Protein AF-0000000075838732 (afdb_homodimer)

Secondary structure (DSSP, 8-state):
------------------TT-----HHHHHHHHHSPPB---PPPPPPPSSEEEEEE---BHHHHHTB----HHHHTTS--B-HHHHHHHHHHHHHHHHHH-GGGGGGEEEEEESSHHHHHHHHHHHHHHHHHHHHHHHHHHHHTT--TT-TTTT---GGGGG-EEEEGGGPPPP-GGGTTSBGGGGGGTHHHHHHBTT--GGGPPPHHHHHHHHHHHHHHHHHH-SS-EEEEEE-HHHHHHHHHHHHTS-GGGGGGSPPPTT-EEEE-SSGGGS---------/------------------TT-----HHHHHHHHHSPPB---PPPPPPPSSEEEEEE---BHHHHHTB----HHHHTTS--B-HHHHHHHHHHHHHHHHHH-GGGGGGEEEEEESSHHHHHHHHHHHHHHHHHHHHHHHHHHHHTT--TT-TTTT---GGGGG-EEEEGGGPPPP-GGGTTSBGGGGGGTHHHHHHBTT--GGGPPPHHHHHHHHHHHHHHHHHH-SS-EEEEEE-HHHHHHHHHHHHTS-GGGGGGSPPPTT-EEEE-SSGGGSPPP------

Organism: Prymnesium parvum (NCBI:txid97485)

Radius of gyration: 28.59 Å; Cα contacts (8 Å, |Δi|>4): 1065; chains: 2; bounding box: 115×81×64 Å

Sequence (566 aa):
MPHTRRHTPPLRCEAQGDPEYTLISTGLLAELLECPKAASGTPSLPPLHNRYFALRHGQSEANVEGVISSLPSVGTTKHGLTPLGRIQARRAATSLIDAVGREHLDNLYFYASDFTRAWQTAEETLAGVANLMQFENALLCDVDGCRQDDAAASEVPKCLSRGVKRTELLRERWFGELDGTKLVNYNKVWPRDLVSAKHTNCGVESVESVATRVREFVLETEARHKGCSIVLVSHADTLQISQCYVAGVDCRTFSQYRFQNAEVRKLEQTAESLPKPIPLSYLMPHTRRHTPPLRCEAQGDPEYTLISTGLLAELLECPKAASGTPSLPPLHNRYFALRHGQSEANVEGVISSLPSVGTTKHGLTPLGRIQARRAATSLIDAVGREHLDNLYFYASDFTRAWQTAEETLAGVANLMQFENALLCDVDGCRQDDAAASEVPKCLSRGVKRTELLRERWFGELDGTKLVNYNKVWPRDLVSAKHTNCGVESVESVATRVREFVLETEARHKGCSIVLVSHADTLQISQCYVAGVDCRTFSQYRFQNAEVRKLEQTAESLPKPIPLSYL

pLDDT: mean 84.92, std 20.85, range [25.81, 98.88]

Nearest PDB structures (foldseek):
  2a6p-assembly1_B  TM=7.628E-01  e=5.648E-11  Mycobacterium tuberculosis H37Rv
  6e4b-assembly2_D  TM=7.341E-01  e=8.160E-11  Escherichia coli K-12
  6e4b-assembly2_C  TM=7.057E-01  e=3.144E-10  Escherichia coli K-12
  5zr2-assembly2_D-2  TM=7.692E-01  e=3.436E-09  Entamoeba histolytica HM-1:IMSS-A
  6nru-assembly5_E  TM=7.089E-01  e=1.751E-09  Shigella flexneri 2a

InterPro domains:
  IPR013078 Histidine phosphatase superfamily, clade-1 [PF00300] (55-130)
  IPR013078 Histidine phosphatase superfamily, clade-1 [PF00300] (162-271)
  IPR013078 Histidine phosphatase superfamily, clade-1 [SM00855] (51-242)
  IPR013078 Histidine phosphatase superfamily, clade-1 [cd07067] (55-268)
  IPR029033 Histidine phosphatase superfamily [G3DSA:3.40.50.1240] (50-276)
  IPR029033 Histidine phosphatase superfamily [SSF53254] (55-271)

Structure (mmCIF, N/CA/C/O backbone):
data_AF-0000000075838732-model_v1
#
loop_
_entity.id
_entity.type
_entity.pdbx_description
1 polymer 'Phosphoglycerate mutase'
#
loop_
_atom_site.group_PDB
_atom_site.id
_atom_site.type_symbol
_atom_site.label_atom_id
_atom_site.label_alt_id
_atom_site.label_comp_id
_atom_site.label_asym_id
_atom_site.label_entity_id
_atom_site.label_seq_id
_atom_site.pdbx_PDB_ins_code
_atom_site.Cartn_x
_atom_site.Cartn_y
_atom_site.Cartn_z
_atom_site.occupancy
_atom_site.B_iso_or_equiv
_atom_site.auth_seq_id
_atom_site.auth_comp_id
_atom_site.auth_asym_id
_atom_site.auth_atom_id
_atom_site.pdbx_PDB_model_num
ATOM 1 N N . MET A 1 1 ? 62.594 -3.746 -0.2 1 28.7 1 MET A N 1
ATOM 2 C CA . MET A 1 1 ? 61.5 -4.609 0.161 1 28.7 1 MET A CA 1
ATOM 3 C C . MET A 1 1 ? 60.531 -3.893 1.107 1 28.7 1 MET A C 1
ATOM 5 O O . MET A 1 1 ? 60.594 -4.09 2.322 1 28.7 1 MET A O 1
ATOM 9 N N . PRO A 1 2 ? 60.062 -2.721 0.837 1 30.48 2 PRO A N 1
ATOM 10 C CA . PRO A 1 2 ? 59.469 -1.867 1.863 1 30.48 2 PRO A CA 1
ATOM 11 C C . PRO A 1 2 ? 58.156 -2.447 2.428 1 30.48 2 PRO A C 1
ATOM 13 O O . PRO A 1 2 ? 57.469 -3.219 1.75 1 30.48 2 PRO A O 1
ATOM 16 N N . HIS A 1 3 ? 58.125 -2.75 3.752 1 29.86 3 HIS A N 1
ATOM 17 C CA . HIS A 1 3 ? 57.094 -3.303 4.617 1 29.86 3 HIS A CA 1
ATOM 18 C C . HIS A 1 3 ? 55.844 -2.434 4.598 1 29.86 3 HIS A C 1
ATOM 20 O O . HIS A 1 3 ? 55.875 -1.27 5.004 1 29.86 3 HIS A O 1
ATOM 26 N N . THR A 1 4 ? 55.125 -2.465 3.564 1 31.17 4 THR A N 1
ATOM 27 C CA . THR A 1 4 ? 53.938 -1.623 3.486 1 31.17 4 THR A CA 1
ATOM 28 C C . THR A 1 4 ? 52.969 -1.911 4.648 1 31.17 4 THR A C 1
ATOM 30 O O . THR A 1 4 ? 52.531 -3.043 4.82 1 31.17 4 THR A O 1
ATOM 33 N N . ARG A 1 5 ? 53.094 -1.128 5.723 1 30.7 5 ARG A N 1
ATOM 34 C CA . ARG A 1 5 ? 52.281 -1.155 6.918 1 30.7 5 ARG A CA 1
ATOM 35 C C . ARG A 1 5 ? 50.781 -1.136 6.555 1 30.7 5 ARG A C 1
ATOM 37 O O . ARG A 1 5 ? 50.344 -0.219 5.875 1 30.7 5 ARG A O 1
ATOM 44 N N . ARG A 1 6 ? 50.188 -2.342 6.406 1 28.34 6 ARG A N 1
ATOM 45 C CA . ARG A 1 6 ? 48.781 -2.531 6.203 1 28.34 6 ARG A CA 1
ATOM 46 C C . ARG A 1 6 ? 47.969 -1.81 7.281 1 28.34 6 ARG A C 1
ATOM 48 O O . ARG A 1 6 ? 48.094 -2.107 8.469 1 28.34 6 ARG A O 1
ATOM 55 N N . HIS A 1 7 ? 47.75 -0.52 7.152 1 29.89 7 HIS A N 1
ATOM 56 C CA . HIS A 1 7 ? 46.906 0.192 8.102 1 29.89 7 HIS A CA 1
ATOM 57 C C . HIS A 1 7 ? 45.562 -0.497 8.266 1 29.89 7 HIS A C 1
ATOM 59 O O . HIS A 1 7 ? 44.875 -0.774 7.273 1 29.89 7 HIS A O 1
ATOM 65 N N . THR A 1 8 ? 45.438 -1.368 9.219 1 30.5 8 THR A N 1
ATOM 66 C CA . THR A 1 8 ? 44.219 -2.053 9.641 1 30.5 8 THR A CA 1
ATOM 67 C C . THR A 1 8 ? 43.062 -1.057 9.836 1 30.5 8 THR A C 1
ATOM 69 O O . THR A 1 8 ? 43.25 -0.041 10.516 1 30.5 8 THR A O 1
ATOM 72 N N . PRO A 1 9 ? 42.156 -1.07 8.859 1 29.83 9 PRO A N 1
ATOM 73 C CA . PRO A 1 9 ? 41.094 -0.068 8.977 1 29.83 9 PRO A CA 1
ATOM 74 C C . PRO A 1 9 ? 40.438 -0.07 10.344 1 29.83 9 PRO A C 1
ATOM 76 O O . PRO A 1 9 ? 40.406 -1.103 11.023 1 29.83 9 PRO A O 1
ATOM 79 N N . PRO A 1 10 ? 40.344 1.082 11.07 1 29.83 10 PRO A N 1
ATOM 80 C CA . PRO A 1 10 ? 39.781 1.137 12.422 1 29.83 10 PRO A CA 1
ATOM 81 C C . PRO A 1 10 ? 38.438 0.448 12.531 1 29.83 10 PRO A C 1
ATOM 83 O O . PRO A 1 10 ? 37.719 0.343 11.539 1 29.83 10 PRO A O 1
ATOM 86 N N . LEU A 1 11 ? 38.281 -0.513 13.422 1 26.8 11 LEU A N 1
ATOM 87 C CA . LEU A 1 11 ? 37.062 -1.202 13.875 1 26.8 11 LEU A CA 1
ATOM 88 C C . LEU A 1 11 ? 35.938 -0.217 14.094 1 26.8 11 LEU A C 1
ATOM 90 O O . LEU A 1 11 ? 36.031 0.706 14.906 1 26.8 11 LEU A O 1
ATOM 94 N N . ARG A 1 12 ? 35.219 0.134 13.078 1 26.03 12 ARG A N 1
ATOM 95 C CA . ARG A 1 12 ? 34.031 0.961 13.297 1 26.03 12 ARG A CA 1
ATOM 96 C C . ARG A 1 12 ? 33.156 0.394 14.422 1 26.03 12 ARG A C 1
ATOM 98 O O . ARG A 1 12 ? 32.688 -0.732 14.328 1 26.03 12 ARG A O 1
ATOM 105 N N . CYS A 1 13 ? 33.469 0.68 15.688 1 26.61 13 CYS A N 1
ATOM 106 C CA . CYS A 1 13 ? 32.594 0.435 16.828 1 26.61 13 CYS A CA 1
ATOM 107 C C . CYS A 1 13 ? 31.141 0.795 16.484 1 26.61 13 CYS A C 1
ATOM 109 O O . CYS A 1 13 ? 30.828 1.961 16.25 1 26.61 13 CYS A O 1
ATOM 111 N N . GLU A 1 14 ? 30.469 0.051 15.734 1 29.55 14 GLU A N 1
ATOM 112 C CA . GLU A 1 14 ? 29.016 0.184 15.68 1 29.55 14 GLU A CA 1
ATOM 113 C C . GLU A 1 14 ? 28.422 0.268 17.078 1 29.55 14 GLU A C 1
ATOM 115 O O . GLU A 1 14 ? 28.375 -0.729 17.812 1 29.55 14 GLU A O 1
ATOM 120 N N . ALA A 1 15 ? 28.734 1.281 17.859 1 29.2 15 ALA A N 1
ATOM 121 C CA . ALA A 1 15 ? 28.031 1.489 19.141 1 29.2 15 ALA A CA 1
ATOM 122 C C . ALA A 1 15 ? 26.547 1.229 18.984 1 29.2 15 ALA A C 1
ATOM 124 O O . ALA A 1 15 ? 25.859 1.93 18.25 1 29.2 15 ALA A O 1
ATOM 125 N N . GLN A 1 16 ? 26.062 0.042 18.844 1 32.09 16 GLN A N 1
ATOM 126 C CA . GLN A 1 16 ? 24.672 -0.289 19.156 1 32.09 16 GLN A CA 1
ATOM 127 C C . GLN A 1 16 ? 24.172 0.51 20.344 1 32.09 16 GLN A C 1
ATOM 129 O O . GLN A 1 16 ? 24.406 0.124 21.5 1 32.09 16 GLN A O 1
ATOM 134 N N . GLY A 1 17 ? 24.422 1.799 20.391 1 34.34 17 GLY A N 1
ATOM 135 C CA . GLY A 1 17 ? 24 2.551 21.562 1 34.34 17 GLY A CA 1
ATOM 136 C C . GLY A 1 17 ? 22.578 2.244 21.984 1 34.34 17 GLY A C 1
ATOM 137 O O . GLY A 1 17 ? 21.75 1.806 21.156 1 34.34 17 GLY A O 1
ATOM 138 N N . ASP A 1 18 ? 22.328 1.834 23.219 1 37.66 18 ASP A N 1
ATOM 139 C CA . ASP A 1 18 ? 21.062 1.652 23.922 1 37.66 18 ASP A CA 1
ATOM 140 C C . ASP A 1 18 ? 20.062 2.732 23.531 1 37.66 18 ASP A C 1
ATOM 142 O O . ASP A 1 18 ? 20.359 3.924 23.594 1 37.66 18 ASP A O 1
ATOM 146 N N . PRO A 1 19 ? 19.125 2.381 22.75 1 45.06 19 PRO A N 1
ATOM 147 C CA . PRO A 1 19 ? 18.094 3.258 22.203 1 45.06 19 PRO A CA 1
ATOM 148 C C . PRO A 1 19 ? 17.594 4.293 23.203 1 45.06 19 PRO A C 1
ATOM 150 O O . PRO A 1 19 ? 16.906 5.25 22.828 1 45.06 19 PRO A O 1
ATOM 153 N N . GLU A 1 20 ? 17.969 4.121 24.484 1 49.38 20 GLU A N 1
ATOM 154 C CA . GLU A 1 20 ? 17.375 4.918 25.547 1 49.38 20 GLU A CA 1
ATOM 155 C C . GLU A 1 20 ? 18.156 6.203 25.781 1 49.38 20 GLU A C 1
ATOM 157 O O . GLU A 1 20 ? 17.797 7.008 26.641 1 49.38 20 GLU A O 1
ATOM 162 N N . TYR A 1 21 ? 19.203 6.344 25.172 1 50.69 21 TYR A N 1
ATOM 163 C CA . TYR A 1 21 ? 19.984 7.469 25.672 1 50.69 21 TYR A CA 1
ATOM 164 C C . TYR A 1 21 ? 19.875 8.672 24.75 1 50.69 21 TYR A C 1
ATOM 166 O O . TYR A 1 21 ? 19.75 8.516 23.531 1 50.69 21 TYR A O 1
ATOM 174 N N . THR A 1 22 ? 19.406 9.766 25.266 1 55.97 22 THR A N 1
ATOM 175 C CA . THR A 1 22 ? 19.484 11.047 24.562 1 55.97 22 THR A CA 1
ATOM 176 C C . THR A 1 22 ? 20.797 11.742 24.875 1 55.97 22 THR A C 1
ATOM 178 O O . THR A 1 22 ? 21.188 11.867 26.031 1 55.97 22 THR A O 1
ATOM 181 N N . LEU A 1 23 ? 21.672 11.938 23.969 1 56.31 23 LEU A N 1
ATOM 182 C CA . LEU A 1 23 ? 22.906 12.703 24.141 1 56.31 23 LEU A CA 1
ATOM 183 C C . LEU A 1 23 ? 22.609 14.195 24.234 1 56.31 23 LEU A C 1
ATOM 185 O O . LEU A 1 23 ? 22 14.766 23.328 1 56.31 23 LEU A O 1
ATOM 189 N N . ILE A 1 24 ? 22.812 14.695 25.406 1 61.62 24 ILE A N 1
ATOM 190 C CA . ILE A 1 24 ? 22.547 16.109 25.609 1 61.62 24 ILE A CA 1
ATOM 191 C C . ILE A 1 24 ? 23.797 16.812 26.141 1 61.62 24 ILE A C 1
ATOM 193 O O . ILE A 1 24 ? 24.516 16.266 26.984 1 61.62 24 ILE A O 1
ATOM 197 N N . SER A 1 25 ? 24.172 17.922 25.547 1 66.38 25 SER A N 1
ATOM 198 C CA . SER A 1 25 ? 25.297 18.688 26.078 1 66.38 25 SER A CA 1
ATOM 199 C C . SER A 1 25 ? 25.031 19.125 27.516 1 66.38 25 SER A C 1
ATOM 201 O O . SER A 1 25 ? 23.891 19.312 27.922 1 66.38 25 SER A O 1
ATOM 203 N N . THR A 1 26 ? 26.109 19.219 28.312 1 60.38 26 THR A N 1
ATOM 204 C CA . THR A 1 26 ? 26.016 19.609 29.719 1 60.38 26 THR A CA 1
ATOM 205 C C . THR A 1 26 ? 25.359 20.969 29.875 1 60.38 26 THR A C 1
ATOM 207 O O . THR A 1 26 ? 24.547 21.188 30.781 1 60.38 26 THR A O 1
ATOM 210 N N . GLY A 1 27 ? 25.75 21.875 29.047 1 62.41 27 GLY A N 1
ATOM 211 C CA . GLY A 1 27 ? 25.156 23.188 29.109 1 62.41 27 GLY A CA 1
ATOM 212 C C . GLY A 1 27 ? 23.656 23.172 28.891 1 62.41 27 GLY A C 1
ATOM 213 O O . GLY A 1 27 ? 22.906 23.828 29.641 1 62.41 27 GLY A O 1
ATOM 214 N N . LEU A 1 28 ? 23.297 22.453 27.969 1 65.88 28 LEU A N 1
ATOM 215 C CA . LEU A 1 28 ? 21.875 22.344 27.688 1 65.88 28 LEU A CA 1
ATOM 216 C C . LEU A 1 28 ? 21.141 21.625 28.812 1 65.88 28 LEU A C 1
ATOM 218 O O . LEU A 1 28 ? 20.031 21.984 29.172 1 65.88 28 LEU A O 1
ATOM 222 N N . LEU A 1 29 ? 21.797 20.672 29.328 1 65.75 29 LEU A N 1
ATOM 223 C CA . LEU A 1 29 ? 21.219 19.938 30.438 1 65.75 29 LEU A CA 1
ATOM 224 C C . LEU A 1 29 ? 20.938 20.859 31.625 1 65.75 29 LEU A C 1
ATOM 226 O O . LEU A 1 29 ? 19.875 20.797 32.219 1 65.75 29 LEU A O 1
ATOM 230 N N . ALA A 1 30 ? 21.891 21.688 31.875 1 65.12 30 ALA A N 1
ATOM 231 C CA . ALA A 1 30 ? 21.719 22.625 32.969 1 65.12 30 ALA A CA 1
ATOM 232 C C . ALA A 1 30 ? 20.531 23.547 32.75 1 65.12 30 ALA A C 1
ATOM 234 O O . ALA A 1 30 ? 19.766 23.812 33.688 1 65.12 30 ALA A O 1
ATOM 235 N N . GLU A 1 31 ? 20.453 23.953 31.609 1 69 31 GLU A N 1
ATOM 236 C CA . GLU A 1 31 ? 19.328 24.828 31.25 1 69 31 GLU A CA 1
ATOM 237 C C . GLU A 1 31 ? 18 24.094 31.391 1 69 31 GLU A C 1
ATOM 239 O O . GLU A 1 31 ? 17.016 24.656 31.859 1 69 31 GLU A O 1
ATOM 244 N N . LEU A 1 32 ? 18.016 22.891 30.984 1 69.69 32 LEU A N 1
ATOM 245 C CA . LEU A 1 32 ? 16.797 22.078 31 1 69.69 32 LEU A CA 1
ATOM 246 C C . LEU A 1 32 ? 16.344 21.797 32.438 1 69.69 32 LEU A C 1
ATOM 248 O O . LEU A 1 32 ? 15.141 21.766 32.688 1 69.69 32 LEU A O 1
ATOM 252 N N . LEU A 1 33 ? 17.312 21.719 33.188 1 68.62 33 LEU A N 1
ATOM 253 C CA . LEU A 1 33 ? 17 21.422 34.594 1 68.62 33 LEU A CA 1
ATOM 254 C C . LEU A 1 33 ? 16.328 22.625 35.25 1 68.62 33 LEU A C 1
ATOM 256 O O . LEU A 1 33 ? 15.602 22.453 36.25 1 68.62 33 LEU A O 1
ATOM 260 N N . GLU A 1 34 ? 16.547 23.766 34.688 1 70.62 34 GLU A N 1
ATOM 261 C CA . GLU A 1 34 ? 15.953 24.984 35.25 1 70.62 34 GLU A CA 1
ATOM 262 C C . GLU A 1 34 ? 14.562 25.234 34.688 1 70.62 34 GLU A C 1
ATOM 264 O O . GLU A 1 34 ? 13.805 26.047 35.219 1 70.62 34 GLU A O 1
ATOM 269 N N . CYS A 1 35 ? 14.312 24.594 33.688 1 71.62 35 CYS A N 1
ATOM 270 C CA . CYS A 1 35 ? 13.023 24.781 33.031 1 71.62 35 CYS A CA 1
ATOM 271 C C . CYS A 1 35 ? 11.906 24.094 33.812 1 71.62 35 CYS A C 1
ATOM 273 O O . CYS A 1 35 ? 12.016 22.922 34.156 1 71.62 35 CYS A O 1
ATOM 275 N N . PRO A 1 36 ? 10.914 24.875 34.188 1 74.81 36 PRO A N 1
ATOM 276 C CA . PRO A 1 36 ? 9.812 24.219 34.906 1 74.81 36 PRO A CA 1
ATOM 277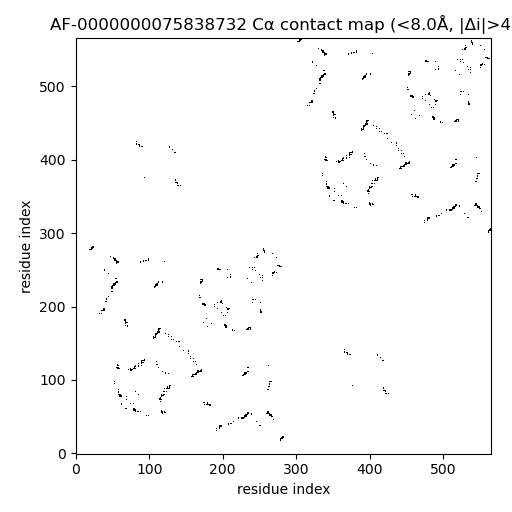 C C . PRO A 1 36 ? 9.086 23.203 34.031 1 74.81 36 PRO A C 1
ATOM 279 O O . PRO A 1 36 ? 8.766 23.484 32.875 1 74.81 36 PRO A O 1
ATOM 282 N N . LYS A 1 37 ? 9.008 22.125 34.562 1 81.19 37 LYS A N 1
ATOM 283 C CA . LYS A 1 37 ? 8.266 21.094 33.875 1 81.19 37 LYS A CA 1
ATOM 284 C C . LYS A 1 37 ? 6.797 21.469 33.719 1 81.19 37 LYS A C 1
ATOM 286 O O . LYS A 1 37 ? 6.152 21.875 34.688 1 81.19 37 LYS A O 1
ATOM 291 N N . ALA A 1 38 ? 6.285 21.453 32.469 1 83.31 38 ALA A N 1
ATOM 292 C CA . ALA A 1 38 ? 4.887 21.812 32.25 1 83.31 38 ALA A CA 1
ATOM 293 C C . ALA A 1 38 ? 4.281 20.953 31.141 1 83.31 38 ALA A C 1
ATOM 295 O O . ALA A 1 38 ? 4.703 21.047 29.984 1 83.31 38 ALA A O 1
ATOM 296 N N . ALA A 1 39 ? 3.289 20.172 31.594 1 86.38 39 ALA A N 1
ATOM 297 C CA . ALA A 1 39 ? 2.553 19.406 30.594 1 86.38 39 ALA A CA 1
ATOM 298 C C . ALA A 1 39 ? 1.566 20.297 29.828 1 86.38 39 ALA A C 1
ATOM 300 O O . ALA A 1 39 ? 1.256 21.406 30.281 1 86.38 39 ALA A O 1
ATOM 301 N N . SER A 1 40 ? 1.215 19.828 28.703 1 90.75 40 SER A N 1
ATOM 302 C CA . SER A 1 40 ? 0.198 20.562 27.953 1 90.75 40 SER A CA 1
ATOM 303 C C . SER A 1 40 ? -1.13 20.578 28.703 1 90.75 40 SER A C 1
ATOM 305 O O . SER A 1 40 ? -1.548 19.578 29.266 1 90.75 40 SER A O 1
ATOM 307 N N . GLY A 1 41 ? -1.727 21.766 28.719 1 91.69 41 GLY A N 1
ATOM 308 C CA . GLY A 1 41 ? -3.041 21.891 29.328 1 91.69 41 GLY A CA 1
ATOM 309 C C . GLY A 1 41 ? -4.176 21.797 28.328 1 91.69 41 GLY A C 1
ATOM 310 O O . GLY A 1 41 ? -5.332 22.062 28.656 1 91.69 41 GLY A O 1
ATOM 311 N N . THR A 1 42 ? -3.873 21.453 27.094 1 95.31 42 THR A N 1
ATOM 312 C CA . THR A 1 42 ? -4.895 21.328 26.062 1 95.31 42 THR A CA 1
ATOM 313 C C . THR A 1 42 ? -5.844 20.172 26.375 1 95.31 42 THR A C 1
ATOM 315 O O . THR A 1 42 ? -5.398 19.047 26.625 1 95.31 42 THR A O 1
ATOM 318 N N . PRO A 1 43 ? -7.141 20.438 26.359 1 96.81 43 PRO A N 1
ATOM 319 C CA . PRO A 1 43 ? -8.094 19.375 26.688 1 96.81 43 PRO A CA 1
ATOM 320 C C . PRO A 1 43 ? -8.047 18.219 25.688 1 96.81 43 PRO A C 1
ATOM 322 O O . PRO A 1 43 ? -7.766 18.438 24.5 1 96.81 43 PRO A O 1
ATOM 325 N N . SER A 1 44 ? -8.328 17.078 26.203 1 96.25 44 SER A N 1
ATOM 326 C CA . SER A 1 44 ? -8.352 15.891 25.344 1 96.25 44 SER A CA 1
ATOM 327 C C . SER A 1 44 ? -9.477 15.961 24.328 1 96.25 44 SER A C 1
ATOM 329 O O . SER A 1 44 ? -10.445 16.703 24.516 1 96.25 44 SER A O 1
ATOM 331 N N . LEU A 1 45 ? -9.32 15.234 23.281 1 97.81 45 LEU A N 1
ATOM 332 C CA . LEU A 1 45 ? -10.336 15.164 22.234 1 97.81 45 LEU A CA 1
ATOM 333 C C . LEU A 1 45 ? -11.438 14.18 22.625 1 97.81 45 LEU A C 1
ATOM 335 O O . LEU A 1 45 ? -11.172 13.156 23.25 1 97.81 45 LEU A O 1
ATOM 339 N N . PRO A 1 46 ? -12.672 14.516 22.266 1 97.38 46 PRO A N 1
ATOM 340 C CA . PRO A 1 46 ? -13.719 13.492 22.359 1 97.38 46 PRO A CA 1
ATOM 341 C C . PRO A 1 46 ? -13.531 12.359 21.359 1 97.38 46 PRO A C 1
ATOM 343 O O . PRO A 1 46 ? -12.664 12.438 20.484 1 97.38 46 PRO A O 1
ATOM 346 N N . PRO A 1 47 ? -14.281 11.289 21.516 1 97.5 47 PRO A N 1
ATOM 347 C CA . PRO A 1 47 ? -14.234 10.266 20.469 1 97.5 47 PRO A CA 1
ATOM 348 C C . PRO A 1 47 ? -14.555 10.82 19.078 1 97.5 47 PRO A C 1
ATOM 350 O O . PRO A 1 47 ? -15.516 11.578 18.922 1 97.5 47 PRO A O 1
ATOM 353 N N . LEU A 1 48 ? -13.781 10.492 18.156 1 98 48 LEU A N 1
ATOM 354 C CA . LEU A 1 48 ? -13.891 11.062 16.828 1 98 48 LEU A CA 1
ATOM 355 C C . LEU A 1 48 ? -14.828 10.234 15.953 1 98 48 LEU A C 1
ATOM 357 O O . LEU A 1 48 ? -14.828 9 16.031 1 98 48 LEU A O 1
ATOM 361 N N . HIS A 1 49 ? -15.594 10.938 15.117 1 97.12 49 HIS A N 1
ATOM 362 C CA . HIS A 1 49 ? -16.5 10.266 14.195 1 97.12 49 HIS A CA 1
ATOM 363 C C . HIS A 1 49 ? -15.82 10 12.852 1 97.12 49 HIS A C 1
ATOM 365 O O . HIS A 1 49 ? -16.25 9.125 12.102 1 97.12 49 HIS A O 1
ATOM 371 N N . ASN A 1 50 ? -14.852 10.805 12.57 1 98.06 50 ASN A N 1
ATOM 372 C CA . ASN A 1 50 ? -14.109 10.672 11.32 1 98.06 50 ASN A CA 1
ATOM 373 C C . ASN A 1 50 ? -12.781 9.961 11.531 1 98.06 50 ASN A C 1
ATOM 375 O O . ASN A 1 50 ? -12.367 9.727 12.664 1 98.06 50 ASN A O 1
ATOM 379 N N . ARG A 1 51 ? -12.219 9.492 10.43 1 98.06 51 ARG A N 1
ATOM 380 C CA . ARG A 1 51 ? -10.867 8.945 10.414 1 98.06 51 ARG A CA 1
ATOM 381 C C . ARG A 1 51 ? -9.867 9.984 9.914 1 98.06 51 ARG A C 1
ATOM 383 O O . ARG A 1 51 ? -10.148 10.727 8.977 1 98.06 51 ARG A O 1
ATOM 390 N N . TYR A 1 52 ? -8.727 10.023 10.562 1 98.62 52 TYR A N 1
ATOM 391 C CA . TYR A 1 52 ? -7.738 11.047 10.227 1 98.62 52 TYR A CA 1
ATOM 392 C C . TYR A 1 52 ? -6.438 10.414 9.75 1 98.62 52 TYR A C 1
ATOM 394 O O . TYR A 1 52 ? -5.996 9.398 10.297 1 98.62 52 TYR A O 1
ATOM 402 N N . PHE A 1 53 ? -5.879 11 8.719 1 98.75 53 PHE A N 1
ATOM 403 C CA . PHE A 1 53 ? -4.621 10.57 8.125 1 98.75 53 PHE A CA 1
ATOM 404 C C . PHE A 1 53 ? -3.66 11.742 7.965 1 98.75 53 PHE A C 1
ATOM 406 O O . PHE A 1 53 ? -4.023 12.773 7.398 1 98.75 53 PHE A O 1
ATOM 413 N N . ALA A 1 54 ? -2.447 11.539 8.484 1 98.81 54 ALA A N 1
ATOM 414 C CA . ALA A 1 54 ? -1.407 12.562 8.398 1 98.81 54 ALA A CA 1
ATOM 415 C C . ALA A 1 54 ? -0.524 12.336 7.172 1 98.81 54 ALA A C 1
ATOM 417 O O . ALA A 1 54 ? -0.177 11.203 6.848 1 98.81 54 ALA A O 1
ATOM 418 N N . LEU A 1 55 ? -0.225 13.414 6.5 1 98.81 55 LEU A N 1
ATOM 419 C CA . LEU A 1 55 ? 0.681 13.43 5.355 1 98.81 55 LEU A CA 1
ATOM 420 C C . LEU A 1 55 ? 1.655 14.594 5.449 1 98.81 55 LEU A C 1
ATOM 422 O O . LEU A 1 55 ? 1.245 15.758 5.379 1 98.81 55 LEU A O 1
ATOM 426 N N . ARG A 1 56 ? 2.902 14.297 5.66 1 98.88 56 ARG A N 1
ATOM 427 C CA . ARG A 1 56 ? 3.893 15.367 5.621 1 98.88 56 ARG A CA 1
ATOM 428 C C . ARG A 1 56 ? 4.184 15.797 4.188 1 98.88 56 ARG A C 1
ATOM 430 O O . ARG A 1 56 ? 4.164 14.969 3.273 1 98.88 56 ARG A O 1
ATOM 437 N N . HIS A 1 57 ? 4.512 17.047 4.031 1 98.88 57 HIS A N 1
ATOM 438 C CA . HIS A 1 57 ? 4.828 17.516 2.688 1 98.88 57 HIS A CA 1
ATOM 439 C C . HIS A 1 57 ? 6.035 16.781 2.115 1 98.88 57 HIS A C 1
ATOM 441 O O . HIS A 1 57 ? 6.844 16.234 2.863 1 98.88 57 HIS A O 1
ATOM 447 N N . GLY A 1 58 ? 6.078 16.734 0.767 1 98.5 58 GLY A N 1
ATOM 448 C CA . GLY A 1 58 ? 7.254 16.203 0.095 1 98.5 58 GLY A CA 1
ATOM 449 C C . GLY A 1 58 ? 8.477 17.094 0.249 1 98.5 58 GLY A C 1
ATOM 450 O O . GLY A 1 58 ? 8.406 18.156 0.874 1 98.5 58 GLY A O 1
ATOM 451 N N . GLN A 1 59 ? 9.562 16.672 -0.381 1 97.88 59 GLN A N 1
ATOM 452 C CA . GLN A 1 59 ? 10.781 17.469 -0.318 1 97.88 59 GLN A CA 1
ATOM 453 C C . GLN A 1 59 ? 10.547 18.875 -0.865 1 97.88 59 GLN A C 1
ATOM 455 O O . GLN A 1 59 ? 10 19.031 -1.958 1 97.88 59 GLN A O 1
ATOM 460 N N . SER A 1 60 ? 10.914 19.828 -0.036 1 98.12 60 SER A N 1
ATOM 461 C CA . SER A 1 60 ? 10.758 21.219 -0.424 1 98.12 60 SER A CA 1
ATOM 462 C C . SER A 1 60 ? 12.102 21.875 -0.728 1 98.12 60 SER A C 1
ATOM 464 O O . SER A 1 60 ? 13.148 21.312 -0.413 1 98.12 60 SER A O 1
ATOM 466 N N . GLU A 1 61 ? 12.016 23.031 -1.338 1 97.88 61 GLU A N 1
ATOM 467 C CA . GLU A 1 61 ? 13.211 23.828 -1.571 1 97.88 61 GLU A CA 1
ATOM 468 C C . GLU A 1 61 ? 13.914 24.156 -0.259 1 97.88 61 GLU A C 1
ATOM 470 O O . GLU A 1 61 ? 15.148 24.188 -0.197 1 97.88 61 GLU A O 1
ATOM 475 N N . ALA A 1 62 ? 13.164 24.406 0.788 1 97.38 62 ALA A N 1
ATOM 476 C CA . ALA A 1 62 ? 13.742 24.703 2.1 1 97.38 62 ALA A CA 1
ATOM 477 C C . ALA A 1 62 ? 14.492 23.484 2.648 1 97.38 62 ALA A C 1
ATOM 479 O O . ALA A 1 62 ? 15.539 23.641 3.283 1 97.38 62 ALA A O 1
ATOM 480 N N . ASN A 1 63 ? 13.93 22.312 2.455 1 95.75 63 ASN A N 1
ATOM 481 C CA . ASN A 1 63 ? 14.633 21.094 2.852 1 95.75 63 ASN A CA 1
ATOM 482 C C . ASN A 1 63 ? 16.016 21 2.201 1 95.75 63 ASN A C 1
ATOM 484 O O . ASN A 1 63 ? 17 20.672 2.867 1 95.75 63 ASN A O 1
ATOM 488 N N . VAL A 1 64 ? 16.016 21.234 0.895 1 96.44 64 VAL A N 1
ATOM 489 C CA . VAL A 1 64 ? 17.25 21.141 0.124 1 96.44 64 VAL A CA 1
ATOM 490 C C . VAL A 1 64 ? 18.234 22.219 0.577 1 96.44 64 VAL A C 1
ATOM 492 O O . VAL A 1 64 ?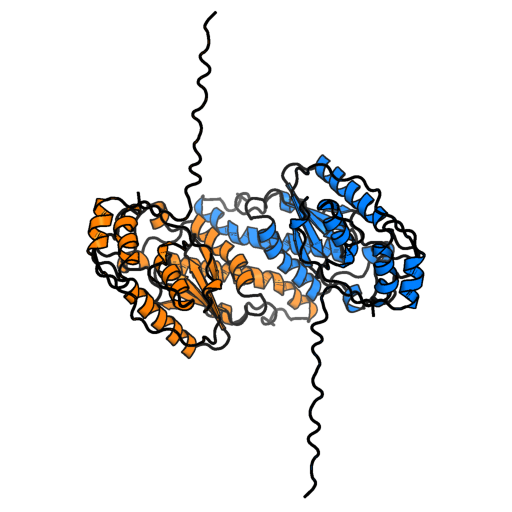 19.438 21.969 0.712 1 96.44 64 VAL A O 1
ATOM 495 N N . GLU A 1 65 ? 17.719 23.406 0.88 1 96.88 65 GLU A N 1
ATOM 496 C CA . GLU A 1 65 ? 18.547 24.516 1.361 1 96.88 65 GLU A CA 1
ATOM 497 C C . GLU A 1 65 ? 19.031 24.266 2.787 1 96.88 65 GLU A C 1
ATOM 499 O O . GLU A 1 65 ? 20.016 24.875 3.234 1 96.88 65 GLU A O 1
ATOM 504 N N . GLY A 1 66 ? 18.312 23.469 3.492 1 96.81 66 GLY A N 1
ATOM 505 C CA . GLY A 1 66 ? 18.672 23.141 4.863 1 96.81 66 GLY A CA 1
ATOM 506 C C . GLY A 1 66 ? 18.344 24.25 5.844 1 96.81 66 GLY A C 1
ATOM 507 O O . GLY A 1 66 ? 19.156 24.578 6.707 1 96.81 66 GLY A O 1
ATOM 508 N N . VAL A 1 67 ? 17.203 24.828 5.66 1 97.31 67 VAL A N 1
ATOM 509 C CA . VAL A 1 67 ? 16.844 25.953 6.531 1 97.31 67 VAL A CA 1
ATOM 510 C C . VAL A 1 67 ? 15.477 25.703 7.148 1 97.31 67 VAL A C 1
ATOM 512 O O . VAL A 1 67 ? 14.648 25 6.57 1 97.31 67 VAL A O 1
ATOM 515 N N . ILE A 1 68 ? 15.289 26.281 8.312 1 97.38 68 ILE A N 1
ATOM 516 C CA . ILE A 1 68 ? 13.984 26.281 8.977 1 97.38 68 ILE A CA 1
ATOM 517 C C . ILE A 1 68 ? 13.062 27.297 8.297 1 97.38 68 ILE A C 1
ATOM 519 O O . ILE A 1 68 ? 13.391 28.469 8.18 1 97.38 68 ILE A O 1
ATOM 523 N N . SER A 1 69 ? 11.984 26.875 7.777 1 97.88 69 SER A N 1
ATOM 524 C CA . SER A 1 69 ? 11 27.734 7.125 1 97.88 69 SER A CA 1
ATOM 525 C C . SER A 1 69 ? 9.656 27.672 7.84 1 97.88 69 SER A C 1
ATOM 527 O O . SER A 1 69 ? 8.867 26.75 7.605 1 97.88 69 SER A O 1
ATOM 529 N N . SER A 1 70 ? 9.406 28.672 8.695 1 98.25 70 SER A N 1
ATOM 530 C CA . SER A 1 70 ? 8.203 28.641 9.508 1 98.25 70 SER A CA 1
ATOM 531 C C . SER A 1 70 ? 7.469 29.969 9.453 1 98.25 70 SER A C 1
ATOM 533 O O . SER A 1 70 ? 6.371 30.109 10.008 1 98.25 70 SER A O 1
ATOM 535 N N . LEU A 1 71 ? 8.039 30.984 8.828 1 97.62 71 LEU A N 1
ATOM 536 C CA . LEU A 1 71 ? 7.418 32.281 8.664 1 97.62 71 LEU A CA 1
ATOM 537 C C . LEU A 1 71 ? 6.309 32.25 7.617 1 97.62 71 LEU A C 1
ATOM 539 O O . LEU A 1 71 ? 6.559 31.906 6.461 1 97.62 71 LEU A O 1
ATOM 543 N N . PRO A 1 72 ? 5.141 32.594 8.008 1 97.62 72 PRO A N 1
ATOM 544 C CA . PRO A 1 72 ? 4.008 32.469 7.082 1 97.62 72 PRO A CA 1
ATOM 545 C C . PRO A 1 72 ? 4.227 33.219 5.773 1 97.62 72 PRO A C 1
ATOM 547 O O . PRO A 1 72 ? 3.918 32.688 4.699 1 97.62 72 PRO A O 1
ATOM 550 N N . SER A 1 73 ? 4.77 34.406 5.82 1 96.75 73 SER A N 1
ATOM 551 C CA . SER A 1 73 ? 4.953 35.188 4.602 1 96.75 73 SER A CA 1
ATOM 552 C C . SER A 1 73 ? 5.91 34.5 3.639 1 96.75 73 SER A C 1
ATOM 554 O O . SER A 1 73 ? 5.781 34.625 2.42 1 96.75 73 SER A O 1
ATOM 556 N N . VAL A 1 74 ? 6.793 33.75 4.109 1 96.88 74 VAL A N 1
ATOM 557 C CA . VAL A 1 74 ? 7.758 33 3.301 1 96.88 74 VAL A CA 1
ATOM 558 C C . VAL A 1 74 ? 7.172 31.656 2.91 1 96.88 74 VAL A C 1
ATOM 560 O O . VAL A 1 74 ? 7.16 31.297 1.73 1 96.88 74 VAL A O 1
ATOM 563 N N . GLY A 1 75 ? 6.613 31 3.895 1 97.19 75 GLY A N 1
ATOM 564 C CA . GLY A 1 75 ? 6.113 29.656 3.688 1 97.19 75 GLY A CA 1
ATOM 565 C C . GLY A 1 75 ? 4.98 29.578 2.678 1 97.19 75 GLY A C 1
ATOM 566 O O . GLY A 1 75 ? 4.812 28.578 1.993 1 97.19 75 GLY A O 1
ATOM 567 N N . THR A 1 76 ? 4.242 30.672 2.506 1 97.69 76 THR A N 1
ATOM 568 C CA . THR A 1 76 ? 3.078 30.656 1.628 1 97.69 76 THR A CA 1
ATOM 569 C C . THR A 1 76 ? 3.457 31.109 0.22 1 97.69 76 THR A C 1
ATOM 571 O O . THR A 1 76 ? 2.643 31.016 -0.704 1 97.69 76 THR A O 1
ATOM 574 N N . THR A 1 77 ? 4.645 31.578 0.027 1 95.94 77 THR A N 1
ATOM 575 C CA . THR A 1 77 ? 5 32.125 -1.278 1 95.94 77 THR A CA 1
ATOM 576 C C . THR A 1 77 ? 6.266 31.453 -1.814 1 95.94 77 THR A C 1
ATOM 578 O O . THR A 1 77 ? 6.484 31.406 -3.025 1 95.94 77 THR A O 1
ATOM 581 N N . LYS A 1 78 ? 7.062 30.984 -0.937 1 95.5 78 LYS A N 1
ATOM 582 C CA . LYS A 1 78 ? 8.328 30.344 -1.307 1 95.5 78 LYS A CA 1
ATOM 583 C C . LYS A 1 78 ? 8.43 28.938 -0.731 1 95.5 78 LYS A C 1
ATOM 585 O O . LYS A 1 78 ? 7.473 28.438 -0.143 1 95.5 78 LYS A O 1
ATOM 590 N N . HIS A 1 79 ? 9.508 28.297 -1.083 1 96.5 79 HIS A N 1
ATOM 591 C CA . HIS A 1 79 ? 9.883 27 -0.536 1 96.5 79 HIS A CA 1
ATOM 592 C C . HIS A 1 79 ? 8.852 25.938 -0.9 1 96.5 79 HIS A C 1
ATOM 594 O O . HIS A 1 79 ? 8.422 25.156 -0.039 1 96.5 79 HIS A O 1
ATOM 600 N N . GLY A 1 80 ? 8.438 25.922 -2.154 1 98.12 80 GLY A N 1
ATOM 601 C CA . GLY A 1 80 ? 7.574 24.875 -2.68 1 98.12 80 GLY A CA 1
ATOM 602 C C . GLY A 1 80 ? 8.281 23.547 -2.826 1 98.12 80 GLY A C 1
ATOM 603 O O . GLY A 1 80 ? 9.391 23.359 -2.318 1 98.12 80 GLY A O 1
ATOM 604 N N . LEU A 1 81 ? 7.582 22.641 -3.441 1 97.81 81 LEU A N 1
ATOM 605 C CA . LEU A 1 81 ? 8.133 21.297 -3.641 1 97.81 81 LEU A CA 1
ATOM 606 C C . LEU A 1 81 ? 9.227 21.312 -4.703 1 97.81 81 LEU A C 1
ATOM 608 O O . LEU A 1 81 ? 9.109 22.031 -5.703 1 97.81 81 LEU A O 1
ATOM 612 N N . THR A 1 82 ? 10.297 20.5 -4.527 1 95.56 82 THR A N 1
ATOM 613 C CA . THR A 1 82 ? 11.234 20.172 -5.59 1 95.56 82 THR A CA 1
ATOM 614 C C . THR A 1 82 ? 10.609 19.156 -6.559 1 95.56 82 THR A C 1
ATOM 616 O O . THR A 1 82 ? 9.539 18.609 -6.293 1 95.56 82 THR A O 1
ATOM 619 N N . PRO A 1 83 ? 11.242 18.953 -7.715 1 92.19 83 PRO A N 1
ATOM 620 C CA . PRO A 1 83 ? 10.75 17.891 -8.586 1 92.19 83 PRO A CA 1
ATOM 621 C C . PRO A 1 83 ? 10.648 16.547 -7.871 1 92.19 83 PRO A C 1
ATOM 623 O O . PRO A 1 83 ? 9.656 15.828 -8.031 1 92.19 83 PRO A O 1
ATOM 626 N N . LEU A 1 84 ? 11.641 16.266 -7.102 1 92.81 84 LEU A N 1
ATOM 627 C CA . LEU A 1 84 ? 11.594 15.031 -6.312 1 92.81 84 LEU A CA 1
ATOM 628 C C . LEU A 1 84 ? 10.43 15.062 -5.332 1 92.81 84 LEU A C 1
ATOM 630 O O . LEU A 1 84 ? 9.758 14.047 -5.129 1 92.81 84 LEU A O 1
ATOM 634 N N . GLY A 1 85 ? 10.234 16.234 -4.711 1 96.94 85 GLY A N 1
ATOM 635 C CA . GLY A 1 85 ? 9.117 16.375 -3.789 1 96.94 85 GLY A CA 1
ATOM 636 C C . GLY A 1 85 ? 7.77 16.125 -4.438 1 96.94 85 GLY A C 1
ATOM 637 O O . GLY A 1 85 ? 6.875 15.555 -3.816 1 96.94 85 GLY A O 1
ATOM 638 N N . ARG A 1 86 ? 7.664 16.578 -5.609 1 96.38 86 ARG A N 1
ATOM 639 C CA . ARG A 1 86 ? 6.418 16.344 -6.336 1 96.38 86 ARG A CA 1
ATOM 640 C C . ARG A 1 86 ? 6.215 14.859 -6.625 1 96.38 86 ARG A C 1
ATOM 642 O O . ARG A 1 86 ? 5.105 14.344 -6.477 1 96.38 86 ARG A O 1
ATOM 649 N N . ILE A 1 87 ? 7.254 14.203 -6.996 1 93.5 87 ILE A N 1
ATOM 650 C CA . ILE A 1 87 ? 7.191 12.766 -7.238 1 93.5 87 ILE A CA 1
ATOM 651 C C . ILE A 1 87 ? 6.832 12.039 -5.945 1 93.5 87 ILE A C 1
ATOM 653 O O . ILE A 1 87 ? 5.984 11.148 -5.945 1 93.5 87 ILE A O 1
ATOM 657 N N . GLN A 1 88 ? 7.488 12.438 -4.867 1 95.75 88 GLN A N 1
ATOM 658 C CA . GLN A 1 88 ? 7.188 11.859 -3.562 1 95.75 88 GLN A CA 1
ATOM 659 C C . GLN A 1 88 ? 5.707 12.008 -3.223 1 95.75 88 GLN A C 1
ATOM 661 O O . GLN A 1 88 ? 5.074 11.07 -2.74 1 95.75 88 GLN A O 1
ATOM 666 N N . ALA A 1 89 ? 5.227 13.164 -3.49 1 97.75 89 ALA A N 1
ATOM 667 C CA . ALA A 1 89 ? 3.826 13.461 -3.195 1 97.75 89 ALA A CA 1
ATOM 668 C C . ALA A 1 89 ? 2.896 12.578 -4.027 1 97.75 89 ALA A C 1
ATOM 670 O O . ALA A 1 89 ? 1.913 12.039 -3.51 1 97.75 89 ALA A O 1
ATOM 671 N N . ARG A 1 90 ? 3.162 12.43 -5.277 1 95.69 90 ARG A N 1
ATOM 672 C CA . ARG A 1 90 ? 2.361 11.562 -6.137 1 95.69 90 ARG A CA 1
ATOM 673 C C . ARG A 1 90 ? 2.424 10.117 -5.664 1 95.69 90 ARG A C 1
ATOM 675 O O . ARG A 1 90 ? 1.408 9.422 -5.645 1 95.69 90 ARG A O 1
ATOM 682 N N . ARG A 1 91 ? 3.609 9.695 -5.293 1 94.5 91 ARG A N 1
ATOM 683 C CA . ARG A 1 91 ? 3.812 8.328 -4.82 1 94.5 91 ARG A CA 1
ATOM 684 C C . ARG A 1 91 ? 3.07 8.094 -3.508 1 94.5 91 ARG A C 1
ATOM 686 O O . ARG A 1 91 ? 2.643 6.969 -3.229 1 94.5 91 ARG A O 1
ATOM 693 N N . ALA A 1 92 ? 2.863 9.125 -2.748 1 97.19 92 ALA A N 1
ATOM 694 C CA . ALA A 1 92 ? 2.168 9.016 -1.47 1 97.19 92 ALA A CA 1
ATOM 695 C C . ALA A 1 92 ? 0.724 8.562 -1.669 1 97.19 92 ALA A C 1
ATOM 697 O O . ALA A 1 92 ? 0.078 8.094 -0.729 1 97.19 92 ALA A O 1
ATOM 698 N N . ALA A 1 93 ? 0.204 8.688 -2.879 1 96.19 93 ALA A N 1
ATOM 699 C CA . ALA A 1 93 ? -1.171 8.305 -3.186 1 96.19 93 ALA A CA 1
ATOM 700 C C . ALA A 1 93 ? -1.409 6.828 -2.877 1 96.19 93 ALA A C 1
ATOM 702 O O . ALA A 1 93 ? -2.443 6.465 -2.311 1 96.19 93 ALA A O 1
ATOM 703 N N . THR A 1 94 ? -0.464 5.977 -3.205 1 94.75 94 THR A N 1
ATOM 704 C CA . THR A 1 94 ? -0.628 4.543 -2.986 1 94.75 94 THR A CA 1
ATOM 705 C C . THR A 1 94 ? -0.681 4.227 -1.494 1 94.75 94 THR A C 1
ATOM 707 O O . THR A 1 94 ? -1.538 3.463 -1.045 1 94.75 94 THR A O 1
ATOM 710 N N . SER A 1 95 ? 0.211 4.879 -0.718 1 94.88 95 SER A N 1
ATOM 711 C CA . SER A 1 95 ? 0.214 4.688 0.729 1 94.88 95 SER A CA 1
ATOM 712 C C . SER A 1 95 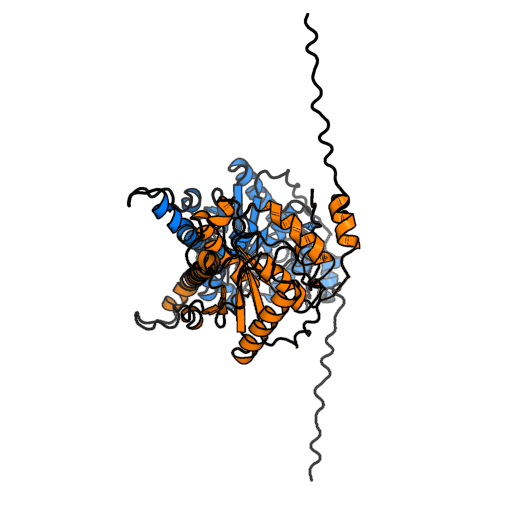? -1.079 5.195 1.356 1 94.88 95 SER A C 1
ATOM 714 O O . SER A 1 95 ? -1.606 4.582 2.287 1 94.88 95 SER A O 1
ATOM 716 N N . LEU A 1 96 ? -1.507 6.254 0.83 1 96.75 96 LEU A N 1
ATOM 717 C CA . LEU A 1 96 ? -2.738 6.832 1.352 1 96.75 96 LEU A CA 1
ATOM 718 C C . LEU A 1 96 ? -3.928 5.914 1.09 1 96.75 96 LEU A C 1
ATOM 720 O O . LEU A 1 96 ? -4.742 5.68 1.982 1 96.75 96 LEU A O 1
ATOM 724 N N . ILE A 1 97 ? -4.047 5.406 -0.1 1 94.19 97 ILE A N 1
ATOM 725 C CA . ILE A 1 97 ? -5.145 4.52 -0.471 1 94.19 97 ILE A CA 1
ATOM 726 C C . ILE A 1 97 ? -5.117 3.27 0.407 1 94.19 97 ILE A C 1
ATOM 728 O O . ILE A 1 97 ? -6.16 2.807 0.873 1 94.19 97 ILE A O 1
ATOM 732 N N . ASP A 1 98 ? -3.939 2.771 0.617 1 92.5 98 ASP A N 1
ATOM 733 C CA . ASP A 1 98 ? -3.793 1.596 1.471 1 92.5 98 ASP A CA 1
ATOM 734 C C . ASP A 1 98 ? -4.25 1.895 2.896 1 92.5 98 ASP A C 1
ATOM 736 O O . ASP A 1 98 ? -4.961 1.093 3.508 1 92.5 98 ASP A O 1
ATOM 740 N N . ALA A 1 99 ? -3.881 3.02 3.379 1 94.75 99 ALA A N 1
ATOM 741 C CA . ALA A 1 99 ? -4.234 3.402 4.742 1 94.75 99 ALA A CA 1
ATOM 742 C C . ALA A 1 99 ? -5.734 3.648 4.875 1 94.75 99 ALA A C 1
ATOM 744 O O . ALA A 1 99 ? -6.352 3.24 5.863 1 94.75 99 ALA A O 1
ATOM 745 N N . VAL A 1 100 ? -6.297 4.273 3.957 1 95.38 100 VAL A N 1
ATOM 746 C CA . VAL A 1 100 ? -7.699 4.676 3.988 1 95.38 100 VAL A CA 1
ATOM 747 C C . VAL A 1 100 ? -8.586 3.471 3.684 1 95.38 100 VAL A C 1
ATOM 749 O O . VAL A 1 100 ? -9.633 3.289 4.309 1 95.38 100 VAL A O 1
ATOM 752 N N . GLY A 1 101 ? -8.156 2.619 2.805 1 92.44 101 GLY A N 1
ATOM 753 C CA . GLY A 1 101 ? -9 1.579 2.246 1 92.44 101 GLY A CA 1
ATOM 754 C C . GLY A 1 101 ? -9.82 2.049 1.059 1 92.44 101 GLY A C 1
ATOM 755 O O . GLY A 1 101 ? -10.445 3.107 1.111 1 92.44 101 GLY A O 1
ATOM 756 N N . ARG A 1 102 ? -9.82 1.295 -0.001 1 87.69 102 ARG A N 1
ATOM 757 C CA . ARG A 1 102 ? -10.445 1.673 -1.265 1 87.69 102 ARG A CA 1
ATOM 758 C C . ARG A 1 102 ? -11.938 1.933 -1.081 1 87.69 102 ARG A C 1
ATOM 760 O O . ARG A 1 102 ? -12.516 2.766 -1.779 1 87.69 102 ARG A O 1
ATOM 767 N N . GLU A 1 103 ? -12.516 1.278 -0.109 1 86.81 103 GLU A N 1
ATOM 768 C CA . GLU A 1 103 ? -13.953 1.396 0.12 1 86.81 103 GLU A CA 1
ATOM 769 C C . GLU A 1 103 ? -14.305 2.744 0.739 1 86.81 103 GLU A C 1
ATOM 771 O O . GLU A 1 103 ? -15.477 3.143 0.753 1 86.81 103 GLU A O 1
ATOM 776 N N . HIS A 1 104 ? -13.344 3.449 1.177 1 89.62 104 HIS A N 1
ATOM 777 C CA . HIS A 1 104 ? -13.594 4.703 1.874 1 89.62 104 HIS A CA 1
ATOM 778 C C . HIS A 1 104 ? -13.117 5.898 1.055 1 89.62 104 HIS A C 1
ATOM 780 O O . HIS A 1 104 ? -13.125 7.031 1.539 1 89.62 104 HIS A O 1
ATOM 786 N N . LEU A 1 105 ? -12.773 5.672 -0.179 1 89.5 105 LEU A N 1
ATOM 787 C CA . LEU A 1 105 ? -12.172 6.723 -0.99 1 89.5 105 LEU A CA 1
ATOM 788 C C . LEU A 1 105 ? -13.234 7.703 -1.484 1 89.5 105 LEU A C 1
ATOM 790 O O . LEU A 1 105 ? -12.906 8.812 -1.913 1 89.5 105 LEU A O 1
ATOM 794 N N . ASP A 1 106 ? -14.5 7.32 -1.369 1 86 106 ASP A N 1
ATOM 795 C CA . ASP A 1 106 ? -15.586 8.18 -1.831 1 86 106 ASP A CA 1
ATOM 796 C C . ASP A 1 106 ? -15.82 9.336 -0.861 1 86 106 ASP A C 1
ATOM 798 O O . ASP A 1 106 ? -16.469 10.32 -1.208 1 86 106 ASP A O 1
ATOM 802 N N . ASN A 1 107 ? -15.336 9.312 0.342 1 91 107 ASN A N 1
ATOM 803 C CA . ASN A 1 107 ? -15.461 10.344 1.367 1 91 107 ASN A CA 1
ATOM 804 C C . ASN A 1 107 ? -14.094 10.82 1.855 1 91 107 ASN A C 1
ATOM 806 O O . ASN A 1 107 ? -13.883 10.984 3.059 1 91 107 ASN A O 1
ATOM 810 N N . LEU A 1 108 ? -13.242 10.992 0.894 1 94.44 108 LEU A N 1
ATOM 811 C CA . LEU A 1 108 ? -11.891 11.43 1.199 1 94.44 108 LEU A CA 1
ATOM 812 C C . LEU A 1 108 ? -11.758 12.938 1.043 1 94.44 108 LEU A C 1
ATOM 814 O O . LEU A 1 108 ? -12.07 13.492 -0.016 1 94.44 108 LEU A O 1
ATOM 818 N N . TYR A 1 109 ? -11.336 13.664 2.154 1 95.12 109 TYR A N 1
ATOM 819 C CA . TYR A 1 109 ? -11.164 15.109 2.141 1 95.12 109 TYR A CA 1
ATOM 820 C C . TYR A 1 109 ? -9.727 15.492 2.484 1 95.12 109 TYR A C 1
ATOM 822 O O . TYR A 1 109 ? -9.125 14.914 3.385 1 95.12 109 TYR A O 1
ATOM 830 N N . PHE A 1 110 ? -9.258 16.5 1.689 1 97.19 110 PHE A N 1
ATOM 831 C CA . PHE A 1 110 ? -7.898 16.984 1.92 1 97.19 110 PHE A CA 1
ATOM 832 C C . PHE A 1 110 ? -7.922 18.359 2.57 1 97.19 110 PHE A C 1
ATOM 834 O O . PHE A 1 110 ? -8.539 19.297 2.041 1 97.19 110 PHE A O 1
ATOM 841 N N . TYR A 1 111 ? -7.328 18.469 3.734 1 98.44 111 TYR A N 1
ATOM 842 C CA . TYR A 1 111 ? -6.988 19.75 4.363 1 98.44 111 TYR A CA 1
ATOM 843 C C . TYR A 1 111 ? -5.48 19.938 4.43 1 98.44 111 TYR A C 1
ATOM 845 O O . TYR A 1 111 ? -4.75 19.047 4.859 1 98.44 111 TYR A O 1
ATOM 853 N N . ALA A 1 112 ? -5.039 21.094 3.982 1 98.81 112 ALA A N 1
ATOM 854 C CA . ALA A 1 112 ? -3.596 21.312 3.922 1 98.81 112 ALA A CA 1
ATOM 855 C C . ALA A 1 112 ? -3.209 22.641 4.562 1 98.81 112 ALA A C 1
ATOM 857 O O . ALA A 1 112 ? -3.965 23.609 4.492 1 98.81 112 ALA A O 1
ATOM 858 N N . SER A 1 113 ? -2.037 22.609 5.258 1 98.88 113 SER A N 1
ATOM 859 C CA . SER A 1 113 ? -1.389 23.891 5.57 1 98.88 113 SER A CA 1
ATOM 860 C C . SER A 1 113 ? -1.322 24.781 4.34 1 98.88 113 SER A C 1
ATOM 862 O O . SER A 1 113 ? -1.105 24.312 3.225 1 98.88 113 SER A O 1
ATOM 864 N N . ASP A 1 114 ? -1.43 26.109 4.547 1 98.56 114 ASP A N 1
ATOM 865 C CA . ASP A 1 114 ? -1.378 27.031 3.41 1 98.56 114 ASP A CA 1
ATOM 866 C C . ASP A 1 114 ? 0.065 27.328 3.012 1 98.56 114 ASP A C 1
ATOM 868 O O . ASP A 1 114 ? 0.312 28.125 2.109 1 98.56 114 ASP A O 1
ATOM 872 N N . PHE A 1 115 ? 1.027 26.703 3.682 1 98.75 115 PHE A N 1
ATOM 873 C CA . PHE A 1 115 ? 2.391 26.781 3.168 1 98.75 115 PHE A CA 1
ATOM 874 C C . PHE A 1 115 ? 2.5 26.078 1.818 1 98.75 115 PHE A C 1
ATOM 876 O O . PHE A 1 115 ? 1.926 25.016 1.62 1 98.75 115 PHE A O 1
ATOM 883 N N . THR A 1 116 ? 3.234 26.609 0.89 1 98.62 116 THR A N 1
ATOM 884 C CA . THR A 1 116 ? 3.305 26.203 -0.508 1 98.62 116 THR A CA 1
ATOM 885 C C . THR A 1 116 ? 3.68 24.734 -0.617 1 98.62 116 THR A C 1
ATOM 887 O O . THR A 1 116 ? 3.055 23.984 -1.371 1 98.62 116 THR A O 1
ATOM 890 N N . ARG A 1 117 ? 4.656 24.297 0.113 1 98.81 117 ARG A N 1
ATOM 891 C CA . ARG A 1 117 ? 5.113 22.906 0.035 1 98.81 117 ARG A CA 1
ATOM 892 C C . ARG A 1 117 ? 4.008 21.938 0.447 1 98.81 117 ARG A C 1
ATOM 894 O O . ARG A 1 117 ? 3.891 20.859 -0.113 1 98.81 117 ARG A O 1
ATOM 901 N N . ALA A 1 118 ? 3.148 22.297 1.378 1 98.81 118 ALA A N 1
ATOM 902 C CA . ALA A 1 118 ? 2.117 21.406 1.906 1 98.81 118 ALA A CA 1
ATOM 903 C C . ALA A 1 118 ? 0.926 21.328 0.955 1 98.81 118 ALA A C 1
ATOM 905 O O . ALA A 1 118 ? 0.477 20.234 0.61 1 98.81 118 ALA A O 1
ATOM 906 N N . TRP A 1 119 ? 0.402 22.469 0.522 1 98.06 119 TRP A N 1
ATOM 907 C CA . TRP A 1 119 ? -0.783 22.359 -0.323 1 98.06 119 TRP A CA 1
ATOM 908 C C . TRP A 1 119 ? -0.424 21.828 -1.707 1 98.06 119 TRP A C 1
ATOM 910 O O . TRP A 1 119 ? -1.219 21.125 -2.334 1 98.06 119 TRP A O 1
ATOM 920 N N . GLN A 1 120 ? 0.814 22.078 -2.221 1 98.25 120 GLN A N 1
ATOM 921 C CA . GLN A 1 120 ? 1.26 21.406 -3.443 1 98.25 120 GLN A CA 1
ATOM 922 C C . GLN A 1 120 ? 1.291 19.891 -3.27 1 98.25 120 GLN A C 1
ATOM 924 O O . GLN A 1 120 ? 0.913 19.156 -4.176 1 98.25 120 GLN A O 1
ATOM 929 N N . THR A 1 121 ? 1.829 19.469 -2.1 1 98.69 121 THR A N 1
ATOM 930 C CA . THR A 1 121 ? 1.833 18.047 -1.792 1 98.69 121 THR A CA 1
ATOM 931 C C . THR A 1 121 ? 0.416 17.484 -1.823 1 98.69 121 THR A C 1
ATOM 933 O O . THR A 1 121 ? 0.179 16.406 -2.395 1 98.69 121 THR A O 1
ATOM 936 N N . ALA A 1 122 ? -0.512 18.203 -1.223 1 98.5 122 ALA A N 1
ATOM 937 C CA . ALA A 1 122 ? -1.905 17.766 -1.182 1 98.5 122 ALA A CA 1
ATOM 938 C C . ALA A 1 122 ? -2.477 17.625 -2.59 1 98.5 122 ALA A C 1
ATOM 940 O O . ALA A 1 122 ? -3.131 16.625 -2.904 1 98.5 122 ALA A O 1
ATOM 941 N N . GLU A 1 123 ? -2.225 18.578 -3.396 1 97.12 123 GLU A N 1
ATOM 942 C CA . GLU A 1 123 ? -2.736 18.578 -4.762 1 97.12 123 GLU A CA 1
ATOM 943 C C . GLU A 1 123 ? -2.158 17.406 -5.562 1 97.12 123 GLU A C 1
ATOM 945 O O . GLU A 1 123 ? -2.887 16.719 -6.277 1 97.12 123 GLU A O 1
ATOM 950 N N . GLU A 1 124 ? -0.847 17.234 -5.477 1 96.94 124 GLU A N 1
ATOM 951 C CA . GLU A 1 124 ? -0.193 16.141 -6.199 1 96.94 124 GLU A CA 1
ATOM 952 C C . GLU A 1 124 ? -0.697 14.781 -5.723 1 96.94 124 GLU A C 1
ATOM 954 O O . GLU A 1 124 ? -0.883 13.867 -6.527 1 96.94 124 GLU A O 1
ATOM 959 N N . THR A 1 125 ? -0.816 14.602 -4.438 1 97.62 125 THR A N 1
ATOM 960 C CA . THR A 1 125 ? -1.321 13.344 -3.9 1 97.62 125 THR A CA 1
ATOM 961 C C . THR A 1 125 ? -2.752 13.094 -4.367 1 97.62 125 THR A C 1
ATOM 963 O O . THR A 1 125 ? -3.092 11.977 -4.773 1 97.62 125 THR A O 1
ATOM 966 N N . LEU A 1 126 ? -3.566 14.125 -4.254 1 96.25 126 LEU A N 1
ATOM 967 C CA . LEU A 1 126 ? -4.941 14.023 -4.727 1 96.25 126 LEU A CA 1
ATOM 968 C C . LEU A 1 126 ? -4.988 13.609 -6.191 1 96.25 126 LEU A C 1
ATOM 970 O O . LEU A 1 126 ? -5.785 12.758 -6.574 1 96.25 126 LEU A O 1
ATOM 974 N N . ALA A 1 127 ? -4.164 14.227 -6.984 1 94 127 ALA A N 1
ATOM 975 C CA . ALA A 1 127 ? -4.086 13.867 -8.398 1 94 127 ALA A CA 1
ATOM 976 C C . ALA A 1 127 ? -3.689 12.406 -8.57 1 94 127 ALA A C 1
ATOM 978 O O . ALA A 1 127 ? -4.184 11.727 -9.469 1 94 127 ALA A O 1
ATOM 979 N N . GLY A 1 128 ? -2.738 11.984 -7.773 1 93.81 128 GLY A N 1
ATOM 980 C CA . GLY A 1 128 ? -2.354 10.578 -7.797 1 93.81 128 GLY A CA 1
ATOM 981 C C . GLY A 1 128 ? -3.5 9.641 -7.473 1 93.81 128 GLY A C 1
ATOM 982 O O . GLY A 1 128 ? -3.689 8.625 -8.148 1 93.81 128 GLY A O 1
ATOM 983 N N . VAL A 1 129 ? -4.246 9.945 -6.477 1 94.25 129 VAL A N 1
ATOM 984 C CA . VAL A 1 129 ? -5.41 9.148 -6.094 1 94.25 129 VAL A CA 1
ATOM 985 C C . VAL A 1 129 ? -6.414 9.109 -7.246 1 94.25 129 VAL A C 1
ATOM 987 O O . VAL A 1 129 ? -6.926 8.047 -7.598 1 94.25 129 VAL A O 1
ATOM 990 N N . ALA A 1 130 ? -6.641 10.227 -7.801 1 92 130 ALA A N 1
ATOM 991 C CA . ALA A 1 130 ? -7.586 10.328 -8.914 1 92 130 ALA A CA 1
ATOM 992 C C . ALA A 1 130 ? -7.129 9.492 -10.102 1 92 130 ALA A C 1
ATOM 994 O O . ALA A 1 130 ? -7.941 8.812 -10.734 1 92 130 ALA A O 1
ATOM 995 N N . ASN A 1 131 ? -5.883 9.609 -10.43 1 91.44 131 ASN A N 1
ATOM 996 C CA . ASN A 1 131 ? -5.332 8.828 -11.531 1 91.44 131 ASN A CA 1
ATOM 997 C C . ASN A 1 131 ? -5.551 7.332 -11.32 1 91.44 131 ASN A C 1
ATOM 999 O O . ASN A 1 131 ? -5.961 6.625 -12.242 1 91.44 131 ASN A O 1
ATOM 1003 N N . LEU A 1 132 ? -5.258 6.898 -10.219 1 91.38 132 LEU A N 1
ATOM 1004 C CA . LEU A 1 132 ? -5.398 5.48 -9.891 1 91.38 132 LEU A CA 1
ATOM 1005 C C . LEU A 1 132 ? -6.855 5.043 -9.992 1 91.38 132 LEU A C 1
ATOM 1007 O O . LEU A 1 132 ? -7.16 4.023 -10.609 1 91.38 132 LEU A O 1
ATOM 1011 N N . MET A 1 133 ? -7.68 5.777 -9.406 1 89.38 133 MET A N 1
ATOM 1012 C CA . MET A 1 133 ? -9.102 5.434 -9.398 1 89.38 133 MET A CA 1
ATOM 1013 C C . MET A 1 133 ? -9.664 5.426 -10.82 1 89.38 133 MET A C 1
ATOM 1015 O O . MET A 1 133 ? -10.469 4.555 -11.164 1 89.38 133 MET A O 1
ATOM 1019 N N . GLN A 1 134 ? -9.312 6.438 -11.508 1 88.25 134 GLN A N 1
ATOM 1020 C CA . GLN A 1 134 ? -9.781 6.52 -12.883 1 88.25 134 GLN A CA 1
ATOM 1021 C C . GLN A 1 134 ? -9.359 5.289 -13.688 1 88.25 134 GLN A C 1
ATOM 1023 O O . GLN A 1 134 ? -10.172 4.715 -14.422 1 88.25 134 GLN A O 1
ATOM 1028 N N . PHE A 1 135 ? -8.141 4.918 -13.578 1 89.62 135 PHE A N 1
ATOM 1029 C CA . PHE A 1 135 ? -7.637 3.76 -14.305 1 89.62 135 PHE A CA 1
ATOM 1030 C C . PHE A 1 135 ? -8.336 2.486 -13.852 1 89.62 135 PHE A C 1
ATOM 1032 O O . PHE A 1 135 ? -8.75 1.669 -14.68 1 89.62 135 PHE A O 1
ATOM 1039 N N . GLU A 1 136 ? -8.453 2.258 -12.594 1 88.38 136 GLU A N 1
ATOM 1040 C CA . GLU A 1 136 ? -9.055 1.056 -12.023 1 88.38 136 GLU A CA 1
ATOM 1041 C C . GLU A 1 136 ? -10.508 0.9 -12.461 1 88.38 136 GLU A C 1
ATOM 1043 O O . GLU A 1 136 ? -10.961 -0.211 -12.742 1 88.38 136 GLU A O 1
ATOM 1048 N N . ASN A 1 137 ? -11.18 1.994 -12.57 1 83.12 137 ASN A N 1
ATOM 1049 C CA . ASN A 1 137 ? -12.625 1.952 -12.797 1 83.12 137 ASN A CA 1
ATOM 1050 C C . ASN A 1 137 ? -12.961 2.078 -14.273 1 83.12 137 ASN A C 1
ATOM 1052 O O . ASN A 1 137 ? -14.133 1.987 -14.656 1 83.12 137 ASN A O 1
ATOM 1056 N N . ALA A 1 138 ? -12.062 2.346 -15.086 1 80.38 138 ALA A N 1
ATOM 1057 C CA . ALA A 1 138 ? -12.297 2.557 -16.516 1 80.38 138 ALA A CA 1
ATOM 1058 C C . ALA A 1 138 ? -13.047 1.375 -17.125 1 80.38 138 ALA A C 1
ATOM 1060 O O . ALA A 1 138 ? -13.789 1.539 -18.094 1 80.38 138 ALA A O 1
ATOM 1061 N N . LEU A 1 139 ? -12.891 0.203 -16.609 1 71.94 139 LEU A N 1
ATOM 1062 C CA . LEU A 1 139 ? -13.469 -0.998 -17.203 1 71.94 139 LEU A CA 1
ATOM 1063 C C . LEU A 1 139 ? -14.961 -1.094 -16.891 1 71.94 139 LEU A C 1
ATOM 1065 O O . LEU A 1 139 ? -15.703 -1.811 -17.562 1 71.94 139 LEU A O 1
ATOM 1069 N N . LEU A 1 140 ? -15.375 -0.56 -15.805 1 63.41 140 LEU A N 1
ATOM 1070 C CA . LEU A 1 140 ? -16.797 -0.598 -15.445 1 63.41 140 LEU A CA 1
ATOM 1071 C C . LEU A 1 140 ? -17.641 0.102 -16.5 1 63.41 140 LEU A C 1
ATOM 1073 O O . LEU A 1 140 ? -18.797 -0.269 -16.719 1 63.41 140 LEU A O 1
ATOM 1077 N N . CYS A 1 141 ? -17.094 1.069 -17.141 1 54.5 141 CYS A N 1
ATOM 1078 C CA . CYS A 1 141 ? -17.859 1.775 -18.156 1 54.5 141 CYS A CA 1
ATOM 1079 C C . CYS A 1 141 ? -18.156 0.868 -19.344 1 54.5 141 CYS A C 1
ATOM 1081 O O . CYS A 1 141 ? -19.234 0.954 -19.953 1 54.5 141 CYS A O 1
ATOM 1083 N N . ASP A 1 142 ? -17.328 0.005 -19.703 1 51.94 142 ASP A N 1
ATOM 1084 C CA . ASP A 1 142 ? -17.531 -0.837 -20.875 1 51.94 142 ASP A CA 1
ATOM 1085 C C . ASP A 1 142 ? -18.625 -1.881 -20.609 1 51.94 142 ASP A C 1
ATOM 1087 O O . ASP A 1 142 ? -19.391 -2.227 -21.5 1 51.94 142 ASP A O 1
ATOM 1091 N N . VAL A 1 143 ? -18.734 -2.461 -19.453 1 49.12 143 VAL A N 1
ATOM 1092 C CA . VAL A 1 143 ? -19.656 -3.566 -19.219 1 49.12 143 VAL A CA 1
ATOM 1093 C C . VAL A 1 143 ? -21.094 -3.039 -19.141 1 49.12 143 VAL A C 1
ATOM 1095 O O . VAL A 1 143 ? -22.031 -3.705 -19.578 1 49.12 143 VAL A O 1
ATOM 1098 N N . ASP A 1 144 ? -21.359 -2.127 -18.297 1 48.09 144 ASP A N 1
ATOM 1099 C CA . ASP A 1 144 ? -22.75 -1.725 -18.156 1 48.09 144 ASP A CA 1
ATOM 1100 C C . ASP A 1 144 ? -23.203 -0.883 -19.359 1 48.09 144 ASP A C 1
ATOM 1102 O O . ASP A 1 144 ? -24.328 -0.392 -19.391 1 48.09 144 ASP A O 1
ATOM 1106 N N . GLY A 1 145 ? -22.625 -0.957 -20.484 1 45.41 145 GLY A N 1
ATOM 1107 C CA . GLY A 1 145 ? -23.109 -0.122 -21.578 1 45.41 145 GLY A CA 1
ATOM 1108 C C . GLY A 1 145 ? -22.938 1.362 -21.297 1 45.41 145 GLY A C 1
ATOM 1109 O O . GLY A 1 145 ? -23.781 2.166 -21.703 1 45.41 145 GLY A O 1
ATOM 1110 N N . CYS A 1 146 ? -22.297 1.607 -20.531 1 42.16 146 CYS A N 1
ATOM 1111 C CA . CYS A 1 146 ? -22.234 3.035 -20.234 1 42.16 146 CYS A CA 1
ATOM 1112 C C . CYS A 1 146 ? -21.844 3.826 -21.484 1 42.16 146 CYS A C 1
ATOM 1114 O O . CYS A 1 146 ? -20.891 3.457 -22.188 1 42.16 146 CYS A O 1
ATOM 1116 N N . ARG A 1 147 ? -22.906 4.531 -22.141 1 38.19 147 ARG A N 1
ATOM 1117 C CA . ARG A 1 147 ? -22.734 5.52 -23.203 1 38.19 147 ARG A CA 1
ATOM 1118 C C . ARG A 1 147 ? -21.531 6.414 -22.938 1 38.19 147 ARG A C 1
ATOM 1120 O O . ARG A 1 147 ? -21.141 6.625 -21.781 1 38.19 147 ARG A O 1
ATOM 1127 N N . GLN A 1 148 ? -20.75 6.789 -23.938 1 37.5 148 GLN A N 1
ATOM 1128 C CA . GLN A 1 148 ? -19.719 7.832 -24.016 1 37.5 148 GLN A CA 1
ATOM 1129 C C . GLN A 1 148 ? -19.969 8.898 -22.953 1 37.5 148 GLN A C 1
ATOM 1131 O O . GLN A 1 148 ? -19.016 9.438 -22.375 1 37.5 148 GLN A O 1
ATOM 1136 N N . ASP A 1 149 ? -21.094 9.445 -22.766 1 35.31 149 ASP A N 1
ATOM 1137 C CA . ASP A 1 149 ? -21.656 10.523 -21.953 1 35.31 149 ASP A CA 1
ATOM 1138 C C . ASP A 1 149 ? -21.828 10.078 -20.5 1 35.31 149 ASP A C 1
ATOM 1140 O O . ASP A 1 149 ? -22.297 10.852 -19.672 1 35.31 149 ASP A O 1
ATOM 1144 N N . ASP A 1 150 ? -22.078 8.93 -20.188 1 38.22 150 ASP A N 1
ATOM 1145 C CA . ASP A 1 150 ? -22.422 8.656 -18.797 1 38.22 150 ASP A CA 1
ATOM 1146 C C . ASP A 1 150 ? -21.172 8.617 -17.906 1 38.22 150 ASP A C 1
ATOM 1148 O O . ASP A 1 150 ? -20.516 7.582 -17.797 1 38.22 150 ASP A O 1
ATOM 1152 N N . ALA A 1 151 ? -20.594 9.586 -17.672 1 36.66 151 ALA A N 1
ATOM 1153 C CA . ALA A 1 151 ? -19.531 10.211 -16.891 1 36.66 151 ALA A CA 1
ATOM 1154 C C . ALA A 1 151 ? -19.516 9.68 -15.461 1 36.66 151 ALA A C 1
ATOM 1156 O O . ALA A 1 151 ? -18.734 10.141 -14.625 1 36.66 151 ALA A O 1
ATOM 1157 N N . ALA A 1 152 ? -20.484 8.945 -15.133 1 39.06 152 ALA A N 1
ATOM 1158 C CA . ALA A 1 152 ? -20.703 8.625 -13.727 1 39.06 152 ALA A CA 1
ATOM 1159 C C . ALA A 1 152 ? -19.766 7.512 -13.266 1 39.06 152 ALA A C 1
ATOM 1161 O O . ALA A 1 152 ? -19.234 7.555 -12.156 1 39.06 152 ALA A O 1
ATOM 1162 N N . ALA A 1 153 ? -19.719 6.215 -13.844 1 44.78 153 ALA A N 1
ATOM 1163 C CA . ALA A 1 153 ? -18.969 5.027 -13.43 1 44.78 153 ALA A CA 1
ATOM 1164 C C . ALA A 1 153 ? -17.469 5.281 -13.469 1 44.78 153 ALA A C 1
ATOM 1166 O O . ALA A 1 153 ? -16.703 4.66 -12.719 1 44.78 153 ALA A O 1
ATOM 1167 N N . SER A 1 154 ? -16.969 6.055 -14.391 1 50.91 154 SER A N 1
ATOM 1168 C CA . SER A 1 154 ? -15.586 6.469 -14.609 1 50.91 154 SER A CA 1
ATOM 1169 C C . SER A 1 154 ? -15.203 7.621 -13.688 1 50.91 154 SER A C 1
ATOM 1171 O O . SER A 1 154 ? -14.07 8.094 -13.719 1 50.91 154 SER A O 1
ATOM 1173 N N . GLU A 1 155 ? -16.203 7.945 -12.867 1 55.69 155 GLU A N 1
ATOM 1174 C CA . GLU A 1 155 ? -16 9.273 -12.289 1 55.69 155 GLU A CA 1
ATOM 1175 C C . GLU A 1 155 ? -15.305 9.18 -10.938 1 55.69 155 GLU A C 1
ATOM 1177 O O . GLU A 1 155 ? -15.617 8.312 -10.125 1 55.69 155 GLU A O 1
ATOM 1182 N N . VAL A 1 156 ? -14.086 9.656 -11 1 63.47 156 VAL A N 1
ATOM 1183 C CA . VAL A 1 156 ? -13.531 10.078 -9.719 1 63.47 156 VAL A CA 1
ATOM 1184 C C . VAL A 1 156 ? -14.641 10.602 -8.812 1 63.47 156 VAL A C 1
ATOM 1186 O O . VAL A 1 156 ? -15.5 11.359 -9.258 1 63.47 156 VAL A O 1
ATOM 1189 N N . PRO A 1 157 ? -14.766 9.781 -7.727 1 65.38 157 PRO A N 1
ATOM 1190 C CA . PRO A 1 157 ? -15.789 10.266 -6.801 1 65.38 157 PRO A CA 1
ATOM 1191 C C . PRO A 1 157 ? -15.836 11.789 -6.715 1 65.38 157 PRO A C 1
ATOM 1193 O O . PRO A 1 157 ? -14.797 12.453 -6.801 1 65.38 157 PRO A O 1
ATOM 1196 N N . LYS A 1 158 ? -17.047 12.258 -6.691 1 64.75 158 LYS A N 1
ATOM 1197 C CA . LYS A 1 158 ? -17.312 13.688 -6.621 1 64.75 158 LYS A CA 1
ATOM 1198 C C . LYS A 1 158 ? -16.516 14.344 -5.5 1 64.75 158 LYS A C 1
ATOM 1200 O O . LYS A 1 158 ? -16.125 15.508 -5.605 1 64.75 158 LYS A O 1
ATOM 1205 N N . CYS A 1 159 ? -16.328 13.562 -4.496 1 60.06 159 CYS A N 1
ATOM 1206 C CA . CYS A 1 159 ? -15.617 14.133 -3.354 1 60.06 159 CYS A CA 1
ATOM 1207 C C . CYS A 1 159 ? -14.195 14.516 -3.729 1 60.06 159 CYS A C 1
ATOM 1209 O O . CYS A 1 159 ? -13.648 15.492 -3.207 1 60.06 159 CYS A O 1
ATOM 1211 N N . LEU A 1 160 ? -13.625 13.758 -4.582 1 70.69 160 LEU A N 1
ATOM 1212 C CA . LEU A 1 160 ? -12.258 14.078 -4.98 1 70.69 160 LEU A CA 1
ATOM 1213 C C . LEU A 1 160 ? -12.227 15.312 -5.871 1 70.69 160 LEU A C 1
ATOM 1215 O O . LEU A 1 160 ? -11.172 15.938 -6.039 1 70.69 160 LEU A O 1
ATOM 1219 N N . SER A 1 161 ? -13.414 15.664 -6.176 1 69.25 161 SER A N 1
ATOM 1220 C CA . SER A 1 161 ? -13.516 16.844 -7.02 1 69.25 161 SER A CA 1
ATOM 1221 C C . SER A 1 161 ? -13.547 18.125 -6.18 1 69.25 161 SER A C 1
ATOM 1223 O O . SER A 1 161 ? -13.344 19.219 -6.703 1 69.25 161 SER A O 1
ATOM 1225 N N . ARG A 1 162 ? -13.742 17.969 -4.875 1 76.88 162 ARG A N 1
ATOM 1226 C CA . ARG A 1 162 ? -13.805 19.125 -3.984 1 76.88 162 ARG A CA 1
ATOM 1227 C C . ARG A 1 162 ? -12.438 19.781 -3.846 1 76.88 162 ARG A C 1
ATOM 1229 O O . ARG A 1 162 ? -12.336 20.922 -3.396 1 76.88 162 ARG A O 1
ATOM 1236 N N . GLY A 1 163 ? -11.445 19.125 -4.195 1 88 163 GLY A N 1
ATOM 1237 C CA . GLY A 1 163 ? -10.109 19.688 -4.172 1 88 163 GLY A CA 1
ATOM 1238 C C . GLY A 1 163 ? -9.508 19.75 -2.779 1 88 163 GLY A C 1
ATOM 1239 O O . GLY A 1 163 ? -9.898 18.984 -1.895 1 88 163 GLY A O 1
ATOM 1240 N N . VAL A 1 164 ? -8.477 20.594 -2.604 1 95.44 164 VAL A N 1
ATOM 1241 C CA . VAL A 1 164 ? -7.738 20.734 -1.354 1 95.44 164 VAL A CA 1
ATOM 1242 C C . VAL A 1 164 ? -8.18 22 -0.631 1 95.44 164 VAL A C 1
ATOM 1244 O O . VAL A 1 164 ? -8.242 23.078 -1.233 1 95.44 164 VAL A O 1
ATOM 1247 N N . LYS A 1 165 ? -8.609 21.875 0.606 1 96.81 165 LYS A N 1
ATOM 1248 C CA . LYS A 1 165 ? -8.898 23.031 1.438 1 96.81 165 LYS A CA 1
ATOM 1249 C C . LYS A 1 165 ? -7.676 23.453 2.248 1 96.81 165 LYS A C 1
ATOM 1251 O O . LYS A 1 165 ? -7.109 22.641 2.986 1 96.81 165 LYS A O 1
ATOM 1256 N N . ARG A 1 166 ? -7.367 24.734 2.096 1 98 166 ARG A N 1
ATOM 1257 C CA . ARG A 1 166 ? -6.223 25.25 2.846 1 98 166 ARG A CA 1
ATOM 1258 C C . ARG A 1 166 ? -6.664 25.828 4.188 1 98 166 ARG A C 1
ATOM 1260 O O . ARG A 1 166 ? -7.75 26.406 4.297 1 98 166 ARG A O 1
ATOM 1267 N N . THR A 1 167 ? -5.816 25.672 5.219 1 98.62 167 THR A N 1
ATOM 1268 C CA . THR A 1 167 ? -6.109 26.219 6.539 1 98.62 167 THR A CA 1
ATOM 1269 C C . THR A 1 167 ? -4.824 26.609 7.262 1 98.62 167 THR A C 1
ATOM 1271 O O . THR A 1 167 ? -3.812 25.906 7.16 1 98.62 167 THR A O 1
ATOM 1274 N N . GLU A 1 168 ? -4.863 27.641 8.023 1 98.62 168 GLU A N 1
ATOM 1275 C CA . GLU A 1 168 ? -3.717 28.109 8.797 1 98.62 168 GLU A CA 1
ATOM 1276 C C . GLU A 1 168 ? -3.496 27.234 10.031 1 98.62 168 GLU A C 1
ATOM 1278 O O . GLU A 1 168 ? -2.418 27.25 10.633 1 98.62 168 GLU A O 1
ATOM 1283 N N . LEU A 1 169 ? -4.504 26.484 10.406 1 98.81 169 LEU A N 1
ATOM 1284 C CA . LEU A 1 169 ? -4.445 25.688 11.625 1 98.81 169 LEU A CA 1
ATOM 1285 C C . LEU A 1 169 ? -3.451 24.547 11.484 1 98.81 169 LEU A C 1
ATOM 1287 O O . LEU A 1 169 ? -3.025 23.953 12.484 1 98.81 169 LEU A O 1
ATOM 1291 N N . LEU A 1 170 ? -3.025 24.234 10.25 1 98.81 170 LEU A N 1
ATOM 1292 C CA . LEU A 1 170 ? -2.121 23.125 10.008 1 98.81 170 LEU A CA 1
ATOM 1293 C C . LEU A 1 170 ? -0.738 23.609 9.602 1 98.81 170 LEU A C 1
ATOM 1295 O O . LEU A 1 170 ? 0.108 22.828 9.172 1 98.81 170 LEU A O 1
ATOM 1299 N N . ARG A 1 171 ? -0.445 24.875 9.789 1 98.75 171 ARG A N 1
ATOM 1300 C CA . ARG A 1 171 ? 0.849 25.453 9.438 1 98.75 171 ARG A CA 1
ATOM 1301 C C . ARG A 1 171 ? 1.972 24.812 10.25 1 98.75 171 ARG A C 1
ATOM 1303 O O . ARG A 1 171 ? 1.721 24.172 11.273 1 98.75 171 ARG A O 1
ATOM 1310 N N . GLU A 1 172 ? 3.105 25.031 9.711 1 98.44 172 GLU A N 1
ATOM 1311 C CA . GLU A 1 172 ? 4.301 24.656 10.461 1 98.44 172 GLU A CA 1
ATOM 1312 C C . GLU A 1 172 ? 4.355 25.406 11.797 1 98.44 172 GLU A C 1
ATOM 1314 O O . GLU A 1 172 ? 3.914 26.547 11.898 1 98.44 172 GLU A O 1
ATOM 1319 N N . ARG A 1 173 ? 4.867 24.672 12.781 1 98.56 173 ARG A N 1
ATOM 1320 C CA . ARG A 1 173 ? 5.168 25.344 14.039 1 98.56 173 ARG A CA 1
ATOM 1321 C C . ARG A 1 173 ? 6.078 26.547 13.82 1 98.56 173 ARG A C 1
ATOM 1323 O O . ARG A 1 173 ? 7.051 26.469 13.07 1 98.56 173 ARG A O 1
ATOM 1330 N N . TRP A 1 174 ? 5.703 27.672 14.445 1 98.38 174 TRP A N 1
ATOM 1331 C CA . TRP A 1 174 ? 6.535 28.875 14.359 1 98.38 174 TRP A CA 1
ATOM 1332 C C . TRP A 1 174 ? 7.824 28.703 15.148 1 98.38 174 TRP A C 1
ATOM 1334 O O . TRP A 1 174 ? 7.793 28.312 16.312 1 98.38 174 TRP A O 1
ATOM 1344 N N . PHE A 1 175 ? 8.938 29.109 14.539 1 98.12 175 PHE A N 1
ATOM 1345 C CA . PHE A 1 175 ? 10.211 28.859 15.211 1 98.12 175 PHE A CA 1
ATOM 1346 C C . PHE A 1 175 ? 10.898 30.188 15.547 1 98.12 175 PHE A C 1
ATOM 1348 O O . PHE A 1 175 ? 12.102 30.203 15.828 1 98.12 175 PHE A O 1
ATOM 1355 N N . GLY A 1 176 ? 10.102 31.297 15.453 1 97.44 176 GLY A N 1
ATOM 1356 C CA . GLY A 1 176 ? 10.562 32.594 15.938 1 97.44 176 GLY A CA 1
ATOM 1357 C C . GLY A 1 176 ? 11.875 33.031 15.312 1 97.44 176 GLY A C 1
ATOM 1358 O O . GLY A 1 176 ? 12.008 33.031 14.086 1 97.44 176 GLY A O 1
ATOM 1359 N N . GLU A 1 177 ? 12.867 33.281 16.219 1 97.12 177 GLU A N 1
ATOM 1360 C CA . GLU A 1 177 ? 14.172 33.812 15.812 1 97.12 177 GLU A CA 1
ATOM 1361 C C . GLU A 1 177 ? 14.945 32.781 14.992 1 97.12 177 GLU A C 1
ATOM 1363 O O . GLU A 1 177 ? 15.93 33.125 14.328 1 97.12 177 GLU A O 1
ATOM 1368 N N . LEU A 1 178 ? 14.57 31.578 15.047 1 97 178 LEU A N 1
ATOM 1369 C CA . LEU A 1 178 ? 15.328 30.516 14.398 1 97 178 LEU A CA 1
ATOM 1370 C C . LEU A 1 178 ? 14.898 30.344 12.945 1 97 178 LEU A C 1
ATOM 1372 O O . LEU A 1 178 ? 15.562 29.641 12.18 1 97 178 LEU A O 1
ATOM 1376 N N . ASP A 1 179 ? 13.773 30.984 12.57 1 97.5 179 ASP A N 1
ATOM 1377 C CA . ASP A 1 179 ? 13.352 30.922 11.18 1 97.5 179 ASP A CA 1
ATOM 1378 C C . ASP A 1 179 ? 14.461 31.406 10.242 1 97.5 179 ASP A C 1
ATOM 1380 O O . ASP A 1 179 ? 15.148 32.375 10.539 1 97.5 179 ASP A O 1
ATOM 1384 N N . GLY A 1 180 ? 14.633 30.672 9.148 1 97 180 GLY A N 1
ATOM 1385 C CA . GLY A 1 180 ? 15.625 31.047 8.156 1 97 180 GLY A CA 1
ATOM 1386 C C . GLY A 1 180 ? 17.016 30.562 8.492 1 97 180 GLY A C 1
ATOM 1387 O O . GLY A 1 180 ? 17.938 30.688 7.68 1 97 180 GLY A O 1
ATOM 1388 N N . THR A 1 181 ? 17.188 30 9.672 1 96.56 181 THR A N 1
ATOM 1389 C CA . THR A 1 181 ? 18.5 29.5 10.062 1 96.56 181 THR A CA 1
ATOM 1390 C C . THR A 1 181 ? 18.625 28 9.758 1 96.56 181 THR A C 1
ATOM 1392 O O . THR A 1 181 ? 17.688 27.391 9.25 1 96.56 181 THR A O 1
ATOM 1395 N N . LYS A 1 182 ? 19.75 27.453 10.023 1 94.81 182 LYS A N 1
ATOM 1396 C CA . LYS A 1 182 ? 20.062 26.062 9.695 1 94.81 182 LYS A CA 1
ATOM 1397 C C . LYS A 1 182 ? 19.219 25.109 10.523 1 94.81 182 LYS A C 1
ATOM 1399 O O . LYS A 1 182 ? 18.891 25.391 11.68 1 94.81 182 LYS A O 1
ATOM 1404 N N . LEU A 1 183 ? 19.062 23.906 10.039 1 92.5 183 LEU A N 1
ATOM 1405 C CA . LEU A 1 183 ? 18.203 22.891 10.633 1 92.5 183 LEU A CA 1
ATOM 1406 C C . LEU A 1 183 ? 18.75 22.438 11.992 1 92.5 183 LEU A C 1
ATOM 1408 O O . LEU A 1 183 ? 17.969 22.078 12.875 1 92.5 183 LEU A O 1
ATOM 1412 N N . VAL A 1 184 ? 19.984 22.469 12.18 1 87.5 184 VAL A N 1
ATOM 1413 C CA . VAL A 1 184 ? 20.609 22.016 13.422 1 87.5 184 VAL A CA 1
ATOM 1414 C C . VAL A 1 184 ? 20.062 22.828 14.602 1 87.5 184 VAL A C 1
ATOM 1416 O O . VAL A 1 184 ? 20.062 22.344 15.734 1 87.5 184 VAL A O 1
ATOM 1419 N N . ASN A 1 185 ? 19.562 24 14.297 1 91.88 185 ASN A N 1
ATOM 1420 C CA . ASN A 1 185 ? 19.062 24.891 15.352 1 91.88 185 ASN A CA 1
ATOM 1421 C C . ASN A 1 185 ? 17.766 24.375 15.961 1 91.88 185 ASN A C 1
ATOM 1423 O O . ASN A 1 185 ? 17.344 24.859 17 1 91.88 185 ASN A O 1
ATOM 1427 N N . TYR A 1 186 ? 17.172 23.328 15.367 1 90.31 186 TYR A N 1
ATOM 1428 C CA . TYR A 1 186 ? 16.062 22.641 16.031 1 90.31 186 TYR A CA 1
ATOM 1429 C C . TYR A 1 186 ? 16.5 22.094 17.375 1 90.31 186 TYR A C 1
ATOM 1431 O O . TYR A 1 186 ? 15.68 21.953 18.297 1 90.31 186 TYR A O 1
ATOM 1439 N N . ASN A 1 187 ? 17.75 21.844 17.5 1 87 187 ASN A N 1
ATOM 1440 C CA . ASN A 1 187 ? 18.297 21.266 18.719 1 87 187 ASN A CA 1
ATOM 1441 C C . ASN A 1 187 ? 18.219 22.25 19.891 1 87 187 ASN A C 1
ATOM 1443 O O . ASN A 1 187 ? 18.375 21.859 21.047 1 87 187 ASN A O 1
ATOM 1447 N N . LYS A 1 188 ? 18 23.438 19.578 1 87.25 188 LYS A N 1
ATOM 1448 C CA . LYS A 1 188 ? 17.828 24.438 20.625 1 87.25 188 LYS A CA 1
ATOM 1449 C C . LYS A 1 188 ? 16.406 24.406 21.203 1 87.25 188 LYS A C 1
ATOM 1451 O O . LYS A 1 188 ? 16.141 24.984 22.25 1 87.25 188 LYS A O 1
ATOM 1456 N N . VAL A 1 189 ? 15.531 23.734 20.547 1 91.69 189 VAL A N 1
ATOM 1457 C CA . VAL A 1 189 ? 14.117 23.828 20.891 1 91.69 189 VAL A CA 1
ATOM 1458 C C . VAL A 1 189 ? 13.609 22.5 21.422 1 91.69 189 VAL A C 1
ATOM 1460 O O . VAL A 1 189 ? 13.008 22.422 22.5 1 91.69 189 VAL A O 1
ATOM 1463 N N . TRP A 1 190 ? 13.875 21.391 20.766 1 90.88 190 TRP A N 1
ATOM 1464 C CA . TRP A 1 190 ? 13.25 20.094 21 1 90.88 190 TRP A CA 1
ATOM 1465 C C . TRP A 1 190 ? 13.578 19.578 22.406 1 90.88 190 TRP A C 1
ATOM 1467 O O . TRP A 1 190 ? 12.695 19.062 23.094 1 90.88 190 TRP A O 1
ATOM 1477 N N . PRO A 1 191 ? 14.828 19.766 22.859 1 86.19 191 PRO A N 1
ATOM 1478 C CA . PRO A 1 191 ? 15.094 19.328 24.219 1 86.19 191 PRO A CA 1
ATOM 1479 C C . PRO A 1 191 ? 14.258 20.078 25.266 1 86.19 191 PRO A C 1
ATOM 1481 O O . PRO A 1 191 ? 13.852 19.5 26.266 1 86.19 191 PRO A O 1
ATOM 1484 N N . ARG A 1 192 ? 14.039 21.328 25.016 1 88.62 192 ARG A N 1
ATOM 1485 C CA . ARG A 1 192 ? 13.219 22.125 25.922 1 88.62 192 ARG A CA 1
ATOM 1486 C C . ARG A 1 192 ? 11.758 21.688 25.859 1 88.62 192 ARG A C 1
ATOM 1488 O O . ARG A 1 192 ? 11.047 21.734 26.859 1 88.62 192 ARG A O 1
ATOM 1495 N N . ASP A 1 193 ? 11.336 21.312 24.672 1 92.69 193 ASP A N 1
ATOM 1496 C CA . ASP A 1 193 ? 9.977 20.812 24.5 1 92.69 193 ASP A CA 1
ATOM 1497 C C . ASP A 1 193 ? 9.727 19.578 25.375 1 92.69 193 ASP A C 1
ATOM 1499 O O . ASP A 1 193 ? 8.617 19.375 25.859 1 92.69 193 ASP A O 1
ATOM 1503 N N . LEU A 1 194 ? 10.734 18.781 25.594 1 87.94 194 LEU A N 1
ATOM 1504 C CA . LEU A 1 194 ? 10.609 17.562 26.391 1 87.94 194 LEU A CA 1
ATOM 1505 C C . LEU A 1 194 ? 10.297 17.906 27.844 1 87.94 194 LEU A C 1
ATOM 1507 O O . LEU A 1 194 ? 9.641 17.141 28.547 1 87.94 194 LEU A O 1
ATOM 1511 N N . VAL A 1 195 ? 10.703 19.062 28.188 1 88.12 195 VAL A N 1
ATOM 1512 C CA . VAL A 1 195 ? 10.57 19.484 29.578 1 88.12 195 VAL A CA 1
ATOM 1513 C C . VAL A 1 195 ? 9.266 20.25 29.766 1 88.12 195 VAL A C 1
ATOM 1515 O O . VAL A 1 195 ? 8.523 20 30.719 1 88.12 195 VAL A O 1
ATOM 1518 N N . SER A 1 196 ? 8.992 21.141 28.844 1 93.31 196 SER A N 1
ATOM 1519 C CA . SER A 1 196 ? 7.828 22.016 28.984 1 93.31 196 SER A CA 1
ATOM 1520 C C . SER A 1 196 ? 7.078 22.156 27.672 1 93.31 196 SER A C 1
ATOM 1522 O O . SER A 1 196 ? 7.633 22.656 26.688 1 93.31 196 SER A O 1
ATOM 1524 N N . ALA A 1 197 ? 5.82 21.844 27.734 1 96.5 197 ALA A N 1
ATOM 1525 C CA . ALA A 1 197 ? 4.961 22.031 26.562 1 96.5 197 ALA A CA 1
ATOM 1526 C C . ALA A 1 197 ? 4.574 23.5 26.391 1 96.5 197 ALA A C 1
ATOM 1528 O O . ALA A 1 197 ? 3.941 23.875 25.406 1 96.5 197 ALA A O 1
ATOM 1529 N N . LYS A 1 198 ? 5.016 24.359 27.281 1 96.25 198 LYS A N 1
ATOM 1530 C CA . LYS A 1 198 ? 4.531 25.734 27.312 1 96.25 198 LYS A CA 1
ATOM 1531 C C . LYS A 1 198 ? 5.645 26.719 26.969 1 96.25 198 LYS A C 1
ATOM 1533 O O . LYS A 1 198 ? 5.387 27.922 26.766 1 96.25 198 LYS A O 1
ATOM 1538 N N . HIS A 1 199 ? 6.863 26.219 26.891 1 93.38 199 HIS A N 1
ATOM 1539 C CA . HIS A 1 199 ? 7.969 27.156 26.703 1 93.38 199 HIS A CA 1
ATOM 1540 C C . HIS A 1 199 ? 7.891 27.844 25.359 1 93.38 199 HIS A C 1
ATOM 1542 O O . HIS A 1 199 ? 7.336 27.297 24.406 1 93.38 199 HIS A O 1
ATOM 1548 N N . THR A 1 200 ? 8.43 29.078 25.266 1 95.75 200 THR A N 1
ATOM 1549 C CA . THR A 1 200 ? 8.5 29.875 24.031 1 95.75 200 THR A CA 1
ATOM 1550 C C . THR A 1 200 ? 9.906 30.422 23.828 1 95.75 200 THR A C 1
ATOM 1552 O O . THR A 1 200 ? 10.07 31.516 23.266 1 95.75 200 THR A O 1
ATOM 1555 N N . ASN A 1 201 ? 10.867 29.703 24.359 1 91.44 201 ASN A N 1
ATOM 1556 C CA . ASN A 1 201 ? 12.25 30.125 24.172 1 91.44 201 ASN A CA 1
ATOM 1557 C C . ASN A 1 201 ? 12.586 30.344 22.703 1 91.44 201 ASN A C 1
ATOM 1559 O O . ASN A 1 201 ? 12.164 29.547 21.844 1 91.44 201 ASN A O 1
ATOM 1563 N N . CYS A 1 202 ? 13.344 31.422 22.375 1 93.38 202 CYS A N 1
ATOM 1564 C CA . CYS A 1 202 ? 13.719 31.812 21.016 1 93.38 202 CYS A CA 1
ATOM 1565 C C . CYS A 1 202 ? 12.5 32.281 20.234 1 93.38 202 CYS A C 1
ATOM 1567 O O . CYS A 1 202 ? 12.516 32.312 19 1 93.38 202 CYS A O 1
ATOM 1569 N N . GLY A 1 203 ? 11.352 32.562 20.953 1 96.44 203 GLY A N 1
ATOM 1570 C CA . GLY A 1 203 ? 10.156 33.062 20.297 1 96.44 203 GLY A CA 1
ATOM 1571 C C . GLY A 1 203 ? 9.367 31.969 19.578 1 96.44 203 GLY A C 1
ATOM 1572 O O . GLY A 1 203 ? 8.547 32.25 18.703 1 96.44 203 GLY A O 1
ATOM 1573 N N . VAL A 1 204 ? 9.609 30.75 19.906 1 97.5 204 VAL A N 1
ATOM 1574 C CA . VAL A 1 204 ? 8.977 29.641 19.203 1 97.5 204 VAL A CA 1
ATOM 1575 C C . VAL A 1 204 ? 7.539 29.469 19.703 1 97.5 204 VAL A C 1
ATOM 1577 O O . VAL A 1 204 ? 7.215 29.844 20.828 1 97.5 204 VAL A O 1
ATOM 1580 N N . GLU A 1 205 ? 6.688 29.016 18.797 1 98.44 205 GLU A N 1
ATOM 1581 C CA . GLU A 1 205 ? 5.371 28.547 19.234 1 98.44 205 GLU A CA 1
ATOM 1582 C C . GLU A 1 205 ? 5.488 27.344 20.156 1 98.44 205 GLU A C 1
ATOM 1584 O O . GLU A 1 205 ? 6.258 26.422 19.891 1 98.44 205 GLU A O 1
ATOM 1589 N N . SER A 1 206 ? 4.789 27.391 21.266 1 98 206 SER A N 1
ATOM 1590 C CA . SER A 1 206 ? 4.863 26.297 22.219 1 98 206 SER A CA 1
ATOM 1591 C C . SER A 1 206 ? 4.18 25.047 21.672 1 98 206 SER A C 1
ATOM 1593 O O . SER A 1 206 ? 3.318 25.125 20.797 1 98 206 SER A O 1
ATOM 1595 N N . VAL A 1 207 ? 4.559 23.875 22.203 1 98.31 207 VAL A N 1
ATOM 1596 C CA . VAL A 1 207 ? 3.914 22.609 21.859 1 98.31 207 VAL A CA 1
ATOM 1597 C C . VAL A 1 207 ? 2.428 22.672 22.203 1 98.31 207 VAL A C 1
ATOM 1599 O O . VAL A 1 207 ? 1.585 22.219 21.422 1 98.31 207 VAL A O 1
ATOM 1602 N N . GLU A 1 208 ? 2.121 23.297 23.344 1 98.5 208 GLU A N 1
ATOM 1603 C CA . GLU A 1 208 ? 0.736 23.453 23.781 1 98.5 208 GLU A CA 1
ATOM 1604 C C . GLU A 1 208 ? -0.072 24.266 22.766 1 98.5 208 GLU A C 1
ATOM 1606 O O . GLU A 1 208 ? -1.226 23.938 22.484 1 98.5 208 GLU A O 1
ATOM 1611 N N . SER A 1 209 ? 0.518 25.312 22.297 1 98.62 209 SER A N 1
ATOM 1612 C CA . SER A 1 209 ? -0.161 26.156 21.312 1 98.62 209 SER A CA 1
ATOM 1613 C C . SER A 1 209 ? -0.475 25.391 20.031 1 98.62 209 SER A C 1
ATOM 1615 O O . SER A 1 209 ? -1.565 25.516 19.484 1 98.62 209 S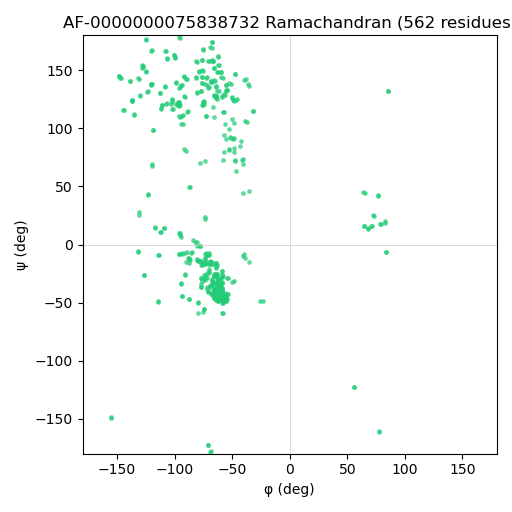ER A O 1
ATOM 1617 N N . VAL A 1 210 ? 0.451 24.578 19.547 1 98.75 210 VAL A N 1
ATOM 1618 C CA . VAL A 1 210 ? 0.226 23.734 18.375 1 98.75 210 VAL A CA 1
ATOM 1619 C C . VAL A 1 210 ? -0.893 22.734 18.656 1 98.75 210 VAL A C 1
ATOM 1621 O O . VAL A 1 210 ? -1.799 22.562 17.828 1 98.75 210 VAL A O 1
ATOM 1624 N N . ALA A 1 211 ? -0.855 22.109 19.797 1 98.56 211 ALA A N 1
ATOM 1625 C CA . ALA A 1 211 ? -1.901 21.156 20.172 1 98.56 211 ALA A CA 1
ATOM 1626 C C . ALA A 1 211 ? -3.27 21.828 20.203 1 98.56 211 ALA A C 1
ATOM 1628 O O . ALA A 1 211 ? -4.266 21.25 19.766 1 98.56 211 ALA A O 1
ATOM 1629 N N . THR A 1 212 ? -3.287 23.047 20.672 1 98.62 212 THR A N 1
ATOM 1630 C CA . THR A 1 212 ? -4.535 23.797 20.797 1 98.62 212 THR A CA 1
ATOM 1631 C C . THR A 1 212 ? -5.117 24.094 19.406 1 98.62 212 THR A C 1
ATOM 1633 O O . THR A 1 212 ? -6.316 23.906 19.188 1 98.62 212 THR A O 1
ATOM 1636 N N . ARG A 1 213 ? -4.305 24.516 18.453 1 98.38 213 ARG A N 1
ATOM 1637 C CA . ARG A 1 213 ? -4.855 24.812 17.141 1 98.38 213 ARG A CA 1
ATOM 1638 C C . ARG A 1 213 ? -5.195 23.516 16.391 1 98.38 213 ARG A C 1
ATOM 1640 O O . ARG A 1 213 ? -6.105 23.5 15.562 1 98.38 213 ARG A O 1
ATOM 1647 N N . VAL A 1 214 ? -4.496 22.484 16.641 1 98.44 214 VAL A N 1
ATOM 1648 C CA . VAL A 1 214 ? -4.871 21.188 16.094 1 98.44 214 VAL A CA 1
ATOM 1649 C C . VAL A 1 214 ? -6.238 20.766 16.625 1 98.44 214 VAL A C 1
ATOM 1651 O O . VAL A 1 214 ? -7.082 20.266 15.875 1 98.44 214 VAL A O 1
ATOM 1654 N N . ARG A 1 215 ? -6.414 20.938 17.938 1 98.69 215 ARG A N 1
ATOM 1655 C CA . ARG A 1 215 ? -7.719 20.656 18.531 1 98.69 215 ARG A CA 1
ATOM 1656 C C . ARG A 1 215 ? -8.82 21.453 17.828 1 98.69 215 ARG A C 1
ATOM 1658 O O . ARG A 1 215 ? -9.883 20.906 17.516 1 98.69 215 ARG A O 1
ATOM 1665 N N . GLU A 1 216 ? -8.555 22.688 17.625 1 98.69 216 GLU A N 1
ATOM 1666 C CA . GLU A 1 216 ? -9.516 23.531 16.938 1 98.69 216 GLU A CA 1
ATOM 1667 C C . GLU A 1 216 ? -9.844 22.984 15.555 1 98.69 216 GLU A C 1
ATOM 1669 O O . GLU A 1 216 ? -11.008 22.875 15.18 1 98.69 216 GLU A O 1
ATOM 1674 N N . PHE A 1 217 ? -8.875 22.625 14.805 1 98.75 217 PHE A N 1
ATOM 1675 C CA . PHE A 1 217 ? -9.055 22.062 13.469 1 98.75 217 PHE A CA 1
ATOM 1676 C C . PHE A 1 217 ? -9.906 20.812 13.523 1 98.75 217 PHE A C 1
ATOM 1678 O O . PHE A 1 217 ? -10.859 20.672 12.75 1 98.75 217 PHE A O 1
ATOM 1685 N N . VAL A 1 218 ? -9.547 19.875 14.414 1 98.75 218 VAL A N 1
ATOM 1686 C CA . VAL A 1 218 ? -10.234 18.594 14.508 1 98.75 218 VAL A CA 1
ATOM 1687 C C . VAL A 1 218 ? -11.695 18.812 14.875 1 98.75 218 VAL A C 1
ATOM 1689 O O . VAL A 1 218 ? -12.594 18.234 14.258 1 98.75 218 VAL A O 1
ATOM 1692 N N . LEU A 1 219 ? -11.922 19.672 15.867 1 98.5 219 LEU A N 1
ATOM 1693 C CA . LEU A 1 219 ? -13.289 19.922 16.312 1 98.5 219 LEU A CA 1
ATOM 1694 C C . LEU A 1 219 ? -14.109 20.547 15.188 1 98.5 219 LEU A C 1
ATOM 1696 O O . LEU A 1 219 ? -15.273 20.188 14.984 1 98.5 219 LEU A O 1
ATOM 1700 N N . GLU A 1 220 ? -13.516 21.484 14.469 1 98.25 220 GLU A N 1
ATOM 1701 C CA . GLU A 1 220 ? -14.203 22.094 13.328 1 98.25 220 GLU A CA 1
ATOM 1702 C C . GLU A 1 220 ? -14.523 21.047 12.258 1 98.25 220 GLU A C 1
ATOM 1704 O O . GLU A 1 220 ? -15.609 21.062 11.672 1 98.25 220 GLU A O 1
ATOM 1709 N N . THR A 1 221 ? -13.57 20.281 11.992 1 97.75 221 THR A N 1
ATOM 1710 C CA . THR A 1 221 ? -13.734 19.25 10.969 1 97.75 221 THR A CA 1
ATOM 1711 C C . THR A 1 221 ? -14.812 18.25 11.383 1 97.75 221 THR A C 1
ATOM 1713 O O . THR A 1 221 ? -15.641 17.844 10.562 1 97.75 221 THR A O 1
ATOM 1716 N N . GLU A 1 222 ? -14.867 17.844 12.672 1 98.12 222 GLU A N 1
ATOM 1717 C CA . GLU A 1 222 ? -15.875 16.938 13.203 1 98.12 222 GLU A CA 1
ATOM 1718 C C . GLU A 1 222 ? -17.281 17.531 13.086 1 98.12 222 GLU A C 1
ATOM 1720 O O . GLU A 1 222 ? -18.25 16.797 12.945 1 98.12 222 GLU A O 1
ATOM 1725 N N . ALA A 1 223 ? -17.344 18.797 13.164 1 97.94 223 ALA A N 1
ATOM 1726 C CA . ALA A 1 223 ? -18.625 19.469 13.031 1 97.94 223 ALA A CA 1
ATOM 1727 C C . ALA A 1 223 ? -19.094 19.484 11.578 1 97.94 223 ALA A C 1
ATOM 1729 O O . ALA A 1 223 ? -20.297 19.453 11.297 1 97.94 223 ALA A O 1
ATOM 1730 N N . ARG A 1 224 ? -18.172 19.422 10.656 1 96.12 224 ARG A N 1
ATOM 1731 C CA . ARG A 1 224 ? -18.453 19.578 9.234 1 96.12 224 ARG A CA 1
ATOM 1732 C C . ARG A 1 224 ? -18.656 18.219 8.57 1 96.12 224 ARG A C 1
ATOM 1734 O O . ARG A 1 224 ? -19.406 18.109 7.59 1 96.12 224 ARG A O 1
ATOM 1741 N N . HIS A 1 225 ? -17.938 17.234 9.055 1 95.31 225 HIS A N 1
ATOM 1742 C CA . HIS A 1 225 ? -17.922 15.93 8.414 1 95.31 225 HIS A CA 1
ATOM 1743 C C . HIS A 1 225 ? -18.312 14.828 9.391 1 95.31 225 HIS A C 1
ATOM 1745 O O . HIS A 1 225 ? -18.062 14.938 10.594 1 95.31 225 HIS A O 1
ATOM 1751 N N . LYS A 1 226 ? -18.953 13.734 8.883 1 95.88 226 LYS A N 1
ATOM 1752 C CA . LYS A 1 226 ? -19.297 12.547 9.656 1 95.88 226 LYS A CA 1
ATOM 1753 C C . LYS A 1 226 ? -19 11.273 8.875 1 95.88 226 LYS A C 1
ATOM 1755 O O . LYS A 1 226 ? -19.484 11.117 7.746 1 95.88 226 LYS A O 1
ATOM 1760 N N . GLY A 1 227 ? -18.203 10.414 9.422 1 95.62 227 GLY A N 1
ATOM 1761 C CA . GLY A 1 227 ? -17.891 9.133 8.797 1 95.62 227 GLY A CA 1
ATOM 1762 C C . GLY A 1 227 ? -16.969 9.266 7.605 1 95.62 227 GLY A C 1
ATOM 1763 O O . GLY A 1 227 ? -17 8.445 6.688 1 95.62 227 GLY A O 1
ATOM 1764 N N . CYS A 1 228 ? -16.172 10.336 7.555 1 95.69 228 CYS A N 1
ATOM 1765 C CA . CYS A 1 228 ? -15.312 10.625 6.414 1 95.69 228 CYS A CA 1
ATOM 1766 C C . CYS A 1 228 ? -13.852 10.352 6.75 1 95.69 228 CYS A C 1
ATOM 1768 O O . CYS A 1 228 ? -13.516 10.117 7.914 1 95.69 228 CYS A O 1
ATOM 1770 N N . SER A 1 229 ? -13.07 10.195 5.703 1 96.62 229 SER A N 1
ATOM 1771 C CA . SER A 1 229 ? -11.617 10.141 5.82 1 96.62 229 SER A CA 1
ATOM 1772 C C . SER A 1 229 ? -10.992 11.508 5.559 1 96.62 229 SER A C 1
ATOM 1774 O O . SER A 1 229 ? -11.172 12.078 4.484 1 96.62 229 SER A O 1
ATOM 1776 N N . ILE A 1 230 ? -10.305 11.992 6.582 1 97.69 230 ILE A N 1
ATOM 1777 C CA . ILE A 1 230 ? -9.75 13.344 6.531 1 97.69 230 ILE A CA 1
ATOM 1778 C C . ILE A 1 230 ? -8.227 13.273 6.445 1 97.69 230 ILE A C 1
ATOM 1780 O O . ILE A 1 230 ? -7.574 12.711 7.32 1 97.69 230 ILE A O 1
ATOM 1784 N N . VAL A 1 231 ? -7.668 13.836 5.348 1 98.25 231 VAL A N 1
ATOM 1785 C CA . VAL A 1 231 ? -6.219 13.875 5.18 1 98.25 231 VAL A CA 1
ATOM 1786 C C . VAL A 1 231 ? -5.691 15.242 5.613 1 98.25 231 VAL A C 1
ATOM 1788 O O . VAL A 1 231 ? -6.082 16.266 5.059 1 98.25 231 VAL A O 1
ATOM 1791 N N . LEU A 1 232 ? -4.785 15.203 6.645 1 98.62 232 LEU A N 1
ATOM 1792 C CA . LEU A 1 232 ? -4.07 16.391 7.098 1 98.62 232 LEU A CA 1
ATOM 1793 C C . LEU A 1 232 ? -2.701 16.484 6.434 1 98.62 232 LEU A C 1
ATOM 1795 O O . LEU A 1 232 ? -1.809 15.695 6.73 1 98.62 232 LEU A O 1
ATOM 1799 N N . VAL A 1 233 ? -2.564 17.453 5.551 1 98.88 233 VAL A N 1
ATOM 1800 C CA . VAL A 1 233 ? -1.271 17.656 4.91 1 98.88 233 VAL A CA 1
ATOM 1801 C C . VAL A 1 233 ? -0.55 18.844 5.566 1 98.88 233 VAL A C 1
ATOM 1803 O O . VAL A 1 233 ? -1.033 19.969 5.523 1 98.88 233 VAL A O 1
ATOM 1806 N N . SER A 1 234 ? 0.56 18.516 6.164 1 98.88 234 SER A N 1
ATOM 1807 C CA . SER A 1 234 ? 1.201 19.516 7.02 1 98.88 234 SER A CA 1
ATOM 1808 C C . SER A 1 234 ? 2.699 19.266 7.141 1 98.88 234 SER A C 1
ATOM 1810 O O . SER A 1 234 ? 3.346 18.859 6.164 1 98.88 234 SER A O 1
ATOM 1812 N N . HIS A 1 235 ? 3.238 19.609 8.242 1 98.75 235 HIS A N 1
ATOM 1813 C CA . HIS A 1 235 ? 4.68 19.625 8.477 1 98.75 235 HIS A CA 1
ATOM 1814 C C . HIS A 1 235 ? 5.062 18.703 9.625 1 98.75 235 HIS A C 1
ATOM 1816 O O . HIS A 1 235 ? 4.191 18.203 10.344 1 98.75 235 HIS A O 1
ATOM 1822 N N . ALA A 1 236 ? 6.336 18.453 9.727 1 97.69 236 ALA A N 1
ATOM 1823 C CA . ALA A 1 236 ? 6.828 17.438 10.648 1 97.69 236 ALA A CA 1
ATOM 1824 C C . ALA A 1 236 ? 6.406 17.734 12.078 1 97.69 236 ALA A C 1
ATOM 1826 O O . ALA A 1 236 ? 5.676 16.969 12.703 1 97.69 236 ALA A O 1
ATOM 1827 N N . ASP A 1 237 ? 6.789 18.875 12.617 1 98 237 ASP A N 1
ATOM 1828 C CA . ASP A 1 237 ? 6.484 19.188 14.008 1 98 237 ASP A CA 1
ATOM 1829 C C . ASP A 1 237 ? 4.977 19.156 14.266 1 98 237 ASP A C 1
ATOM 1831 O O . ASP A 1 237 ? 4.52 18.562 15.234 1 98 237 ASP A O 1
ATOM 1835 N N . THR A 1 238 ? 4.293 19.797 13.406 1 98.75 238 THR A N 1
ATOM 1836 C CA . THR A 1 238 ? 2.848 19.891 13.586 1 98.75 238 THR A CA 1
ATOM 1837 C C . THR A 1 238 ? 2.203 18.516 13.547 1 98.75 238 THR A C 1
ATOM 1839 O O . THR A 1 238 ? 1.387 18.172 14.414 1 98.75 238 THR A O 1
ATOM 1842 N N . LEU A 1 239 ? 2.59 17.688 12.648 1 98.69 239 LEU A N 1
ATOM 1843 C CA . LEU A 1 239 ? 1.997 16.359 12.516 1 98.69 239 LEU A CA 1
ATOM 1844 C C . LEU A 1 239 ? 2.414 15.461 13.68 1 98.69 239 LEU A C 1
ATOM 1846 O O . LEU A 1 239 ? 1.617 14.648 14.164 1 98.69 239 LEU A O 1
ATOM 1850 N N . GLN A 1 240 ? 3.645 15.562 14.055 1 97.88 240 GLN A N 1
ATOM 1851 C CA . GLN A 1 240 ? 4.125 14.758 15.172 1 97.88 240 GLN A CA 1
ATOM 1852 C C . GLN A 1 240 ? 3.4 15.125 16.469 1 97.88 240 GLN A C 1
ATOM 1854 O O . GLN A 1 240 ? 2.988 14.242 17.219 1 97.88 240 GLN A O 1
ATOM 1859 N N . ILE A 1 241 ? 3.221 16.406 16.703 1 98.38 241 ILE A N 1
ATOM 1860 C CA . ILE A 1 241 ? 2.461 16.859 17.859 1 98.38 241 ILE A CA 1
ATOM 1861 C C . ILE A 1 241 ? 1.009 16.406 17.734 1 98.38 241 ILE A C 1
ATOM 1863 O O . ILE A 1 241 ? 0.416 15.93 18.703 1 98.38 241 ILE A O 1
ATOM 1867 N N . SER A 1 242 ? 0.471 16.5 16.531 1 98.56 242 SER A N 1
ATOM 1868 C CA . SER A 1 242 ? -0.899 16.078 16.266 1 98.56 242 SER A CA 1
ATOM 1869 C C . SER A 1 242 ? -1.094 14.602 16.609 1 98.56 242 SER A C 1
ATOM 1871 O O . SER A 1 242 ? -2.084 14.234 17.234 1 98.56 242 SER A O 1
ATOM 1873 N N . GLN A 1 243 ? -0.196 13.773 16.141 1 98.06 243 GLN A N 1
ATOM 1874 C CA . GLN A 1 243 ? -0.344 12.336 16.359 1 98.06 243 GLN A CA 1
ATOM 1875 C C . GLN A 1 243 ? -0.304 11.992 17.844 1 98.06 243 GLN A C 1
ATOM 1877 O O . GLN A 1 243 ? -1.076 11.156 18.312 1 98.06 243 GLN A O 1
ATOM 1882 N N . CYS A 1 244 ? 0.595 12.633 18.609 1 97.38 244 CYS A N 1
ATOM 1883 C CA . CYS A 1 244 ? 0.652 12.43 20.047 1 97.38 244 CYS A CA 1
ATOM 1884 C C . CYS A 1 244 ? -0.63 12.906 20.719 1 97.38 244 CYS A C 1
ATOM 1886 O O . CYS A 1 244 ? -1.197 12.203 21.562 1 97.38 244 CYS A O 1
ATOM 1888 N N . TYR A 1 245 ? -1.087 14.062 20.281 1 98.19 245 TYR A N 1
ATOM 1889 C CA . TYR A 1 245 ? -2.285 14.664 20.844 1 98.19 245 TYR A CA 1
ATOM 1890 C C . TYR A 1 245 ? -3.508 13.789 20.609 1 98.19 245 TYR A C 1
ATOM 1892 O O . TYR A 1 245 ? -4.273 13.516 21.531 1 98.19 245 TYR A O 1
ATOM 1900 N N . VAL A 1 246 ? -3.67 13.336 19.453 1 98.38 246 VAL A N 1
ATOM 1901 C CA . VAL A 1 246 ? -4.801 12.484 19.094 1 98.38 246 VAL A CA 1
ATOM 1902 C C . VAL A 1 246 ? -4.719 11.164 19.859 1 98.38 246 VAL A C 1
ATOM 1904 O O . VAL A 1 246 ? -5.73 10.648 20.328 1 98.38 246 VAL A O 1
ATOM 1907 N N . ALA A 1 247 ? -3.543 10.664 20 1 97.69 247 ALA A N 1
ATOM 1908 C CA . ALA A 1 247 ? -3.334 9.375 20.656 1 97.69 247 ALA A CA 1
ATOM 1909 C C . ALA A 1 247 ? -3.529 9.484 22.172 1 97.69 247 ALA A C 1
ATOM 1911 O O . ALA A 1 247 ? -3.643 8.477 22.875 1 97.69 247 ALA A O 1
ATOM 1912 N N . GLY A 1 248 ? -3.498 10.695 22.688 1 96.5 248 GLY A N 1
ATOM 1913 C CA . GLY A 1 248 ? -3.648 10.922 24.109 1 96.5 248 GLY A CA 1
ATOM 1914 C C . GLY A 1 248 ? -2.357 10.727 24.875 1 96.5 248 GLY A C 1
ATOM 1915 O O . GLY A 1 248 ? -2.383 10.383 26.062 1 96.5 248 GLY A O 1
ATOM 1916 N N . VAL A 1 249 ? -1.285 10.797 24.172 1 94.94 249 VAL A N 1
ATOM 1917 C CA . VAL A 1 249 ? 0.019 10.664 24.812 1 94.94 249 VAL A CA 1
ATOM 1918 C C . VAL A 1 249 ? 0.637 12.039 25.031 1 94.94 249 VAL A C 1
ATOM 1920 O O . VAL A 1 249 ? 0.182 13.031 24.438 1 94.94 249 VAL A O 1
ATOM 1923 N N . ASP A 1 250 ? 1.605 12.102 25.922 1 94.62 250 ASP A N 1
ATOM 1924 C CA . ASP A 1 250 ? 2.266 13.359 26.25 1 94.62 250 ASP A CA 1
ATOM 1925 C C . ASP A 1 250 ? 2.885 14 25.016 1 94.62 250 ASP A C 1
ATOM 1927 O O . ASP A 1 250 ? 3.842 13.461 24.438 1 94.62 250 ASP A O 1
ATOM 1931 N N . CYS A 1 251 ? 2.406 15.133 24.578 1 96.56 251 CYS A N 1
ATOM 1932 C CA . CYS A 1 251 ? 2.83 15.805 23.344 1 96.56 251 CYS A CA 1
ATOM 1933 C C . CYS A 1 251 ? 4.293 16.219 23.438 1 96.56 251 CYS A C 1
ATOM 1935 O O . CYS A 1 251 ? 4.93 16.469 22.406 1 96.56 251 CYS A O 1
ATOM 1937 N N . ARG A 1 252 ? 4.852 16.328 24.594 1 93.12 252 ARG A N 1
ATOM 1938 C CA . ARG A 1 252 ? 6.242 16.734 24.75 1 93.12 252 ARG A CA 1
ATOM 1939 C C . ARG A 1 252 ? 7.188 15.719 24.125 1 93.12 252 ARG A C 1
ATOM 1941 O O . ARG A 1 252 ? 8.352 16.031 23.844 1 93.12 252 ARG A O 1
ATOM 1948 N N . THR A 1 253 ? 6.676 14.508 23.844 1 91.44 253 THR A N 1
ATOM 1949 C CA . THR A 1 253 ? 7.531 13.438 23.344 1 91.44 253 THR A CA 1
ATOM 1950 C C . THR A 1 253 ? 7.484 13.375 21.828 1 91.44 253 THR A C 1
ATOM 1952 O O . THR A 1 253 ? 8.039 12.453 21.219 1 91.44 253 THR A O 1
ATOM 1955 N N . PHE A 1 254 ? 6.895 14.336 21.156 1 95.62 254 PHE A N 1
ATOM 1956 C CA . PHE A 1 254 ? 6.562 14.289 19.734 1 95.62 254 PHE A CA 1
ATOM 1957 C C . PHE A 1 254 ? 7.816 14.086 18.891 1 95.62 254 PHE A C 1
ATOM 1959 O O . PHE A 1 254 ? 7.777 13.414 17.859 1 95.62 254 PHE A O 1
ATOM 1966 N N . SER A 1 255 ? 8.945 14.641 19.344 1 92.25 255 SER A N 1
ATOM 1967 C CA . SER A 1 255 ? 10.156 14.656 18.531 1 92.25 255 SER A CA 1
ATOM 1968 C C . SER A 1 255 ? 10.75 13.258 18.391 1 92.25 255 SER A C 1
ATOM 1970 O O . SER A 1 255 ? 11.641 13.031 17.562 1 92.25 255 SER A O 1
ATOM 1972 N N . GLN A 1 256 ? 10.25 12.305 19.078 1 89.56 256 GLN A N 1
ATOM 1973 C CA . GLN A 1 256 ? 10.711 10.922 19.016 1 89.56 256 GLN A CA 1
ATOM 1974 C C . GLN A 1 256 ? 10.031 10.172 17.875 1 89.56 256 GLN A C 1
ATOM 1976 O O . GLN A 1 256 ? 10.375 9.016 17.609 1 89.56 256 GLN A O 1
ATOM 1981 N N . TYR A 1 257 ? 9.07 10.797 17.234 1 92.12 257 TYR A N 1
ATOM 1982 C CA . TYR A 1 257 ? 8.266 10.148 16.203 1 92.12 257 TYR A CA 1
ATOM 1983 C C . TYR A 1 257 ? 8.406 10.867 14.867 1 92.12 257 TYR A C 1
ATOM 1985 O O . TYR A 1 257 ? 7.406 11.289 14.273 1 92.12 257 TYR A O 1
ATOM 1993 N N . ARG A 1 258 ? 9.477 10.844 14.258 1 91.5 258 ARG A N 1
ATOM 1994 C CA . ARG A 1 258 ? 9.805 11.648 13.094 1 91.5 258 ARG A CA 1
ATOM 1995 C C . ARG A 1 258 ? 9.047 11.164 11.859 1 91.5 258 ARG A C 1
ATOM 1997 O O . ARG A 1 258 ? 8.906 9.953 11.648 1 91.5 258 ARG A O 1
ATOM 2004 N N . PHE A 1 259 ? 8.539 12.078 11.094 1 94 259 PHE A N 1
ATOM 2005 C CA . PHE A 1 259 ? 7.918 11.844 9.797 1 94 259 PHE A CA 1
ATOM 2006 C C . PHE A 1 259 ? 8.922 12.047 8.672 1 94 259 PHE A C 1
ATOM 2008 O O . PHE A 1 259 ? 9.648 13.039 8.648 1 94 259 PHE A O 1
ATOM 2015 N N . GLN A 1 260 ? 8.93 11.164 7.734 1 95.75 260 GLN A N 1
ATOM 2016 C CA . GLN A 1 260 ? 9.641 11.422 6.484 1 95.75 260 GLN A CA 1
ATOM 2017 C C . GLN A 1 260 ? 8.805 12.281 5.543 1 95.75 260 GLN A C 1
ATOM 2019 O O . GLN A 1 260 ? 7.586 12.391 5.707 1 95.75 260 GLN A O 1
ATOM 2024 N N . ASN A 1 261 ? 9.492 12.938 4.621 1 98.06 261 ASN A N 1
ATOM 2025 C CA . ASN A 1 261 ? 8.766 13.664 3.582 1 98.06 261 ASN A CA 1
ATOM 2026 C C . ASN A 1 261 ? 7.824 12.742 2.814 1 98.06 261 ASN A C 1
ATOM 2028 O O . ASN A 1 261 ? 8.219 11.656 2.387 1 98.06 261 ASN A O 1
ATOM 2032 N N . ALA A 1 262 ? 6.574 13.156 2.699 1 98.12 262 ALA A N 1
ATOM 2033 C CA . ALA A 1 262 ? 5.516 12.484 1.952 1 98.12 262 ALA A CA 1
ATOM 2034 C C . ALA A 1 262 ? 5.086 11.188 2.643 1 98.12 262 ALA A C 1
ATOM 2036 O O . ALA A 1 262 ? 4.492 10.312 2.018 1 98.12 262 ALA A O 1
ATOM 2037 N N . GLU A 1 263 ? 5.449 11.055 3.865 1 97.88 263 GLU A N 1
ATOM 2038 C CA . GLU A 1 263 ? 5.012 9.891 4.629 1 97.88 263 GLU A CA 1
ATOM 2039 C C . GLU A 1 263 ? 3.555 10.039 5.062 1 97.88 263 GLU A C 1
ATOM 2041 O O . GLU A 1 263 ? 3.125 11.117 5.469 1 97.88 263 GLU A O 1
ATOM 2046 N N . VAL A 1 264 ? 2.818 8.922 4.957 1 98.19 264 VAL A N 1
ATOM 2047 C CA . VAL A 1 264 ? 1.424 8.867 5.383 1 98.19 264 VAL A CA 1
ATOM 2048 C C . VAL A 1 264 ? 1.308 8.039 6.664 1 98.19 264 VAL A C 1
ATOM 2050 O O . VAL A 1 264 ? 1.921 6.977 6.785 1 98.19 264 VAL A O 1
ATOM 2053 N N . ARG A 1 265 ? 0.509 8.547 7.66 1 98 265 ARG A N 1
ATOM 2054 C CA . ARG A 1 265 ? 0.196 7.781 8.867 1 98 265 ARG A CA 1
ATOM 2055 C C . ARG A 1 265 ? -1.271 7.945 9.25 1 98 265 ARG A C 1
ATOM 2057 O O . ARG A 1 265 ? -1.821 9.047 9.164 1 98 265 ARG A O 1
ATOM 2064 N N . LYS A 1 266 ? -1.828 6.855 9.688 1 98.06 266 LYS A N 1
ATOM 2065 C CA . LYS A 1 266 ? -3.15 6.934 10.305 1 98.06 266 LYS A CA 1
ATOM 2066 C C . LYS A 1 266 ? -3.062 7.473 11.727 1 98.06 266 LYS A C 1
ATOM 2068 O O . LYS A 1 266 ? -2.18 7.078 12.492 1 98.06 266 LYS A O 1
ATOM 2073 N N . LEU A 1 267 ? -3.885 8.422 12.062 1 98.25 267 LEU A N 1
ATOM 2074 C CA . LEU A 1 267 ? -3.979 8.953 13.422 1 98.25 267 LEU A CA 1
ATOM 2075 C C . LEU A 1 267 ? -5.109 8.289 14.188 1 98.25 267 LEU A C 1
ATOM 2077 O O . LEU A 1 267 ? -6.266 8.328 13.766 1 98.25 267 LEU A O 1
ATOM 2081 N N . GLU A 1 268 ? -4.781 7.684 15.305 1 97.44 268 GLU A N 1
ATOM 2082 C CA . GLU A 1 268 ? -5.777 6.98 16.109 1 97.44 268 GLU A CA 1
ATOM 2083 C C . GLU A 1 268 ? -5.742 7.449 17.562 1 97.44 268 GLU A C 1
ATOM 2085 O O . GLU A 1 268 ? -4.699 7.879 18.062 1 97.44 268 GLU A O 1
ATOM 2090 N N . GLN A 1 269 ? -6.883 7.301 18.203 1 97.81 269 GLN A N 1
ATOM 2091 C CA . GLN A 1 269 ? -7.004 7.742 19.578 1 97.81 269 GLN A CA 1
ATOM 2092 C C . GLN A 1 269 ? -6.562 6.648 20.547 1 97.81 269 GLN A C 1
ATOM 2094 O O . GLN A 1 269 ? -7.281 6.324 21.5 1 97.81 269 GLN A O 1
ATOM 2099 N N . THR A 1 270 ? -5.375 6.059 20.312 1 96.75 270 THR A N 1
ATOM 2100 C CA . THR A 1 270 ? -4.762 5.066 21.188 1 96.75 270 THR A CA 1
ATOM 2101 C C . THR A 1 270 ? -3.242 5.184 21.156 1 96.75 270 THR A C 1
ATOM 2103 O O . THR A 1 270 ? -2.646 5.379 20.094 1 96.75 270 THR A O 1
ATOM 2106 N N . ALA A 1 271 ? -2.641 4.984 22.266 1 94.44 271 ALA A N 1
ATOM 2107 C CA . ALA A 1 271 ? -1.188 5.082 22.391 1 94.44 271 ALA A CA 1
ATOM 2108 C C . ALA A 1 271 ? -0.497 4.004 21.547 1 94.44 271 ALA A C 1
ATOM 2110 O O . ALA A 1 271 ? 0.613 4.211 21.062 1 94.44 271 ALA A O 1
ATOM 2111 N N . GLU A 1 272 ? -1.164 2.912 21.328 1 92.56 272 GLU A N 1
ATOM 2112 C CA . GLU A 1 272 ? -0.597 1.762 20.625 1 92.56 272 GLU A CA 1
ATOM 2113 C C . GLU A 1 272 ? -0.456 2.037 19.141 1 92.56 272 GLU A C 1
ATOM 2115 O O . GLU A 1 272 ? 0.258 1.319 18.438 1 92.56 272 GLU A O 1
ATOM 2120 N N . SER A 1 273 ? -1.106 3.055 18.703 1 93.69 273 SER A N 1
ATOM 2121 C CA . SER A 1 273 ? -1.072 3.383 17.281 1 93.69 273 SER A CA 1
ATOM 2122 C C . SER A 1 273 ? 0.223 4.098 16.922 1 93.69 273 SER A C 1
ATOM 2124 O O . SER A 1 273 ? 0.553 4.219 15.734 1 93.69 273 SER A O 1
ATOM 2126 N N . LEU A 1 274 ? 0.973 4.578 17.906 1 94.25 274 LEU A N 1
ATOM 2127 C CA . LEU A 1 274 ? 2.221 5.285 17.625 1 94.25 274 LEU A CA 1
ATOM 2128 C C . LEU A 1 274 ? 3.33 4.305 17.25 1 94.25 274 LEU A C 1
ATOM 2130 O O . LEU A 1 274 ? 3.355 3.172 17.75 1 94.25 274 LEU A O 1
ATOM 2134 N N . PRO A 1 275 ? 4.156 4.73 16.359 1 92.38 275 PRO A N 1
ATOM 2135 C CA . PRO A 1 275 ? 5.309 3.873 16.078 1 92.38 275 PRO A CA 1
ATOM 2136 C C . PRO A 1 275 ? 6.285 3.789 17.25 1 92.38 275 PRO A C 1
ATOM 2138 O O . PRO A 1 275 ? 6.113 4.484 18.25 1 92.38 275 PRO A O 1
ATOM 2141 N N . LYS A 1 276 ? 7.285 2.91 17.062 1 87.44 276 LYS A N 1
ATOM 2142 C CA . LYS A 1 276 ? 8.344 2.855 18.062 1 87.44 276 LYS A CA 1
ATOM 2143 C C . LYS A 1 276 ? 9.117 4.168 18.125 1 87.44 276 LYS A C 1
ATOM 2145 O O . LYS A 1 276 ? 9.547 4.688 17.094 1 87.44 276 LYS A O 1
ATOM 2150 N N . PRO A 1 277 ? 9.219 4.695 19.297 1 88.19 277 PRO A N 1
ATOM 2151 C CA . PRO A 1 277 ? 9.938 5.965 19.422 1 88.19 277 PRO A CA 1
ATOM 2152 C C . PRO A 1 277 ? 11.43 5.824 19.156 1 88.19 277 PRO A C 1
ATOM 2154 O O . PRO A 1 277 ? 12.023 4.785 19.453 1 88.19 277 PRO A O 1
ATOM 2157 N N . ILE A 1 278 ? 11.938 6.777 18.484 1 82.44 278 ILE A N 1
ATOM 2158 C CA . ILE A 1 278 ? 13.375 6.875 18.266 1 82.44 278 ILE A CA 1
ATOM 2159 C C . ILE A 1 278 ? 13.93 8.078 19.016 1 82.44 278 ILE A C 1
ATOM 2161 O O . ILE A 1 278 ? 13.602 9.227 18.703 1 82.44 278 ILE A O 1
ATOM 2165 N N . PRO A 1 279 ? 14.773 7.738 19.922 1 70.44 279 PRO A N 1
ATOM 2166 C CA . PRO A 1 279 ? 15.281 8.867 20.703 1 70.44 279 PRO A CA 1
ATOM 2167 C C . PRO A 1 279 ? 16.172 9.805 19.891 1 70.44 279 PRO A C 1
ATOM 2169 O O . PRO A 1 279 ? 16.844 9.359 18.953 1 70.44 279 PRO A O 1
ATOM 2172 N N . LEU A 1 280 ? 16 11.086 20.156 1 65.5 280 LEU A N 1
ATOM 2173 C CA . LEU A 1 280 ? 16.828 12.078 19.453 1 65.5 280 LEU A CA 1
ATOM 2174 C C . LEU A 1 280 ? 18.203 12.195 20.094 1 65.5 280 LEU A C 1
ATOM 2176 O O . LEU A 1 280 ? 18.344 12.016 21.312 1 65.5 280 LEU A O 1
ATOM 2180 N N . SER A 1 281 ? 19.234 12.125 19.188 1 57.62 281 SER A N 1
ATOM 2181 C CA . SER A 1 281 ? 20.578 12.469 19.641 1 57.62 281 SER A CA 1
ATOM 2182 C C . SER A 1 281 ? 20.906 13.938 19.359 1 57.62 281 SER A C 1
ATOM 2184 O O . SER A 1 281 ? 20.75 14.398 18.219 1 57.62 281 SER A O 1
ATOM 2186 N N . TYR A 1 282 ? 20.844 14.68 20.453 1 51.62 282 TYR A N 1
ATOM 2187 C CA . TYR A 1 282 ? 21.172 16.094 20.297 1 51.62 282 TYR A CA 1
ATOM 2188 C C . TYR A 1 282 ? 22.656 16.344 20.516 1 51.62 282 TYR A C 1
ATOM 2190 O O . TYR A 1 282 ? 23.172 16.062 21.594 1 51.62 282 TYR A O 1
ATOM 2198 N N . LEU A 1 283 ? 23.453 16.062 19.469 1 43.28 283 LEU A N 1
ATOM 2199 C CA . LEU A 1 283 ? 24.859 16.375 19.641 1 43.28 283 LEU A CA 1
ATOM 2200 C C . LEU A 1 283 ? 25.094 17.891 19.594 1 43.28 283 LEU A C 1
ATOM 2202 O O . LEU A 1 283 ? 24.406 18.609 18.875 1 43.28 283 LEU A O 1
ATOM 2206 N N . MET B 1 1 ? -55.219 -7.703 27.5 1 29.33 1 MET B N 1
ATOM 2207 C CA . MET B 1 1 ? -53.906 -7.184 27.828 1 29.33 1 MET B CA 1
ATOM 2208 C C . MET B 1 1 ? -52.812 -8.141 27.344 1 29.33 1 MET B C 1
ATOM 2210 O O . MET B 1 1 ? -52.406 -9.039 28.078 1 29.33 1 MET B O 1
ATOM 2214 N N . PRO B 1 2 ? -52.719 -8.453 26.062 1 32.16 2 PRO B N 1
ATOM 2215 C CA . PRO B 1 2 ? -51.969 -9.625 25.578 1 32.16 2 PRO B CA 1
ATOM 2216 C C . PRO B 1 2 ? -50.469 -9.523 25.812 1 32.16 2 PRO B C 1
ATOM 2218 O O . PRO B 1 2 ? -49.906 -8.414 25.812 1 32.16 2 PRO B O 1
ATOM 2221 N N . HIS B 1 3 ? -49.938 -10.352 26.75 1 30.98 3 HIS B N 1
ATOM 2222 C CA . HIS B 1 3 ? -48.562 -10.492 27.188 1 30.98 3 HIS B CA 1
ATOM 2223 C C . HIS B 1 3 ? -47.625 -10.828 26.016 1 30.98 3 HIS B C 1
ATOM 2225 O O . HIS B 1 3 ? -47.812 -11.844 25.344 1 30.98 3 HIS B O 1
ATOM 2231 N N . THR B 1 4 ? -47.281 -9.805 25.266 1 31.7 4 THR B N 1
ATOM 2232 C CA . THR B 1 4 ? -46.406 -9.984 24.109 1 31.7 4 THR B CA 1
ATOM 2233 C C . THR B 1 4 ? -45.094 -10.656 24.516 1 31.7 4 THR B C 1
ATOM 2235 O O . THR B 1 4 ? -44.344 -10.117 25.344 1 31.7 4 THR B O 1
ATOM 2238 N N . ARG B 1 5 ? -45.094 -12.016 24.438 1 31.06 5 ARG B N 1
ATOM 2239 C CA . ARG B 1 5 ? -43.906 -12.852 24.703 1 31.06 5 ARG B CA 1
ATOM 2240 C C . ARG B 1 5 ? -42.688 -12.344 23.953 1 31.06 5 ARG B C 1
ATOM 2242 O O . ARG B 1 5 ? -42.688 -12.234 22.734 1 31.06 5 ARG B O 1
ATOM 2249 N N . ARG B 1 6 ? -41.906 -11.445 24.641 1 29.22 6 ARG B N 1
ATOM 2250 C CA . ARG B 1 6 ? -40.625 -10.953 24.125 1 29.22 6 ARG B CA 1
ATOM 2251 C C . ARG B 1 6 ? -39.719 -12.109 23.734 1 29.22 6 ARG B C 1
ATOM 2253 O O . ARG B 1 6 ? -39.375 -12.953 24.578 1 29.22 6 ARG B O 1
ATOM 2260 N N . HIS B 1 7 ? -39.875 -12.68 22.547 1 30.92 7 HIS B N 1
ATOM 2261 C CA . HIS B 1 7 ? -38.938 -13.703 22.062 1 30.92 7 HIS B CA 1
ATOM 2262 C C . HIS B 1 7 ? -37.5 -13.219 22.172 1 30.92 7 HIS B C 1
ATOM 2264 O O . HIS B 1 7 ? -37.156 -12.148 21.672 1 30.92 7 HIS B O 1
ATOM 2270 N N . THR B 1 8 ? -36.844 -13.516 23.312 1 31.16 8 THR B N 1
ATOM 2271 C CA . THR B 1 8 ? -35.438 -13.258 23.547 1 31.16 8 THR B CA 1
ATOM 2272 C C . THR B 1 8 ? -34.594 -13.789 22.391 1 31.16 8 THR B C 1
ATOM 2274 O O . THR B 1 8 ? -34.781 -14.938 21.969 1 31.16 8 THR B O 1
ATOM 2277 N N . PRO B 1 9 ? -34.062 -12.844 21.578 1 30.41 9 PRO B N 1
ATOM 2278 C CA . PRO B 1 9 ? -33.312 -13.297 20.406 1 30.41 9 PRO B CA 1
ATOM 2279 C C . PRO B 1 9 ? -32.25 -14.344 20.766 1 30.41 9 PRO B C 1
ATOM 2281 O O . PRO B 1 9 ? -31.75 -14.359 21.891 1 30.41 9 PRO B O 1
ATOM 2284 N N . PRO B 1 10 ? -32.25 -15.531 20.094 1 29.52 10 PRO B N 1
ATOM 2285 C CA . PRO B 1 10 ? -31.297 -16.594 20.438 1 29.52 10 PRO B CA 1
ATOM 2286 C C . PRO B 1 10 ? -29.859 -16.094 20.562 1 29.52 10 PRO B C 1
ATOM 2288 O O . PRO B 1 10 ? -29.5 -15.094 19.953 1 29.52 10 PRO B O 1
ATOM 2291 N N . LEU B 1 11 ? -29.203 -16.297 21.703 1 27.8 11 LEU B N 1
ATOM 2292 C CA . LEU B 1 11 ? -27.797 -16.078 22.031 1 27.8 11 LEU B CA 1
ATOM 2293 C C . LEU B 1 11 ? -26.906 -16.547 20.891 1 27.8 11 LEU B C 1
ATOM 2295 O O . LEU B 1 11 ? -26.953 -17.719 20.5 1 27.8 11 LEU B O 1
ATOM 2299 N N . ARG B 1 12 ? -26.594 -15.719 19.938 1 26.69 12 ARG B N 1
ATOM 2300 C CA . ARG B 1 12 ? -25.594 -16.047 18.938 1 26.69 12 ARG B CA 1
ATOM 2301 C C . ARG B 1 12 ? -24.312 -16.578 19.594 1 26.69 12 ARG B C 1
ATOM 2303 O O . ARG B 1 12 ? -23.609 -15.852 20.281 1 26.69 12 ARG B O 1
ATOM 2310 N N . CYS B 1 13 ? -24.266 -17.828 20 1 25.81 13 CYS B N 1
ATOM 2311 C CA . CYS B 1 13 ? -23.031 -18.484 20.406 1 25.81 13 CYS B CA 1
ATOM 2312 C C . CYS B 1 13 ? -21.922 -18.234 19.391 1 25.81 13 CYS B C 1
ATOM 2314 O O . CYS B 1 13 ? -22.016 -18.672 18.25 1 25.81 13 CYS B O 1
ATOM 2316 N N . GLU B 1 14 ? -21.391 -17.109 19.312 1 29.98 14 GLU B N 1
ATOM 2317 C CA . GLU B 1 14 ? -20.125 -16.953 18.609 1 29.98 14 GLU B CA 1
ATOM 2318 C C . GLU B 1 14 ? -19.109 -18.016 19.047 1 29.98 14 GLU B C 1
ATOM 2320 O O . GLU B 1 14 ? -18.625 -17.984 20.172 1 29.98 14 GLU B O 1
ATOM 2325 N N . ALA B 1 15 ? -19.297 -19.266 18.656 1 30.88 15 ALA B N 1
ATOM 2326 C CA . ALA B 1 15 ? -18.266 -20.281 18.859 1 30.88 15 ALA B CA 1
ATOM 2327 C C . ALA B 1 15 ? -16.875 -19.703 18.562 1 30.88 15 ALA B C 1
ATOM 2329 O O . ALA B 1 15 ? -16.578 -19.359 17.422 1 30.88 15 ALA B O 1
ATOM 2330 N N . GLN B 1 16 ? -16.328 -18.844 19.297 1 32.62 16 GLN B N 1
ATOM 2331 C CA . GLN B 1 16 ? -14.898 -18.609 19.312 1 32.62 16 GLN B CA 1
ATOM 2332 C C . GLN B 1 16 ? -14.117 -19.922 19.234 1 32.62 16 GLN B C 1
ATOM 2334 O O . GLN B 1 16 ? -13.859 -20.547 20.266 1 32.62 16 GLN B O 1
ATOM 2339 N N . GLY B 1 17 ? -14.469 -20.844 18.391 1 33.66 17 GLY B N 1
ATOM 2340 C CA . GLY B 1 17 ? -13.766 -22.125 18.328 1 33.66 17 GLY B CA 1
ATOM 2341 C C . GLY B 1 17 ? -12.25 -21.969 18.328 1 33.66 17 GLY B C 1
ATOM 2342 O O . GLY B 1 17 ? -11.734 -20.938 17.906 1 33.66 17 GLY B O 1
ATOM 2343 N N . ASP B 1 18 ? -11.523 -22.594 19.234 1 37.53 18 ASP B N 1
ATOM 2344 C CA . ASP B 1 18 ? -10.078 -22.766 19.312 1 37.53 18 ASP B CA 1
ATOM 2345 C C . ASP B 1 18 ? -9.469 -23.016 17.938 1 37.53 18 ASP B C 1
ATOM 2347 O O . ASP B 1 18 ? -9.922 -23.891 17.188 1 37.53 18 ASP B O 1
ATOM 2351 N N . PRO B 1 19 ? -8.812 -22.047 17.422 1 45.34 19 PRO B N 1
ATOM 2352 C CA . PRO B 1 19 ? -8.227 -22.031 16.078 1 45.34 19 PRO B CA 1
ATOM 2353 C C . PRO B 1 19 ? -7.578 -23.359 15.688 1 45.34 19 PRO B C 1
ATOM 2355 O O . PRO B 1 19 ? -7.223 -23.562 14.523 1 45.34 19 PRO B O 1
ATOM 2358 N N . GLU B 1 20 ? -7.441 -24.25 16.656 1 49.84 20 GLU B N 1
ATOM 2359 C CA . GLU B 1 20 ? -6.633 -25.453 16.438 1 49.84 20 GLU B CA 1
ATOM 2360 C C . GLU B 1 20 ? -7.488 -26.609 15.906 1 49.84 20 GLU B C 1
ATOM 2362 O O . GLU B 1 20 ? -6.973 -27.688 15.625 1 49.84 20 GLU B O 1
ATOM 2367 N N . TYR B 1 21 ? -8.703 -26.438 15.859 1 51.12 21 TYR B N 1
ATOM 2368 C CA . TYR B 1 21 ? -9.43 -27.672 15.586 1 51.12 21 TYR B CA 1
ATOM 2369 C C . TYR B 1 21 ? -9.875 -27.734 14.125 1 51.12 21 TYR B C 1
ATOM 2371 O O . TYR B 1 21 ? -10.203 -26.703 13.531 1 51.12 21 TYR B O 1
ATOM 2379 N N . THR B 1 22 ? -9.469 -28.766 13.422 1 56.19 22 THR B N 1
ATOM 2380 C CA . THR B 1 22 ? -10.023 -29.078 12.109 1 56.19 22 THR B CA 1
ATOM 2381 C C . THR B 1 22 ? -11.242 -29.984 12.242 1 56.19 22 THR B C 1
ATOM 2383 O O . THR B 1 22 ? -11.195 -31 12.945 1 56.19 22 THR B O 1
ATOM 2386 N N . LEU B 1 23 ? -12.406 -29.609 11.922 1 57.03 23 LEU B N 1
ATOM 2387 C CA . LEU B 1 23 ? -13.602 -30.438 11.898 1 57.03 23 LEU B CA 1
ATOM 2388 C C . LEU B 1 23 ? -13.57 -31.406 10.719 1 57.03 23 LEU B C 1
ATOM 2390 O O . LEU B 1 23 ? -13.43 -30.984 9.57 1 57.03 23 LEU B O 1
ATOM 2394 N N . ILE B 1 24 ? -13.422 -32.656 11.062 1 61.78 24 ILE B N 1
ATOM 2395 C CA . ILE B 1 24 ? -13.367 -33.688 10.016 1 61.78 24 ILE B CA 1
ATOM 2396 C C . ILE B 1 24 ? -14.445 -34.719 10.258 1 61.78 24 ILE B C 1
ATOM 2398 O O . ILE B 1 24 ? -14.695 -35.125 11.398 1 61.78 24 ILE B O 1
ATOM 2402 N N . SER B 1 25 ? -15.203 -35.062 9.227 1 66.69 25 SER B N 1
ATOM 2403 C CA . SER B 1 25 ? -16.172 -36.125 9.359 1 66.69 25 SER B CA 1
ATOM 2404 C C . SER B 1 25 ? -15.492 -37.438 9.742 1 66.69 25 SER B C 1
ATOM 2406 O O . SER B 1 25 ? -14.328 -37.656 9.398 1 66.69 25 SER B O 1
ATOM 2408 N N . THR B 1 26 ? -16.203 -38.312 10.523 1 60.34 26 THR B N 1
ATOM 2409 C CA . THR B 1 26 ? -15.664 -39.594 10.977 1 60.34 26 THR B CA 1
ATOM 2410 C C . THR B 1 26 ? -15.25 -40.469 9.797 1 60.34 26 THR B C 1
ATOM 2412 O O . THR B 1 26 ? -14.227 -41.125 9.852 1 60.34 26 THR B O 1
ATOM 2415 N N . GLY B 1 27 ? -16.078 -40.469 8.812 1 62.75 27 GLY B N 1
ATOM 2416 C CA . GLY B 1 27 ? -15.742 -41.25 7.641 1 62.75 27 GLY B CA 1
ATOM 2417 C C . GLY B 1 27 ? -14.438 -40.844 6.98 1 62.75 27 GLY B C 1
ATOM 2418 O O . GLY B 1 27 ? -13.609 -41.688 6.641 1 62.75 27 GLY B O 1
ATOM 2419 N N . LEU B 1 28 ? -14.336 -39.594 6.879 1 66 28 LEU B N 1
ATOM 2420 C CA . LEU B 1 28 ? -13.117 -39.094 6.277 1 66 28 LEU B CA 1
ATOM 2421 C C . LEU B 1 28 ? -11.914 -39.344 7.176 1 66 28 LEU B C 1
ATOM 2423 O O . LEU B 1 28 ? -10.828 -39.656 6.691 1 66 28 LEU B O 1
ATOM 2427 N N . LEU B 1 29 ? -12.164 -39.25 8.406 1 65.94 29 LEU B N 1
ATOM 2428 C CA . LEU B 1 29 ? -11.086 -39.5 9.359 1 65.94 29 LEU B CA 1
ATOM 2429 C C . LEU B 1 29 ? -10.57 -40.906 9.234 1 65.94 29 LEU B C 1
ATOM 2431 O O . LEU B 1 29 ? -9.359 -41.156 9.219 1 65.94 29 LEU B O 1
ATOM 2435 N N . ALA B 1 30 ? -11.484 -41.812 9.102 1 65 30 ALA B N 1
ATOM 2436 C CA . ALA B 1 30 ? -11.102 -43.219 8.961 1 65 30 ALA B CA 1
ATOM 2437 C C . ALA B 1 30 ? -10.258 -43.406 7.711 1 65 30 ALA B C 1
ATOM 2439 O O . ALA B 1 30 ? -9.266 -44.156 7.738 1 65 30 ALA B O 1
ATOM 2440 N N . GLU B 1 31 ? -10.68 -42.812 6.719 1 69.12 31 GLU B N 1
ATOM 2441 C CA . GLU B 1 31 ? -9.938 -42.906 5.461 1 69.12 31 GLU B CA 1
ATOM 2442 C C . GLU B 1 31 ? -8.539 -42.312 5.594 1 69.12 31 GLU B C 1
ATOM 2444 O O . GLU B 1 31 ? -7.574 -42.844 5.07 1 69.12 31 GLU B O 1
ATOM 2449 N N . LEU B 1 32 ? -8.484 -41.25 6.277 1 70.12 32 LEU B N 1
ATOM 2450 C CA . LEU B 1 32 ? -7.227 -40.531 6.441 1 70.12 32 LEU B CA 1
ATOM 2451 C C . LEU B 1 32 ? -6.238 -41.344 7.27 1 70.12 32 LEU B C 1
ATOM 2453 O O . LEU B 1 32 ? -5.035 -41.312 7.012 1 70.12 32 LEU B O 1
ATOM 2457 N N . LEU B 1 33 ? -6.824 -42.031 8.109 1 68.88 33 LEU B N 1
ATOM 2458 C CA . LEU B 1 33 ? -5.988 -42.844 8.992 1 68.88 33 LEU B CA 1
ATOM 2459 C C . LEU B 1 33 ? -5.344 -44 8.234 1 68.88 33 LEU B C 1
ATOM 2461 O O . LEU B 1 33 ? -4.285 -44.469 8.625 1 68.88 33 LEU B O 1
ATOM 2465 N N . GLU B 1 34 ? -5.957 -44.312 7.133 1 70.69 34 GLU B N 1
ATOM 2466 C CA . GLU B 1 34 ? -5.43 -45.406 6.332 1 70.69 34 GLU B CA 1
ATOM 2467 C C . GLU B 1 34 ? -4.41 -44.906 5.312 1 70.69 34 GLU B C 1
ATOM 2469 O O . GLU B 1 34 ? -3.662 -45.719 4.734 1 70.69 34 GLU B O 1
ATOM 2474 N N . CYS B 1 35 ? -4.426 -43.719 5.141 1 71.94 35 CYS B N 1
ATOM 2475 C CA . CYS B 1 35 ? -3.512 -43.125 4.164 1 71.94 35 CYS B CA 1
ATOM 2476 C C . CYS B 1 35 ? -2.09 -43.094 4.711 1 71.94 35 CYS B C 1
ATOM 2478 O O . CYS B 1 35 ? -1.86 -42.594 5.812 1 71.94 35 CYS B O 1
ATOM 2480 N N . PRO B 1 36 ? -1.171 -43.688 3.988 1 75.31 36 PRO B N 1
ATOM 2481 C CA . PRO B 1 36 ? 0.21 -43.594 4.469 1 75.31 36 PRO B CA 1
ATOM 2482 C C . PRO B 1 36 ? 0.732 -42.156 4.473 1 75.31 36 PRO B C 1
ATOM 2484 O O . PRO B 1 36 ? 0.568 -41.438 3.49 1 75.31 36 PRO B O 1
ATOM 2487 N N . LYS B 1 37 ? 1.183 -41.875 5.551 1 81.19 37 LYS B N 1
ATOM 2488 C CA . LYS B 1 37 ? 1.788 -40.562 5.664 1 81.19 37 LYS B CA 1
ATOM 2489 C C . LYS B 1 37 ? 3.01 -40.438 4.758 1 81.19 37 LYS B C 1
ATOM 2491 O O . LYS B 1 37 ? 3.879 -41.312 4.754 1 81.19 37 LYS B O 1
ATOM 2496 N N . ALA B 1 38 ? 3.035 -39.406 3.906 1 83.81 38 ALA B N 1
ATOM 2497 C CA . ALA B 1 38 ? 4.172 -39.219 3.012 1 83.81 38 ALA B CA 1
ATOM 2498 C C . ALA B 1 38 ? 4.473 -37.75 2.803 1 83.81 38 ALA B C 1
ATOM 2500 O O . ALA B 1 38 ? 3.65 -37 2.254 1 83.81 38 ALA B O 1
ATOM 2501 N N . ALA B 1 39 ? 5.688 -37.406 3.283 1 86.38 39 ALA B N 1
ATOM 2502 C CA . ALA B 1 39 ? 6.133 -36.062 3.031 1 86.38 39 ALA B CA 1
ATOM 2503 C C . ALA B 1 39 ? 6.609 -35.875 1.59 1 86.38 39 ALA B C 1
ATOM 2505 O O . ALA B 1 39 ? 6.863 -36.875 0.896 1 86.38 39 ALA B O 1
ATOM 2506 N N . SER B 1 40 ? 6.613 -34.656 1.184 1 90.88 40 SER B N 1
ATOM 2507 C CA . SER B 1 40 ? 7.141 -34.406 -0.149 1 90.88 40 SER B CA 1
ATOM 2508 C C . SER B 1 40 ? 8.625 -34.75 -0.234 1 90.88 40 SER B C 1
ATOM 2510 O O . SER B 1 40 ? 9.391 -34.438 0.685 1 90.88 40 SER B O 1
ATOM 2512 N N . GLY B 1 41 ? 8.969 -35.406 -1.32 1 91.62 41 GLY B N 1
ATOM 2513 C CA . GLY B 1 41 ? 10.367 -35.719 -1.559 1 91.62 41 GLY B CA 1
ATOM 2514 C C . GLY B 1 41 ? 11.062 -34.688 -2.443 1 91.62 41 GLY B C 1
ATOM 2515 O O . GLY B 1 41 ? 12.195 -34.906 -2.879 1 91.62 41 GLY B O 1
ATOM 2516 N N . THR B 1 42 ? 10.398 -33.625 -2.762 1 95.25 42 THR B N 1
ATOM 2517 C CA . THR B 1 42 ? 10.984 -32.594 -3.611 1 95.25 42 THR B CA 1
ATOM 2518 C C . THR B 1 42 ? 12.164 -31.906 -2.914 1 95.25 42 THR B C 1
ATOM 2520 O O . THR B 1 42 ? 12.039 -31.453 -1.777 1 95.25 42 THR B O 1
ATOM 2523 N N . PRO B 1 43 ? 13.312 -31.844 -3.592 1 96.81 43 PRO B N 1
ATOM 2524 C CA . PRO B 1 43 ? 14.484 -31.219 -2.959 1 96.81 43 PRO B CA 1
ATOM 2525 C C . PRO B 1 43 ? 14.273 -29.75 -2.635 1 96.81 43 PRO B C 1
ATOM 2527 O O . PRO B 1 43 ? 13.555 -29.047 -3.355 1 96.81 43 PRO B O 1
ATOM 2530 N N . SER B 1 44 ? 14.914 -29.344 -1.599 1 96.19 44 SER B N 1
ATOM 2531 C CA . SER B 1 44 ? 14.828 -27.953 -1.191 1 96.19 44 SER B CA 1
ATOM 2532 C C . SER B 1 44 ? 15.477 -27.031 -2.223 1 96.19 44 SER B C 1
ATOM 2534 O O . SER B 1 44 ? 16.312 -27.484 -3.018 1 96.19 44 SER B O 1
ATOM 2536 N N . LEU B 1 45 ? 15.086 -25.812 -2.203 1 97.81 45 LEU B N 1
ATOM 2537 C CA . LEU B 1 45 ? 15.656 -24.812 -3.092 1 97.81 45 LEU B CA 1
ATOM 2538 C C . LEU B 1 45 ? 16.969 -24.281 -2.539 1 97.81 45 LEU B C 1
ATOM 2540 O O . LEU B 1 45 ? 17.125 -24.141 -1.323 1 97.81 45 LEU B O 1
ATOM 2544 N N . PRO B 1 46 ? 17.922 -23.984 -3.42 1 97.44 46 PRO B N 1
ATOM 2545 C CA . PRO B 1 46 ? 19.094 -23.234 -2.975 1 97.44 46 PRO B CA 1
ATOM 2546 C C . PRO B 1 46 ? 18.75 -21.781 -2.617 1 97.44 46 PRO B C 1
ATOM 2548 O O . PRO B 1 46 ? 17.625 -21.328 -2.852 1 97.44 46 PRO B O 1
ATOM 2551 N N . PRO B 1 47 ? 19.672 -21.094 -2.016 1 97.5 47 PRO B N 1
ATOM 2552 C CA . PRO B 1 47 ? 19.438 -19.656 -1.813 1 97.5 47 PRO B CA 1
ATOM 2553 C C . PRO B 1 47 ? 19.125 -18.922 -3.115 1 97.5 47 PRO B C 1
ATOM 2555 O O . PRO B 1 47 ? 19.812 -19.125 -4.117 1 97.5 47 PRO B O 1
ATOM 2558 N N . LEU B 1 48 ? 18.141 -18.156 -3.1 1 98.06 48 LEU B N 1
ATOM 2559 C CA . LEU B 1 48 ? 17.656 -17.5 -4.312 1 98.06 48 LEU B CA 1
ATOM 2560 C C . LEU B 1 48 ? 18.344 -16.156 -4.516 1 98.06 48 LEU B C 1
ATOM 2562 O O . LEU B 1 48 ? 18.578 -15.422 -3.549 1 98.06 48 LEU B O 1
ATOM 2566 N N . HIS B 1 49 ? 18.625 -15.836 -5.789 1 97.19 49 HIS B N 1
ATOM 2567 C CA . HIS B 1 49 ? 19.234 -14.555 -6.137 1 97.19 49 HIS B CA 1
ATOM 2568 C C . HIS B 1 49 ? 18.172 -13.5 -6.426 1 97.19 49 HIS B C 1
ATOM 2570 O O . HIS B 1 49 ? 18.438 -12.305 -6.34 1 97.19 49 HIS B O 1
ATOM 2576 N N . ASN B 1 50 ? 17.047 -13.984 -6.832 1 98.06 50 ASN B N 1
ATOM 2577 C CA . ASN B 1 50 ? 15.93 -13.094 -7.16 1 98.06 50 ASN B CA 1
ATOM 2578 C C . ASN B 1 50 ? 14.914 -13.031 -6.027 1 98.06 50 ASN B C 1
ATOM 2580 O O . ASN B 1 50 ? 14.992 -13.805 -5.07 1 98.06 50 ASN B O 1
ATOM 2584 N N . ARG B 1 51 ? 14.094 -12.008 -6.09 1 98 51 ARG B N 1
ATOM 2585 C CA . ARG B 1 51 ? 12.945 -11.891 -5.199 1 98 51 ARG B CA 1
ATOM 2586 C C . ARG B 1 51 ? 11.664 -12.352 -5.887 1 98 51 ARG B C 1
ATOM 2588 O O . ARG B 1 51 ? 11.453 -12.07 -7.066 1 98 51 ARG B O 1
ATOM 2595 N N . TYR B 1 52 ? 10.836 -13.055 -5.133 1 98.62 52 TYR B N 1
ATOM 2596 C CA . TYR B 1 52 ? 9.633 -13.633 -5.723 1 98.62 52 TYR B CA 1
ATOM 2597 C C . TYR B 1 52 ? 8.383 -13.102 -5.043 1 98.62 52 TYR B C 1
ATOM 2599 O O . TYR B 1 52 ? 8.352 -12.93 -3.82 1 98.62 52 TYR B O 1
ATOM 2607 N N . PHE B 1 53 ? 7.387 -12.805 -5.859 1 98.75 53 PHE B N 1
ATOM 2608 C CA . PHE B 1 53 ? 6.094 -12.305 -5.406 1 98.75 53 PHE B CA 1
ATOM 2609 C C . PHE B 1 53 ? 4.957 -13.109 -6.023 1 98.75 53 PHE B C 1
ATOM 2611 O O . PHE B 1 53 ? 4.914 -13.297 -7.238 1 98.75 53 PHE B O 1
ATOM 2618 N N . ALA B 1 54 ? 4.066 -13.57 -5.145 1 98.75 54 ALA B N 1
ATOM 2619 C CA . ALA B 1 54 ? 2.906 -14.336 -5.582 1 98.75 54 ALA B CA 1
ATOM 2620 C C . ALA B 1 54 ? 1.692 -13.438 -5.777 1 98.75 54 ALA B C 1
ATOM 2622 O O . ALA B 1 54 ? 1.457 -12.516 -4.988 1 98.75 54 ALA B O 1
ATOM 2623 N N . LEU B 1 55 ? 0.986 -13.68 -6.848 1 98.81 55 LEU B N 1
ATOM 2624 C CA . LEU B 1 55 ? -0.263 -13 -7.164 1 98.81 55 LEU B CA 1
ATOM 2625 C C . LEU B 1 55 ? -1.322 -13.992 -7.633 1 98.81 55 LEU B C 1
ATOM 2627 O O . LEU B 1 55 ? -1.172 -14.609 -8.688 1 98.81 55 LEU B O 1
ATOM 2631 N N . ARG B 1 56 ? -2.336 -14.164 -6.844 1 98.88 56 ARG B N 1
ATOM 2632 C CA . ARG B 1 56 ? -3.443 -14.992 -7.309 1 98.88 56 ARG B CA 1
ATOM 2633 C C . ARG B 1 56 ? -4.305 -14.234 -8.32 1 98.88 56 ARG B C 1
ATOM 2635 O O . ARG B 1 56 ? -4.473 -13.016 -8.211 1 98.88 56 ARG B O 1
ATOM 2642 N N . HIS B 1 57 ? -4.887 -14.992 -9.211 1 98.88 57 HIS B N 1
ATOM 2643 C CA . HIS B 1 57 ? -5.746 -14.344 -10.195 1 98.88 57 HIS B CA 1
ATOM 2644 C C . HIS B 1 57 ? -6.93 -13.656 -9.531 1 98.88 57 HIS B C 1
ATOM 2646 O O . HIS B 1 57 ? -7.309 -14.008 -8.406 1 98.88 57 HIS B O 1
ATOM 2652 N N . GLY B 1 58 ? -7.453 -12.625 -10.227 1 98.5 58 GLY B N 1
ATOM 2653 C CA . GLY B 1 58 ? -8.68 -11.984 -9.773 1 98.5 58 GLY B CA 1
ATOM 2654 C C . GLY B 1 58 ? -9.898 -12.875 -9.914 1 98.5 58 GLY B C 1
ATOM 2655 O O . GLY B 1 58 ? -9.797 -14.008 -10.391 1 98.5 58 GLY B O 1
ATOM 2656 N N . GLN B 1 59 ? -11.039 -12.32 -9.547 1 97.81 59 GLN B N 1
ATOM 2657 C CA . GLN B 1 59 ? -12.273 -13.094 -9.664 1 97.81 59 GLN B CA 1
ATOM 2658 C C . GLN B 1 59 ? -12.508 -13.539 -11.102 1 97.81 59 GLN B C 1
ATOM 2660 O O . GLN B 1 59 ? -12.438 -12.727 -12.031 1 97.81 59 GLN B O 1
ATOM 2665 N N . SER B 1 60 ? -12.719 -14.828 -11.227 1 98.12 60 SER B N 1
ATOM 2666 C CA . SER B 1 60 ? -12.961 -15.406 -12.547 1 98.12 60 SER B CA 1
ATOM 2667 C C . SER B 1 60 ? -14.414 -15.828 -12.719 1 98.12 60 SER B C 1
ATOM 2669 O O . SER B 1 60 ? -15.164 -15.883 -11.742 1 98.12 60 SER B O 1
ATOM 2671 N N . GLU B 1 61 ? -14.742 -16.094 -13.953 1 97.81 61 GLU B N 1
ATOM 2672 C CA . GLU B 1 61 ? -16.062 -16.641 -14.25 1 97.81 61 GLU B CA 1
ATOM 2673 C C . GLU B 1 61 ? -16.297 -17.953 -13.516 1 97.81 61 GLU B C 1
ATOM 2675 O O . GLU B 1 61 ? -17.406 -18.234 -13.055 1 97.81 61 GLU B O 1
ATOM 2680 N N . ALA B 1 62 ? -15.281 -18.766 -13.398 1 97.31 62 ALA B N 1
ATOM 2681 C CA . ALA B 1 62 ? -15.383 -20.031 -12.68 1 97.31 62 ALA B CA 1
ATOM 2682 C C . ALA B 1 62 ? -15.664 -19.812 -11.195 1 97.31 62 ALA B C 1
ATOM 2684 O O . ALA B 1 62 ? -16.422 -20.562 -10.578 1 97.31 62 ALA B O 1
ATOM 2685 N N . ASN B 1 63 ? -15.016 -18.812 -10.617 1 95.81 63 ASN B N 1
ATOM 2686 C CA . ASN B 1 63 ? -15.305 -18.453 -9.234 1 95.81 63 ASN B CA 1
ATOM 2687 C C . ASN B 1 63 ? -16.781 -18.156 -9.023 1 95.81 63 ASN B C 1
ATOM 2689 O O . ASN B 1 63 ? -17.391 -18.625 -8.055 1 95.81 63 ASN B O 1
ATOM 2693 N N . VAL B 1 64 ? -17.297 -17.328 -9.93 1 96.44 64 VAL B N 1
ATOM 2694 C CA . VAL B 1 64 ? -18.688 -16.906 -9.836 1 96.44 64 VAL B CA 1
ATOM 2695 C C . VAL B 1 64 ? -19.609 -18.109 -10.039 1 96.44 64 VAL B C 1
ATOM 2697 O O . VAL B 1 64 ? -20.625 -18.25 -9.336 1 96.44 64 VAL B O 1
ATOM 2700 N N . GLU B 1 65 ? -19.25 -19 -10.953 1 96.88 65 GLU B N 1
ATOM 2701 C CA . GLU B 1 65 ? -20.016 -20.203 -11.211 1 96.88 65 GLU B CA 1
ATOM 2702 C C . GLU B 1 65 ? -19.906 -21.203 -10.055 1 96.88 65 GLU B C 1
ATOM 2704 O O . GLU B 1 65 ? -20.734 -22.094 -9.914 1 96.88 65 GLU B O 1
ATOM 2709 N N . GLY B 1 66 ? -18.844 -21.094 -9.336 1 96.81 66 GLY B N 1
ATOM 2710 C CA . GLY B 1 66 ? -18.625 -21.969 -8.203 1 96.81 66 GLY B CA 1
ATOM 2711 C C . GLY B 1 66 ? -18.172 -23.359 -8.609 1 96.81 66 GLY B C 1
ATOM 2712 O O . GLY B 1 66 ? -18.656 -24.359 -8.086 1 96.81 66 GLY B O 1
ATOM 2713 N N . VAL B 1 67 ? -17.281 -23.406 -9.555 1 97.31 67 VAL B N 1
ATOM 2714 C CA . VAL B 1 67 ? -16.844 -24.703 -10.039 1 97.31 67 VAL B CA 1
ATOM 2715 C C . VAL B 1 67 ? -15.312 -24.766 -10.016 1 97.31 67 VAL B C 1
ATOM 2717 O O . VAL B 1 67 ? -14.641 -23.734 -10.109 1 97.31 67 VAL B O 1
ATOM 2720 N N . ILE B 1 68 ? -14.812 -25.984 -9.867 1 97.44 68 ILE B N 1
ATOM 2721 C CA . ILE B 1 68 ? -13.383 -26.25 -9.977 1 97.44 68 ILE B CA 1
ATOM 2722 C C . ILE B 1 68 ? -12.961 -26.219 -11.445 1 97.44 68 ILE B C 1
ATOM 2724 O O . ILE B 1 68 ? -13.516 -26.953 -12.273 1 97.44 68 ILE B O 1
ATOM 2728 N N . SER B 1 69 ? -12.094 -25.375 -11.812 1 97.88 69 SER B N 1
ATOM 2729 C CA . SER B 1 69 ? -11.578 -25.266 -13.172 1 97.88 69 SER B CA 1
ATOM 2730 C C . SER B 1 69 ? -10.07 -25.516 -13.211 1 97.88 69 SER B C 1
ATOM 2732 O O . SER B 1 69 ? -9.281 -24.609 -12.945 1 97.88 69 SER B O 1
ATOM 2734 N N . SER B 1 70 ? -9.711 -26.766 -13.578 1 98.25 70 SER B N 1
ATOM 2735 C CA . SER B 1 70 ? -8.305 -27.156 -13.539 1 98.25 70 SER B CA 1
ATOM 2736 C C . SER B 1 70 ? -7.887 -27.844 -14.836 1 98.25 70 SER B C 1
ATOM 2738 O O . SER B 1 70 ? -6.707 -28.141 -15.031 1 98.25 70 SER B O 1
ATOM 2740 N N . LEU B 1 71 ? -8.797 -28.094 -15.727 1 97.62 71 LEU B N 1
ATOM 2741 C CA . LEU B 1 71 ? -8.523 -28.703 -17.016 1 97.62 71 LEU B CA 1
ATOM 2742 C C . LEU B 1 71 ? -7.875 -27.703 -17.969 1 97.62 71 LEU B C 1
ATOM 2744 O O . LEU B 1 71 ? -8.461 -26.656 -18.266 1 97.62 71 LEU B O 1
ATOM 2748 N N . PRO B 1 72 ? -6.73 -28.031 -18.453 1 97.69 72 PRO B N 1
ATOM 2749 C CA . PRO B 1 72 ? -6.004 -27.047 -19.266 1 97.69 72 PRO B CA 1
ATOM 2750 C C . PRO B 1 72 ? -6.805 -26.594 -20.484 1 97.69 72 PRO B C 1
ATOM 2752 O O . PRO B 1 72 ? -6.82 -25.406 -20.812 1 97.69 72 PRO B O 1
ATOM 2755 N N . SER B 1 73 ? -7.492 -27.484 -21.156 1 96.75 73 SER B N 1
ATOM 2756 C CA . SER B 1 73 ? -8.234 -27.094 -22.344 1 96.75 73 SER B CA 1
ATOM 2757 C C . SER B 1 73 ? -9.336 -26.094 -22.016 1 96.75 73 SER B C 1
ATOM 2759 O O . SER B 1 73 ? -9.68 -25.234 -22.828 1 96.75 73 SER B O 1
ATOM 2761 N N . VAL B 1 74 ? -9.852 -26.125 -20.875 1 96.88 74 VAL B N 1
ATOM 2762 C CA . VAL B 1 74 ? -10.898 -25.219 -20.422 1 96.88 74 VAL B CA 1
ATOM 2763 C C . VAL B 1 74 ? -10.266 -23.953 -19.828 1 96.88 74 VAL B C 1
ATOM 2765 O O . VAL B 1 74 ? -10.625 -22.828 -20.219 1 96.88 74 VAL B O 1
ATOM 2768 N N . GLY B 1 75 ? -9.289 -24.172 -19 1 97.25 75 GLY B N 1
ATOM 2769 C CA . GLY B 1 75 ? -8.672 -23.078 -18.281 1 97.25 75 GLY B CA 1
ATOM 2770 C C . GLY B 1 75 ? -7.988 -22.078 -19.203 1 97.25 75 GLY B C 1
ATOM 2771 O O . GLY B 1 75 ? -7.906 -20.891 -18.891 1 97.25 75 GLY B O 1
ATOM 2772 N N . THR B 1 76 ? -7.566 -22.516 -20.391 1 97.69 76 THR B N 1
ATOM 2773 C CA . THR B 1 76 ? -6.816 -21.641 -21.281 1 97.69 76 THR B CA 1
ATOM 2774 C C . THR B 1 76 ? -7.75 -20.938 -22.266 1 97.69 76 THR B C 1
ATOM 2776 O O . THR B 1 76 ? -7.324 -20.062 -23 1 97.69 76 THR B O 1
ATOM 2779 N N . THR B 1 77 ? -8.984 -21.297 -22.281 1 95.94 77 THR B N 1
ATOM 2780 C CA . THR B 1 77 ? -9.875 -20.734 -23.281 1 95.94 77 THR B CA 1
ATOM 2781 C C . THR B 1 77 ? -11.117 -20.125 -22.625 1 95.94 77 THR B C 1
ATOM 2783 O O . THR B 1 77 ? -11.75 -19.234 -23.203 1 95.94 77 THR B O 1
ATOM 2786 N N . LYS B 1 78 ? -11.438 -20.625 -21.5 1 95.38 78 LYS B N 1
ATOM 2787 C CA . LYS B 1 78 ? -12.625 -20.172 -20.781 1 95.38 78 LYS B CA 1
ATOM 2788 C C . LYS B 1 78 ? -12.266 -19.719 -19.375 1 95.38 78 LYS B C 1
ATOM 2790 O O . LYS B 1 78 ? -11.094 -19.672 -19 1 95.38 78 LYS B O 1
ATOM 2795 N N . HIS B 1 79 ? -13.273 -19.219 -18.703 1 96.5 79 HIS B N 1
ATOM 2796 C CA . HIS B 1 79 ? -13.195 -18.875 -17.281 1 96.5 79 HIS B CA 1
ATOM 2797 C C . HIS B 1 79 ? -12.203 -17.734 -17.047 1 96.5 79 HIS B C 1
ATOM 2799 O O . HIS B 1 79 ? -11.359 -17.812 -16.156 1 96.5 79 HIS B O 1
ATOM 2805 N N . GLY B 1 80 ? -12.273 -16.719 -17.891 1 98.19 80 GLY B N 1
ATOM 2806 C CA . GLY B 1 80 ? -11.492 -15.508 -17.703 1 98.19 80 GLY B CA 1
ATOM 2807 C C . GLY B 1 80 ? -11.969 -14.664 -16.531 1 98.19 80 GLY B C 1
ATOM 2808 O O . GLY B 1 80 ? -12.773 -15.117 -15.727 1 98.19 80 GLY B O 1
ATOM 2809 N N . LEU B 1 81 ? -11.391 -13.508 -16.438 1 97.81 81 LEU B N 1
ATOM 2810 C CA . LEU B 1 81 ? -11.734 -12.602 -15.352 1 97.81 81 LEU B CA 1
ATOM 2811 C C . LEU B 1 81 ? -13.125 -12.008 -15.555 1 97.81 81 LEU B C 1
ATOM 2813 O O . LEU B 1 81 ? -13.508 -11.703 -16.688 1 97.81 81 LEU B O 1
ATOM 2817 N N . THR B 1 82 ? -13.883 -11.797 -14.461 1 95.62 82 THR B N 1
ATOM 2818 C CA . THR B 1 82 ? -15.07 -10.945 -14.461 1 95.62 82 THR B CA 1
ATOM 2819 C C . THR B 1 82 ? -14.68 -9.469 -14.469 1 95.62 82 THR B C 1
ATOM 2821 O O . THR B 1 82 ? -13.508 -9.133 -14.297 1 95.62 82 THR B O 1
ATOM 2824 N N . PRO B 1 83 ? -15.641 -8.586 -14.711 1 92.12 83 PRO B N 1
ATOM 2825 C CA . PRO B 1 83 ? -15.32 -7.16 -14.578 1 92.12 83 PRO B CA 1
ATOM 2826 C C . PRO B 1 83 ? -14.734 -6.82 -13.211 1 92.12 83 PRO B C 1
ATOM 2828 O O . PRO B 1 83 ? -13.758 -6.074 -13.125 1 92.12 83 PRO B O 1
ATOM 2831 N N . LEU B 1 84 ? -15.312 -7.387 -12.211 1 92.88 84 LEU B N 1
ATOM 2832 C CA . LEU B 1 84 ? -14.773 -7.188 -10.867 1 92.88 84 LEU B CA 1
ATOM 2833 C C . LEU B 1 84 ? -13.352 -7.738 -10.773 1 92.88 84 LEU B C 1
ATOM 2835 O O . LEU B 1 84 ? -12.492 -7.129 -10.141 1 92.88 84 LEU B O 1
ATOM 2839 N N . GLY B 1 85 ? -13.156 -8.906 -11.367 1 96.94 85 GLY B N 1
ATOM 2840 C CA . GLY B 1 85 ? -11.828 -9.5 -11.375 1 96.94 85 GLY B CA 1
ATOM 2841 C C . GLY B 1 85 ? -10.789 -8.617 -12.039 1 96.94 85 GLY B C 1
ATOM 2842 O O . GLY B 1 85 ? -9.641 -8.562 -11.586 1 96.94 85 GLY B O 1
ATOM 2843 N N . ARG B 1 86 ? -11.188 -8.008 -13.047 1 96.38 86 ARG B N 1
ATOM 2844 C CA . ARG B 1 86 ? -10.273 -7.098 -13.734 1 96.38 86 ARG B CA 1
ATOM 2845 C C . ARG B 1 86 ? -9.93 -5.898 -12.852 1 96.38 86 ARG B C 1
ATOM 2847 O O . ARG B 1 86 ? -8.773 -5.484 -12.789 1 96.38 86 ARG B O 1
ATOM 2854 N N . ILE B 1 87 ? -10.906 -5.383 -12.195 1 93.5 87 ILE B N 1
ATOM 2855 C CA . ILE B 1 87 ? -10.688 -4.273 -11.273 1 93.5 87 ILE B CA 1
ATOM 2856 C C . ILE B 1 87 ? -9.758 -4.711 -10.141 1 93.5 87 ILE B C 1
ATOM 2858 O O . ILE B 1 87 ? -8.828 -3.99 -9.781 1 93.5 87 ILE B O 1
ATOM 2862 N N . GLN B 1 88 ? -10.039 -5.898 -9.617 1 95.75 88 GLN B N 1
ATOM 2863 C CA . GLN B 1 88 ? -9.188 -6.453 -8.57 1 95.75 88 GLN B CA 1
ATOM 2864 C C . GLN B 1 88 ? -7.734 -6.547 -9.039 1 95.75 88 GLN B C 1
ATOM 2866 O O . GLN B 1 88 ? -6.816 -6.195 -8.289 1 95.75 88 GLN B O 1
ATOM 2871 N N . ALA B 1 89 ? -7.598 -6.996 -10.211 1 97.69 89 ALA B N 1
ATOM 2872 C CA . ALA B 1 89 ? -6.262 -7.16 -10.781 1 97.69 89 ALA B CA 1
ATOM 2873 C C . ALA B 1 89 ? -5.559 -5.812 -10.922 1 97.69 89 ALA B C 1
ATOM 2875 O O . ALA B 1 89 ? -4.375 -5.684 -10.594 1 97.69 89 ALA B O 1
ATOM 2876 N N . ARG B 1 90 ? -6.227 -4.82 -11.398 1 95.75 90 ARG B N 1
ATOM 2877 C CA . ARG B 1 90 ? -5.656 -3.482 -11.516 1 95.75 90 ARG B CA 1
ATOM 2878 C C . ARG B 1 90 ? -5.285 -2.922 -10.148 1 95.75 90 ARG B C 1
ATOM 2880 O O . ARG B 1 90 ? -4.23 -2.311 -9.984 1 95.75 90 ARG B O 1
ATOM 2887 N N . ARG B 1 91 ? -6.16 -3.145 -9.203 1 94.5 91 ARG B N 1
ATOM 2888 C CA . ARG B 1 91 ? -5.934 -2.662 -7.84 1 94.5 91 ARG B CA 1
ATOM 2889 C C . ARG B 1 91 ? -4.738 -3.359 -7.203 1 94.5 91 ARG B C 1
ATOM 2891 O O . ARG B 1 91 ? -4.051 -2.777 -6.363 1 94.5 91 ARG B O 1
ATOM 2898 N N . ALA B 1 92 ? -4.457 -4.551 -7.641 1 97.25 92 ALA B N 1
ATOM 2899 C CA . ALA B 1 92 ? -3.336 -5.316 -7.098 1 97.25 92 ALA B CA 1
ATOM 2900 C C . ALA B 1 92 ? -2.006 -4.629 -7.395 1 97.25 92 ALA B C 1
ATOM 2902 O O . ALA B 1 92 ? -0.993 -4.922 -6.758 1 97.25 92 ALA B O 1
ATOM 2903 N N . ALA B 1 93 ? -1.988 -3.711 -8.352 1 96.19 93 ALA B N 1
ATOM 2904 C CA . ALA B 1 93 ? -0.773 -2.996 -8.727 1 96.19 93 ALA B CA 1
ATOM 2905 C C . ALA B 1 93 ? -0.184 -2.242 -7.539 1 96.19 93 ALA B C 1
ATOM 2907 O O . ALA B 1 93 ? 1.031 -2.254 -7.332 1 96.19 93 ALA B O 1
ATOM 2908 N N . THR B 1 94 ? -1.021 -1.611 -6.738 1 94.62 94 THR B N 1
ATOM 2909 C CA . THR B 1 94 ? -0.542 -0.83 -5.605 1 94.62 94 THR B CA 1
ATOM 2910 C C . THR B 1 94 ? 0.102 -1.734 -4.559 1 94.62 94 THR B C 1
ATOM 2912 O O . THR B 1 94 ? 1.184 -1.432 -4.051 1 94.62 94 THR B O 1
ATOM 2915 N N . SER B 1 95 ? -0.547 -2.889 -4.301 1 94.88 95 SER B N 1
ATOM 2916 C CA . SER B 1 95 ? 0.007 -3.85 -3.352 1 94.88 95 SER B CA 1
ATOM 2917 C C . SER B 1 95 ? 1.33 -4.418 -3.852 1 94.88 95 SER B C 1
ATOM 2919 O O . SER B 1 95 ? 2.256 -4.633 -3.068 1 94.88 95 SER B O 1
ATOM 2921 N N . LEU B 1 96 ? 1.354 -4.629 -5.082 1 96.69 96 LEU B N 1
ATOM 2922 C CA . LEU B 1 96 ? 2.57 -5.176 -5.676 1 96.69 96 LEU B CA 1
ATOM 2923 C C . LEU B 1 96 ? 3.723 -4.18 -5.566 1 96.69 96 LEU B C 1
ATOM 2925 O O . LEU B 1 96 ? 4.836 -4.555 -5.191 1 96.69 96 LEU B O 1
ATOM 2929 N N . ILE B 1 97 ? 3.492 -2.934 -5.887 1 94.12 97 ILE B N 1
ATOM 2930 C CA . ILE B 1 97 ? 4.516 -1.894 -5.828 1 94.12 97 ILE B CA 1
ATOM 2931 C C . ILE B 1 97 ? 5.027 -1.757 -4.395 1 94.12 97 ILE B C 1
ATOM 2933 O O . ILE B 1 97 ? 6.234 -1.629 -4.172 1 94.12 97 ILE B O 1
ATOM 2937 N N . ASP B 1 98 ? 4.113 -1.803 -3.48 1 92.5 98 ASP B N 1
ATOM 2938 C CA . ASP B 1 98 ? 4.492 -1.717 -2.076 1 92.5 98 ASP B CA 1
ATOM 2939 C C . ASP B 1 98 ? 5.383 -2.893 -1.675 1 92.5 98 ASP B C 1
ATOM 2941 O O . ASP B 1 98 ? 6.395 -2.711 -0.995 1 92.5 98 ASP B O 1
ATOM 2945 N N . ALA B 1 99 ? 5.023 -4.039 -2.123 1 94.75 99 ALA B N 1
ATOM 2946 C CA . ALA B 1 99 ? 5.773 -5.246 -1.78 1 94.75 99 ALA B CA 1
ATOM 2947 C C . ALA B 1 99 ? 7.152 -5.234 -2.438 1 94.75 99 ALA B C 1
ATOM 2949 O O . ALA B 1 99 ? 8.148 -5.605 -1.81 1 94.75 99 ALA B O 1
ATOM 2950 N N . VAL B 1 100 ? 7.227 -4.852 -3.619 1 95.31 100 VAL B N 1
ATOM 2951 C CA . VAL B 1 100 ? 8.453 -4.887 -4.41 1 95.31 100 VAL B CA 1
ATOM 2952 C C . VAL B 1 100 ? 9.359 -3.73 -4.004 1 95.31 100 VAL B C 1
ATOM 2954 O O . VAL B 1 100 ? 10.578 -3.896 -3.906 1 95.31 100 VAL B O 1
ATOM 2957 N N . GLY B 1 101 ? 8.797 -2.602 -3.697 1 92.31 101 GLY B N 1
ATOM 2958 C CA . GLY B 1 101 ? 9.547 -1.369 -3.535 1 92.31 101 GLY B CA 1
ATOM 2959 C C . GLY B 1 101 ? 9.781 -0.639 -4.844 1 92.31 101 GLY B C 1
ATOM 2960 O O . GLY B 1 101 ? 10.195 -1.246 -5.836 1 92.31 101 GLY B O 1
ATOM 2961 N N . ARG B 1 102 ? 9.523 0.63 -4.867 1 87.5 102 ARG B N 1
ATOM 2962 C CA . ARG B 1 102 ? 9.57 1.441 -6.082 1 87.5 102 ARG B CA 1
ATOM 2963 C C . ARG B 1 102 ? 10.961 1.399 -6.715 1 87.5 102 ARG B C 1
ATOM 2965 O O . ARG B 1 102 ? 11.094 1.488 -7.938 1 87.5 102 ARG B O 1
ATOM 2972 N N . GLU B 1 103 ? 11.961 1.203 -5.902 1 86.69 103 GLU B N 1
ATOM 2973 C CA . GLU B 1 103 ? 13.336 1.205 -6.383 1 86.69 103 GLU B CA 1
ATOM 2974 C C . GLU B 1 103 ? 13.648 -0.063 -7.172 1 86.69 103 GLU B C 1
ATOM 2976 O O . GLU B 1 103 ? 14.648 -0.127 -7.883 1 86.69 103 GLU B O 1
ATOM 2981 N N . HIS B 1 104 ? 12.805 -1.005 -7.109 1 89.5 104 HIS B N 1
ATOM 2982 C CA . HIS B 1 104 ? 13.07 -2.287 -7.754 1 89.5 104 HIS B CA 1
ATOM 2983 C C . HIS B 1 104 ? 12.125 -2.523 -8.922 1 89.5 104 HIS B C 1
ATOM 2985 O O . HIS B 1 104 ? 12.109 -3.609 -9.508 1 89.5 104 HIS B O 1
ATOM 2991 N N . LEU B 1 105 ? 11.398 -1.529 -9.312 1 89.44 105 LEU B N 1
ATOM 2992 C CA . LEU B 1 105 ? 10.367 -1.702 -10.336 1 89.44 105 LEU B CA 1
ATOM 2993 C C . LEU B 1 105 ? 10.984 -1.776 -11.727 1 89.44 105 LEU B C 1
ATOM 2995 O O . LEU B 1 105 ? 10.344 -2.227 -12.672 1 89.44 105 LEU B O 1
ATOM 2999 N N . ASP B 1 106 ? 12.25 -1.388 -11.836 1 85.75 106 ASP B N 1
ATOM 3000 C CA . ASP B 1 106 ? 12.93 -1.406 -13.125 1 85.75 106 ASP B CA 1
ATOM 3001 C C . ASP B 1 106 ? 13.289 -2.832 -13.539 1 85.75 106 ASP B C 1
ATOM 3003 O O . ASP B 1 106 ? 13.594 -3.09 -14.703 1 85.75 106 ASP B O 1
ATOM 3007 N N . ASN B 1 107 ? 13.281 -3.793 -12.672 1 90.88 107 ASN B N 1
ATOM 3008 C CA . ASN B 1 107 ? 13.602 -5.195 -12.922 1 90.88 107 ASN B CA 1
ATOM 3009 C C . ASN B 1 107 ? 12.445 -6.109 -12.516 1 90.88 107 ASN B C 1
ATOM 3011 O O . ASN B 1 107 ? 12.664 -7.148 -11.891 1 90.88 107 ASN B O 1
ATOM 3015 N N . LEU B 1 108 ? 11.289 -5.652 -12.883 1 94.31 108 LEU B N 1
ATOM 3016 C CA . LEU B 1 108 ? 10.078 -6.402 -12.547 1 94.31 108 LEU B CA 1
ATOM 3017 C C . LEU B 1 108 ? 9.641 -7.277 -13.719 1 94.31 108 LEU B C 1
ATOM 3019 O O . LEU B 1 108 ? 9.438 -6.781 -14.828 1 94.31 108 LEU B O 1
ATOM 3023 N N . TYR B 1 109 ? 9.539 -8.633 -13.484 1 95 109 TYR B N 1
ATOM 3024 C CA . TYR B 1 109 ? 9.125 -9.586 -14.508 1 95 109 TYR B CA 1
ATOM 3025 C C . TYR B 1 109 ? 7.867 -10.336 -14.086 1 95 109 TYR B C 1
ATOM 3027 O O . TYR B 1 109 ? 7.742 -10.742 -12.922 1 95 109 TYR B O 1
ATOM 3035 N N . PHE B 1 110 ? 6.965 -10.469 -15.102 1 97.19 110 PHE B N 1
ATOM 3036 C CA . PHE B 1 110 ? 5.727 -11.195 -14.844 1 97.19 110 PHE B CA 1
ATOM 3037 C C . PHE B 1 110 ? 5.742 -12.562 -15.523 1 97.19 110 PHE B C 1
ATOM 3039 O O . PHE B 1 110 ? 5.945 -12.656 -16.734 1 97.19 110 PHE B O 1
ATOM 3046 N N . TYR B 1 111 ? 5.598 -13.594 -14.742 1 98.38 111 TYR B N 1
ATOM 3047 C CA . TYR B 1 111 ? 5.297 -14.938 -15.219 1 98.38 111 TYR B CA 1
ATOM 3048 C C . TYR B 1 111 ? 3.906 -15.375 -14.781 1 98.38 111 TYR B C 1
ATOM 3050 O O . TYR B 1 111 ? 3.555 -15.258 -13.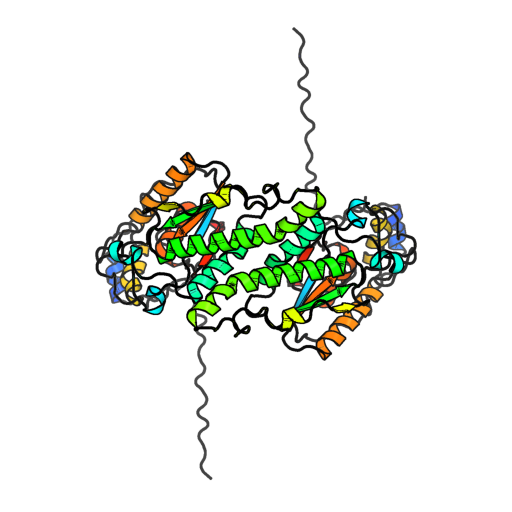602 1 98.38 111 TYR B O 1
ATOM 3058 N N . ALA B 1 112 ? 3.145 -15.867 -15.75 1 98.81 112 ALA B N 1
ATOM 3059 C CA . ALA B 1 112 ? 1.765 -16.219 -15.414 1 98.81 112 ALA B CA 1
ATOM 3060 C C . ALA B 1 112 ? 1.41 -17.609 -15.922 1 98.81 112 ALA B C 1
ATOM 3062 O O . ALA B 1 112 ? 1.902 -18.047 -16.969 1 98.81 112 ALA B O 1
ATOM 3063 N N . SER B 1 113 ? 0.588 -18.312 -15.086 1 98.88 113 SER B N 1
ATOM 3064 C CA . SER B 1 113 ? -0.118 -19.469 -15.633 1 98.88 113 SER B CA 1
ATOM 3065 C C . SER B 1 113 ? -0.78 -19.125 -16.969 1 98.88 113 SER B C 1
ATOM 3067 O O . SER B 1 113 ? -1.299 -18.031 -17.141 1 98.88 113 SER B O 1
ATOM 3069 N N . ASP B 1 114 ? -0.84 -20.125 -17.875 1 98.56 114 ASP B N 1
ATOM 3070 C CA . ASP B 1 114 ? -1.457 -19.859 -19.172 1 98.56 114 ASP B CA 1
ATOM 3071 C C . ASP B 1 114 ? -2.975 -20.016 -19.109 1 98.56 114 ASP B C 1
ATOM 3073 O O . ASP B 1 114 ? -3.666 -19.891 -20.125 1 98.56 114 ASP B O 1
ATOM 3077 N N . PHE B 1 115 ? -3.506 -20.281 -17.906 1 98.75 115 PHE B N 1
ATOM 3078 C CA . PHE B 1 115 ? -4.953 -20.188 -17.766 1 98.75 115 PHE B CA 1
ATOM 3079 C C . PHE B 1 115 ? -5.422 -18.75 -17.953 1 98.75 115 PHE B C 1
ATOM 3081 O O . PHE B 1 115 ? -4.781 -17.812 -17.469 1 98.75 115 PHE B O 1
ATOM 3088 N N . THR B 1 116 ? -6.523 -18.516 -18.594 1 98.62 116 THR B N 1
ATOM 3089 C CA . THR B 1 116 ? -7.023 -17.219 -19.031 1 98.62 116 THR B CA 1
ATOM 3090 C C . THR B 1 116 ? -7.152 -16.266 -17.859 1 98.62 116 THR B C 1
ATOM 3092 O O . THR B 1 116 ? -6.723 -15.117 -17.938 1 98.62 116 THR B O 1
ATOM 3095 N N . ARG B 1 117 ? -7.707 -16.719 -16.781 1 98.75 117 ARG B N 1
ATOM 3096 C CA . ARG B 1 117 ? -7.918 -15.859 -15.617 1 98.75 117 ARG B CA 1
ATOM 3097 C C . ARG B 1 117 ? -6.59 -15.352 -15.062 1 98.75 117 ARG B C 1
ATOM 3099 O O . ARG B 1 117 ? -6.496 -14.211 -14.594 1 98.75 117 ARG B O 1
ATOM 3106 N N . ALA B 1 118 ? -5.516 -16.125 -15.125 1 98.81 118 ALA B N 1
ATOM 3107 C CA . ALA B 1 118 ? -4.227 -15.766 -14.531 1 98.81 118 ALA B CA 1
ATOM 3108 C C . ALA B 1 118 ? -3.465 -14.789 -15.43 1 98.81 118 ALA B C 1
ATOM 3110 O O . ALA B 1 118 ? -2.988 -13.75 -14.961 1 98.81 118 ALA B O 1
ATOM 3111 N N . TRP B 1 119 ? -3.346 -15.102 -16.703 1 98.06 119 TRP B N 1
ATOM 3112 C CA . TRP B 1 119 ? -2.549 -14.195 -17.531 1 98.06 119 TRP B CA 1
ATOM 3113 C C . TRP B 1 119 ? -3.287 -12.883 -17.781 1 98.06 119 TRP B C 1
ATOM 3115 O O . TRP B 1 119 ? -2.664 -11.828 -17.891 1 98.06 119 TRP B O 1
ATOM 3125 N N . GLN B 1 120 ? -4.648 -12.875 -17.781 1 98.25 120 GLN B N 1
ATOM 3126 C CA . GLN B 1 120 ? -5.383 -11.617 -17.812 1 98.25 120 GLN B CA 1
ATOM 3127 C C . GLN B 1 120 ? -5.086 -10.781 -16.562 1 98.25 120 GLN B C 1
ATOM 3129 O O . GLN B 1 120 ? -4.941 -9.562 -16.656 1 98.25 120 GLN B O 1
ATOM 3134 N N . THR B 1 121 ? -5.07 -11.477 -15.406 1 98.69 121 THR B N 1
ATOM 3135 C CA . THR B 1 121 ? -4.715 -10.797 -14.164 1 98.69 121 THR B CA 1
ATOM 3136 C C . THR B 1 121 ? -3.332 -10.164 -14.273 1 98.69 121 THR B C 1
ATOM 3138 O O . THR B 1 121 ? -3.137 -9.008 -13.875 1 98.69 121 THR B O 1
ATOM 3141 N N . ALA B 1 122 ? -2.393 -10.906 -14.82 1 98.5 122 ALA B N 1
ATOM 3142 C CA . ALA B 1 122 ? -1.025 -10.414 -14.969 1 98.5 122 ALA B CA 1
ATOM 3143 C C . ALA B 1 122 ? -0.986 -9.172 -15.852 1 98.5 122 ALA B C 1
ATOM 3145 O O . ALA B 1 122 ? -0.328 -8.188 -15.516 1 98.5 122 ALA B O 1
ATOM 3146 N N . GLU B 1 123 ? -1.683 -9.211 -16.922 1 97.06 123 GLU B N 1
ATOM 3147 C CA . GLU B 1 123 ? -1.711 -8.094 -17.859 1 97.06 123 GLU B CA 1
ATOM 3148 C C . GLU B 1 123 ? -2.326 -6.855 -17.234 1 97.06 123 GLU B C 1
ATOM 3150 O O . GLU B 1 123 ? -1.8 -5.75 -17.375 1 97.06 123 GLU B O 1
ATOM 3155 N N . GLU B 1 124 ? -3.459 -7.039 -16.562 1 96.88 124 GLU B N 1
ATOM 3156 C CA . GLU B 1 124 ? -4.133 -5.922 -15.914 1 96.88 124 GLU B CA 1
ATOM 3157 C C . GLU B 1 124 ? -3.262 -5.32 -14.812 1 96.88 124 GLU B C 1
ATOM 3159 O O . GLU B 1 124 ? -3.225 -4.098 -14.641 1 96.88 124 GLU B O 1
ATOM 3164 N N . THR B 1 125 ? -2.645 -6.145 -14.008 1 97.56 125 THR B N 1
ATOM 3165 C CA . THR B 1 125 ? -1.769 -5.652 -12.953 1 97.56 125 THR B CA 1
ATOM 3166 C C . THR B 1 125 ? -0.584 -4.891 -13.539 1 97.56 125 THR B C 1
ATOM 3168 O O . THR B 1 125 ? -0.228 -3.816 -13.055 1 97.56 125 THR B O 1
ATOM 3171 N N . LEU B 1 126 ? 0.017 -5.488 -14.555 1 96.19 126 LEU B N 1
ATOM 3172 C CA . LEU B 1 126 ? 1.123 -4.832 -15.242 1 96.19 126 LEU B CA 1
ATOM 3173 C C . LEU B 1 126 ? 0.703 -3.461 -15.766 1 96.19 126 LEU B C 1
ATOM 3175 O O . LEU B 1 126 ? 1.444 -2.484 -15.625 1 96.19 126 LEU B O 1
ATOM 3179 N N . ALA B 1 127 ? -0.451 -3.406 -16.359 1 93.94 127 ALA B N 1
ATOM 3180 C CA . ALA B 1 127 ? -0.976 -2.133 -16.844 1 93.94 127 ALA B CA 1
ATOM 3181 C C . ALA B 1 127 ? -1.146 -1.139 -15.703 1 93.94 127 ALA B C 1
ATOM 3183 O O . ALA B 1 127 ? -0.904 0.059 -15.867 1 93.94 127 ALA B O 1
ATOM 3184 N N . GLY B 1 128 ? -1.651 -1.637 -14.602 1 93.69 128 GLY B N 1
ATOM 3185 C CA . GLY B 1 128 ? -1.769 -0.791 -13.422 1 93.69 128 GLY B CA 1
ATOM 3186 C C . GLY B 1 128 ? -0.439 -0.228 -12.953 1 93.69 128 GLY B C 1
ATOM 3187 O O . GLY B 1 128 ? -0.338 0.96 -12.641 1 93.69 128 GLY B O 1
ATOM 3188 N N . VAL B 1 129 ? 0.565 -1.035 -12.898 1 94.19 129 VAL B N 1
ATOM 3189 C CA . VAL B 1 129 ? 1.906 -0.608 -12.508 1 94.19 129 VAL B CA 1
ATOM 3190 C C . VAL B 1 129 ? 2.412 0.45 -13.484 1 94.19 129 VAL B C 1
ATOM 3192 O O . VAL B 1 129 ? 2.938 1.485 -13.07 1 94.19 129 VAL B O 1
ATOM 3195 N N . ALA B 1 130 ? 2.215 0.206 -14.711 1 91.88 130 ALA B N 1
ATOM 3196 C CA . ALA B 1 130 ? 2.656 1.133 -15.75 1 91.88 130 ALA B CA 1
ATOM 3197 C C . ALA B 1 130 ? 1.951 2.48 -15.617 1 91.88 130 ALA B C 1
ATOM 3199 O O . ALA B 1 130 ? 2.58 3.533 -15.75 1 91.88 130 ALA B O 1
ATOM 3200 N N . ASN B 1 131 ? 0.67 2.42 -15.422 1 91.31 131 ASN B N 1
ATOM 3201 C CA . ASN B 1 131 ? -0.104 3.645 -15.242 1 91.31 131 ASN B CA 1
ATOM 3202 C C . ASN B 1 131 ? 0.431 4.484 -14.086 1 91.31 131 ASN B C 1
ATOM 3204 O O . ASN B 1 131 ? 0.594 5.699 -14.227 1 91.31 131 ASN B O 1
ATOM 3208 N N . LEU B 1 132 ? 0.647 3.885 -13.055 1 91.31 132 LEU B N 1
ATOM 3209 C CA . LEU B 1 132 ? 1.143 4.57 -11.867 1 91.31 132 LEU B CA 1
ATOM 3210 C C . LEU B 1 132 ? 2.516 5.18 -12.117 1 91.31 132 LEU B C 1
ATOM 3212 O O . LEU B 1 132 ? 2.746 6.352 -11.812 1 91.31 132 LEU B O 1
ATOM 3216 N N . MET B 1 133 ? 3.361 4.43 -12.648 1 89.25 133 MET B N 1
ATOM 3217 C CA . MET B 1 133 ? 4.723 4.891 -12.906 1 89.25 133 MET B CA 1
ATOM 3218 C C . MET B 1 133 ? 4.73 6.055 -13.891 1 89.25 133 MET B C 1
ATOM 3220 O O . MET B 1 133 ? 5.484 7.012 -13.719 1 89.25 133 MET B O 1
ATOM 3224 N N . GLN B 1 134 ? 3.971 5.859 -14.898 1 88.12 134 GLN B N 1
ATOM 3225 C CA . GLN B 1 134 ? 3.885 6.922 -15.898 1 88.12 134 GLN B CA 1
ATOM 3226 C C . GLN B 1 134 ? 3.426 8.234 -15.266 1 88.12 134 GLN B C 1
ATOM 3228 O O . GLN B 1 134 ? 3.994 9.289 -15.539 1 88.12 134 GLN B O 1
ATOM 3233 N N . PHE B 1 135 ? 2.418 8.172 -14.484 1 89.75 135 PHE B N 1
ATOM 3234 C CA . PHE B 1 135 ? 1.892 9.367 -13.844 1 89.75 135 PHE B CA 1
ATOM 3235 C C . PHE B 1 135 ? 2.92 9.969 -12.891 1 89.75 135 PHE B C 1
ATOM 3237 O O . PHE B 1 135 ? 3.137 11.188 -12.891 1 89.75 135 PHE B O 1
ATOM 3244 N N . GLU B 1 136 ? 3.525 9.203 -12.07 1 88.25 136 GLU B N 1
ATOM 3245 C CA . GLU B 1 136 ? 4.492 9.656 -11.07 1 88.25 136 GLU B CA 1
ATOM 3246 C C . GLU B 1 136 ? 5.691 10.328 -11.727 1 88.25 136 GLU B C 1
ATOM 3248 O O . GLU B 1 136 ? 6.203 11.328 -11.219 1 88.25 136 GLU B O 1
ATOM 3253 N N . ASN B 1 137 ? 6.078 9.836 -12.852 1 83.06 137 ASN B N 1
ATOM 3254 C CA . ASN B 1 137 ? 7.32 10.281 -13.477 1 83.06 137 ASN B CA 1
ATOM 3255 C C . ASN B 1 137 ? 7.066 11.367 -14.508 1 83.06 137 ASN B C 1
ATOM 3257 O O . ASN B 1 137 ? 8.008 11.914 -15.086 1 83.06 137 ASN B O 1
ATOM 3261 N N . ALA B 1 138 ? 5.887 11.641 -14.82 1 80.44 138 ALA B N 1
ATOM 3262 C CA . ALA B 1 138 ? 5.551 12.617 -15.844 1 80.44 138 ALA B CA 1
ATOM 3263 C C . ALA B 1 138 ? 6.215 13.961 -15.562 1 80.44 138 ALA B C 1
ATOM 3265 O O . ALA B 1 138 ? 6.516 14.719 -16.5 1 80.44 138 ALA B O 1
ATOM 3266 N N . LEU B 1 139 ? 6.461 14.297 -14.344 1 72.19 139 LEU B N 1
ATOM 3267 C CA . LEU B 1 139 ? 6.988 15.602 -13.977 1 72.19 139 LEU B CA 1
ATOM 3268 C C . LEU B 1 139 ? 8.484 15.688 -14.266 1 72.19 139 LEU B C 1
ATOM 3270 O O . LEU B 1 139 ? 9.039 16.781 -14.367 1 72.19 139 LEU B O 1
ATOM 3274 N N . LEU B 1 140 ? 9.18 14.609 -14.219 1 63.56 140 LEU B N 1
ATOM 3275 C CA . LEU B 1 140 ? 10.617 14.609 -14.5 1 63.56 140 LEU B CA 1
ATOM 3276 C C . LEU B 1 140 ? 10.891 15.102 -15.914 1 63.56 140 LEU B C 1
ATOM 3278 O O . LEU B 1 140 ? 11.93 15.711 -16.172 1 63.56 140 LEU B O 1
ATOM 3282 N N . CYS B 1 141 ? 9.992 14.859 -16.797 1 54.53 141 CYS B N 1
ATOM 3283 C CA . CYS B 1 141 ? 10.219 15.305 -18.172 1 54.53 141 CYS B CA 1
ATOM 3284 C C . CYS B 1 141 ? 10.211 16.828 -18.25 1 54.53 141 CYS B C 1
ATOM 3286 O O . CYS B 1 141 ? 10.961 17.406 -19.047 1 54.53 141 CYS B O 1
ATOM 3288 N N . ASP B 1 142 ? 9.461 17.484 -17.516 1 52 142 ASP B N 1
ATOM 3289 C CA . ASP B 1 142 ? 9.375 18.938 -17.641 1 52 142 ASP B CA 1
ATOM 3290 C C . ASP B 1 142 ? 10.641 19.609 -17.109 1 52 142 ASP B C 1
ATOM 3292 O O . ASP B 1 142 ? 11.078 20.625 -17.656 1 52 142 ASP B O 1
ATOM 3296 N N . VAL B 1 143 ? 11.289 19.156 -16.062 1 49.41 143 VAL B N 1
ATOM 3297 C CA . VAL B 1 143 ? 12.414 19.859 -15.453 1 49.41 143 VAL B CA 1
ATOM 3298 C C . VAL B 1 143 ? 13.656 19.703 -16.328 1 49.41 143 VAL B C 1
ATOM 3300 O O . VAL B 1 143 ? 14.461 20.641 -16.438 1 49.41 143 VAL B O 1
ATOM 3303 N N . ASP B 1 144 ? 14.078 18.531 -16.641 1 49.22 144 ASP B N 1
ATOM 3304 C CA . ASP B 1 144 ? 15.328 18.375 -17.391 1 49.22 144 ASP B CA 1
ATOM 3305 C C . ASP B 1 144 ? 15.141 18.781 -18.859 1 49.22 144 ASP B C 1
ATOM 3307 O O . ASP B 1 144 ? 16.078 18.688 -19.656 1 49.22 144 ASP B O 1
ATOM 3311 N N . GLY B 1 145 ? 14.195 19.547 -19.219 1 45.59 145 GLY B N 1
ATOM 3312 C CA . GLY B 1 145 ? 14.086 19.891 -20.641 1 45.59 145 GLY B CA 1
ATOM 3313 C C . GLY B 1 145 ? 13.789 18.688 -21.516 1 45.59 145 GLY B C 1
ATOM 3314 O O . GLY B 1 145 ? 14.297 18.594 -22.641 1 45.59 145 GLY B O 1
ATOM 3315 N N . CYS B 1 146 ? 13.422 17.766 -20.984 1 42.47 146 CYS B N 1
ATOM 3316 C CA . CYS B 1 146 ? 13.219 16.641 -21.875 1 42.47 146 CYS B CA 1
ATOM 3317 C C . CYS B 1 146 ? 12.32 17.016 -23.047 1 42.47 146 CYS B C 1
ATOM 3319 O O . CYS B 1 146 ? 11.258 17.594 -22.844 1 42.47 146 CYS B O 1
ATOM 3321 N N . ARG B 1 147 ? 12.969 17.312 -24.25 1 36.97 147 ARG B N 1
ATOM 3322 C CA . ARG B 1 147 ? 12.312 17.438 -25.547 1 36.97 147 ARG B CA 1
ATOM 3323 C C . ARG B 1 147 ? 11.195 16.406 -25.703 1 36.97 147 ARG B C 1
ATOM 3325 O O . ARG B 1 147 ? 11.234 15.352 -25.078 1 36.97 147 ARG B O 1
ATOM 3332 N N . GLN B 1 148 ? 10.047 16.75 -26.344 1 39.28 148 GLN B N 1
ATOM 3333 C CA . GLN B 1 148 ? 8.914 15.945 -26.781 1 39.28 148 GLN B CA 1
ATOM 3334 C C . GLN B 1 148 ? 9.336 14.5 -27.016 1 39.28 148 GLN B C 1
ATOM 3336 O O . GLN B 1 148 ? 8.57 13.57 -26.75 1 39.28 148 GLN B O 1
ATOM 3341 N N . ASP B 1 149 ? 10.383 14.219 -27.719 1 35.81 149 ASP B N 1
ATOM 3342 C CA . ASP B 1 149 ? 10.992 13 -28.234 1 35.81 149 ASP B CA 1
ATOM 3343 C C . ASP B 1 149 ? 11.734 12.25 -27.125 1 35.81 149 ASP B C 1
ATOM 3345 O O . ASP B 1 149 ? 12.32 11.195 -27.375 1 35.81 149 ASP B O 1
ATOM 3349 N N . ASP B 1 150 ? 12.297 12.852 -26.234 1 38 150 ASP B N 1
ATOM 3350 C CA . ASP B 1 150 ? 13.141 12.055 -25.359 1 38 150 ASP B CA 1
ATOM 3351 C C . ASP B 1 150 ? 12.297 11.203 -24.406 1 38 150 ASP B C 1
ATOM 3353 O O . ASP B 1 150 ? 11.898 11.672 -23.344 1 38 150 ASP B O 1
ATOM 3357 N N . ALA B 1 151 ? 11.703 10.297 -24.766 1 37 151 ALA B N 1
ATOM 3358 C CA . ALA B 1 151 ? 10.93 9.102 -24.422 1 37 151 ALA B CA 1
ATOM 3359 C C . ALA B 1 151 ? 11.508 8.43 -23.172 1 37 151 ALA B C 1
ATOM 3361 O O . ALA B 1 151 ? 11.031 7.367 -22.766 1 37 151 ALA B O 1
ATOM 3362 N N . ALA B 1 152 ? 12.641 8.781 -22.828 1 39.34 152 ALA B N 1
ATOM 3363 C CA . ALA B 1 152 ? 13.367 8.008 -21.812 1 39.34 152 ALA B CA 1
ATOM 3364 C C . ALA B 1 152 ? 12.828 8.281 -20.422 1 39.34 152 ALA B C 1
ATOM 3366 O O . ALA B 1 152 ? 12.719 7.367 -19.594 1 39.34 152 ALA B O 1
ATOM 3367 N N . ALA B 1 153 ? 12.773 9.578 -19.797 1 44.19 153 ALA B N 1
ATOM 3368 C CA . ALA B 1 153 ? 12.406 9.922 -18.438 1 44.19 153 ALA B CA 1
ATOM 3369 C C . ALA B 1 153 ? 10.961 9.523 -18.125 1 44.19 153 ALA B C 1
ATOM 3371 O O . ALA B 1 153 ? 10.617 9.25 -16.984 1 44.19 153 ALA B O 1
ATOM 3372 N N . SER B 1 154 ? 10.047 9.594 -19.047 1 50.59 154 SER B N 1
ATOM 3373 C CA . SER B 1 154 ? 8.633 9.25 -19 1 50.59 154 SER B CA 1
ATOM 3374 C C . SER B 1 154 ? 8.422 7.746 -19.172 1 50.59 154 SER B C 1
ATOM 3376 O O . SER B 1 154 ? 7.293 7.262 -19.125 1 50.59 154 SER B O 1
ATOM 3378 N N . GLU B 1 155 ? 9.555 7.09 -19.344 1 55.44 155 GLU B N 1
ATOM 3379 C CA . GLU B 1 155 ? 9.336 5.77 -19.922 1 55.44 155 GLU B CA 1
ATOM 3380 C C . GLU B 1 155 ? 9.203 4.707 -18.844 1 55.44 155 GLU B C 1
ATOM 3382 O O . GLU B 1 155 ? 9.938 4.719 -17.844 1 55.44 155 GLU B O 1
ATOM 3387 N N . VAL B 1 156 ? 7.98 4.242 -18.797 1 62.97 156 VAL B N 1
ATOM 3388 C CA . VAL B 1 156 ? 7.859 2.924 -18.188 1 62.97 156 VAL B CA 1
ATOM 3389 C C . VAL B 1 156 ? 9.117 2.105 -18.469 1 62.97 156 VAL B C 1
ATOM 3391 O O . VAL B 1 156 ? 9.617 2.088 -19.594 1 62.97 156 VAL B O 1
ATOM 3394 N N . PRO B 1 157 ? 9.758 1.854 -17.297 1 64.88 157 PRO B N 1
ATOM 3395 C CA . PRO B 1 157 ? 10.945 1.023 -17.5 1 64.88 157 PRO B CA 1
ATOM 3396 C C . PRO B 1 157 ? 10.758 -0.01 -18.609 1 64.88 157 PRO B C 1
ATOM 3398 O O . PRO B 1 157 ? 9.656 -0.539 -18.781 1 64.88 157 PRO B O 1
ATOM 3401 N N . LYS B 1 158 ? 11.797 -0.097 -19.391 1 64.38 158 LYS B N 1
ATOM 3402 C CA . LYS B 1 158 ? 11.812 -1.029 -20.516 1 64.38 158 LYS B CA 1
ATOM 3403 C C . LYS B 1 158 ? 11.359 -2.42 -20.078 1 64.38 158 LYS B C 1
ATOM 3405 O O . LYS B 1 158 ? 10.766 -3.158 -20.875 1 64.38 158 LYS B O 1
ATOM 3410 N N . CYS B 1 159 ? 11.664 -2.695 -18.875 1 58.94 159 CYS B N 1
ATOM 3411 C CA . CYS B 1 159 ? 11.336 -4.035 -18.406 1 58.94 159 CYS B CA 1
ATOM 3412 C C . CYS B 1 159 ? 9.828 -4.246 -18.391 1 58.94 159 CYS B C 1
ATOM 3414 O O . CYS B 1 159 ? 9.344 -5.359 -18.625 1 58.94 159 CYS B O 1
ATOM 3416 N N . LEU B 1 160 ? 9.117 -3.213 -18.125 1 69.88 160 LEU B N 1
ATOM 3417 C CA . LEU B 1 160 ? 7.668 -3.357 -18.109 1 69.88 160 LEU B CA 1
ATOM 3418 C C . LEU B 1 160 ? 7.113 -3.498 -19.516 1 69.88 160 LEU B C 1
ATOM 3420 O O . LEU B 1 160 ? 5.984 -3.955 -19.703 1 69.88 160 LEU B O 1
ATOM 3424 N N . SER B 1 161 ? 8.047 -3.285 -20.359 1 68.94 161 SER B N 1
ATOM 3425 C CA . SER B 1 161 ? 7.648 -3.41 -21.75 1 68.94 161 SER B CA 1
ATOM 3426 C C . SER B 1 161 ? 7.762 -4.852 -22.234 1 68.94 161 SER B C 1
ATOM 3428 O O . SER B 1 161 ? 7.215 -5.207 -23.281 1 68.94 161 SER B O 1
ATOM 3430 N N . ARG B 1 162 ? 8.422 -5.684 -21.469 1 76.56 162 ARG B N 1
ATOM 3431 C CA . ARG B 1 162 ? 8.617 -7.082 -21.844 1 76.56 162 ARG B CA 1
ATOM 3432 C C . ARG B 1 162 ? 7.301 -7.852 -21.766 1 76.56 162 ARG B C 1
ATOM 3434 O O . ARG B 1 162 ? 7.18 -8.938 -22.344 1 76.56 162 ARG B O 1
ATOM 3441 N N . GLY B 1 163 ? 6.375 -7.352 -21.125 1 87.75 163 GLY B N 1
ATOM 3442 C CA . GLY B 1 163 ? 5.059 -7.969 -21.062 1 87.75 163 GLY B CA 1
ATOM 3443 C C . GLY B 1 163 ? 5.004 -9.156 -20.109 1 87.75 163 GLY B C 1
ATOM 3444 O O . GLY B 1 163 ? 5.824 -9.258 -19.188 1 87.75 163 GLY B O 1
ATOM 3445 N N . VAL B 1 164 ? 3.982 -10 -20.266 1 95.38 164 VAL B N 1
ATOM 3446 C CA . VAL B 1 164 ? 3.734 -11.156 -19.406 1 95.38 164 VAL B CA 1
ATOM 3447 C C . VAL B 1 164 ? 4.184 -12.43 -20.125 1 95.38 164 VAL B C 1
ATOM 3449 O O . VAL B 1 164 ? 3.834 -12.656 -21.281 1 95.38 164 VAL B O 1
ATOM 3452 N N . LYS B 1 165 ? 5.051 -13.195 -19.484 1 96.81 165 LYS B N 1
ATOM 3453 C CA . LYS B 1 165 ? 5.41 -14.516 -20 1 96.81 165 LYS B CA 1
ATOM 3454 C C . LYS B 1 165 ? 4.512 -15.602 -19.422 1 96.81 165 LYS B C 1
ATOM 3456 O O . LYS B 1 165 ? 4.398 -15.734 -18.203 1 96.81 165 LYS B O 1
ATOM 3461 N N . ARG B 1 166 ? 3.949 -16.375 -20.359 1 98 166 ARG B N 1
ATOM 3462 C CA . ARG B 1 166 ? 3.088 -17.469 -19.922 1 98 166 ARG B CA 1
ATOM 3463 C C . ARG B 1 166 ? 3.877 -18.766 -19.766 1 98 166 ARG B C 1
ATOM 3465 O O . ARG B 1 166 ? 4.805 -19.031 -20.531 1 98 166 ARG B O 1
ATOM 3472 N N . THR B 1 167 ? 3.506 -19.578 -18.766 1 98.62 167 THR B N 1
ATOM 3473 C CA . THR B 1 167 ? 4.16 -20.859 -18.547 1 98.62 167 THR B CA 1
ATOM 3474 C C . THR B 1 167 ? 3.178 -21.875 -17.969 1 98.62 167 THR B C 1
ATOM 3476 O O . THR B 1 167 ? 2.34 -21.531 -17.141 1 98.62 167 THR B O 1
ATOM 3479 N N . GLU B 1 168 ? 3.312 -23.109 -18.328 1 98.62 168 GLU B N 1
ATOM 3480 C CA . GLU B 1 168 ? 2.465 -24.188 -17.844 1 98.62 168 GLU B CA 1
ATOM 3481 C C . GLU B 1 168 ? 2.863 -24.594 -16.422 1 98.62 168 GLU B C 1
ATOM 3483 O O . GLU B 1 168 ? 2.09 -25.25 -15.719 1 98.62 168 GLU B O 1
ATOM 3488 N N . LEU B 1 169 ? 4.047 -24.219 -16.016 1 98.81 169 LEU B N 1
ATOM 3489 C CA . LEU B 1 169 ? 4.574 -24.641 -14.727 1 98.81 169 LEU B CA 1
ATOM 3490 C C . LEU B 1 169 ? 3.811 -23.969 -13.586 1 98.81 169 LEU B C 1
ATOM 3492 O O . LEU B 1 169 ? 3.883 -24.422 -12.438 1 98.81 169 LEU B O 1
ATOM 3496 N N . LEU B 1 170 ? 3.027 -22.922 -13.875 1 98.88 170 LEU B N 1
ATOM 3497 C CA . LEU B 1 170 ? 2.303 -22.188 -12.844 1 98.88 170 LEU B CA 1
ATOM 3498 C C . LEU B 1 170 ? 0.803 -22.453 -12.945 1 98.88 170 LEU B C 1
ATOM 3500 O O . LEU B 1 170 ? 0.009 -21.766 -12.289 1 98.88 170 LEU B O 1
ATOM 3504 N N . ARG B 1 171 ? 0.398 -23.438 -13.672 1 98.75 171 ARG B N 1
ATOM 3505 C CA . ARG B 1 171 ? -1.014 -23.781 -13.828 1 98.75 171 ARG B CA 1
ATOM 3506 C C . ARG B 1 171 ? -1.639 -24.172 -12.5 1 98.75 171 ARG B C 1
ATOM 3508 O O . ARG B 1 171 ? -0.926 -24.484 -11.539 1 98.75 171 ARG B O 1
ATOM 3515 N N . GLU B 1 172 ? -2.92 -24.094 -12.555 1 98.44 172 GLU B N 1
ATOM 3516 C CA . GLU B 1 172 ? -3.678 -24.641 -11.438 1 98.44 172 GLU B CA 1
ATOM 3517 C C . GLU B 1 172 ? -3.373 -26.125 -11.227 1 98.44 172 GLU B C 1
ATOM 3519 O O . GLU B 1 172 ? -3.145 -26.859 -12.188 1 98.44 172 GLU B O 1
ATOM 3524 N N . ARG B 1 173 ? -3.357 -26.484 -9.945 1 98.56 173 ARG B N 1
ATOM 3525 C CA . ARG B 1 173 ? -3.291 -27.906 -9.633 1 98.56 173 ARG B CA 1
ATOM 3526 C C . ARG B 1 173 ? -4.41 -28.672 -10.328 1 98.56 173 ARG B C 1
ATOM 3528 O O . ARG B 1 173 ? -5.562 -28.234 -10.336 1 98.56 173 ARG B O 1
ATOM 3535 N N . TRP B 1 174 ? -4.047 -29.797 -10.969 1 98.38 174 TRP B N 1
ATOM 3536 C CA . TRP B 1 174 ? -5.043 -30.641 -11.617 1 98.38 174 TRP B CA 1
ATOM 3537 C C . TRP B 1 174 ? -5.91 -31.359 -10.578 1 98.38 174 TRP B C 1
ATOM 3539 O O . TRP B 1 174 ? -5.391 -31.984 -9.656 1 98.38 174 TRP B O 1
ATOM 3549 N N . PHE B 1 175 ? -7.227 -31.344 -10.82 1 98.12 175 PHE B N 1
ATOM 3550 C CA . PHE B 1 175 ? -8.102 -31.922 -9.805 1 98.12 175 PHE B CA 1
ATOM 3551 C C . PHE B 1 175 ? -8.844 -33.125 -10.352 1 98.12 175 PHE B C 1
ATOM 3553 O O . PHE B 1 175 ? -9.836 -33.562 -9.781 1 98.12 175 PHE B O 1
ATOM 3560 N N . GLY B 1 176 ? -8.344 -33.625 -11.523 1 97.5 176 GLY B N 1
ATOM 3561 C CA . GLY B 1 176 ? -8.812 -34.906 -12.055 1 97.5 176 GLY B CA 1
ATOM 3562 C C . GLY B 1 176 ? -10.32 -34.938 -12.25 1 97.5 176 GLY B C 1
ATOM 3563 O O . GLY B 1 176 ? -10.891 -34.062 -12.898 1 97.5 176 GLY B O 1
ATOM 3564 N N . GLU B 1 177 ? -10.945 -35.938 -11.586 1 97.19 177 GLU B N 1
ATOM 3565 C CA . GLU B 1 177 ? -12.375 -36.219 -11.727 1 97.19 177 GLU B CA 1
ATOM 3566 C C . GLU B 1 177 ? -13.203 -35.094 -11.133 1 97.19 177 GLU B C 1
ATOM 3568 O O . GLU B 1 177 ? -14.398 -34.969 -11.406 1 97.19 177 GLU B O 1
ATOM 3573 N N . LEU B 1 178 ? -12.633 -34.281 -10.344 1 97.06 178 LEU B N 1
ATOM 3574 C CA . LEU B 1 178 ? -13.375 -33.25 -9.633 1 97.06 178 LEU B CA 1
ATOM 3575 C C . LEU B 1 178 ? -13.477 -31.984 -10.477 1 97.06 178 LEU B C 1
ATOM 3577 O O . LEU B 1 178 ? -14.234 -31.078 -10.133 1 97.06 178 LEU B O 1
ATOM 3581 N N . ASP B 1 179 ? -12.703 -31.922 -11.578 1 97.56 179 ASP B N 1
ATOM 3582 C CA . ASP B 1 179 ? -12.812 -30.766 -12.461 1 97.56 179 ASP B CA 1
ATOM 3583 C C . ASP B 1 179 ? -14.25 -30.562 -12.93 1 97.56 179 ASP B C 1
ATOM 3585 O O . ASP B 1 179 ? -14.938 -31.531 -13.258 1 97.56 179 ASP B O 1
ATOM 3589 N N . GLY B 1 180 ? -14.68 -29.297 -12.922 1 97 180 GLY B N 1
ATOM 3590 C CA . GLY B 1 180 ? -16.016 -28.984 -13.391 1 97 180 GLY B CA 1
ATOM 3591 C C . GLY B 1 180 ? -17.094 -29.172 -12.336 1 97 180 GLY B C 1
ATOM 3592 O O . GLY B 1 180 ? -18.25 -28.797 -12.547 1 97 180 GLY B O 1
ATOM 3593 N N . THR B 1 181 ? -16.719 -29.703 -11.195 1 96.62 181 THR B N 1
ATOM 3594 C CA . THR B 1 181 ? -17.688 -29.906 -10.125 1 96.62 181 THR B CA 1
ATOM 3595 C C . THR B 1 181 ? -17.656 -28.75 -9.133 1 96.62 181 THR B C 1
ATOM 3597 O O . THR B 1 181 ? -16.875 -27.812 -9.297 1 96.62 181 THR B O 1
ATOM 3600 N N . LYS B 1 182 ? -18.484 -28.797 -8.164 1 94.81 182 LYS B N 1
ATOM 3601 C CA . LYS B 1 182 ? -18.641 -27.719 -7.191 1 94.81 182 LYS B CA 1
ATOM 3602 C C . LYS B 1 182 ? -17.391 -27.578 -6.32 1 94.81 182 LYS B C 1
ATOM 3604 O O . LYS B 1 182 ? -16.734 -28.562 -6.012 1 94.81 182 LYS B O 1
ATOM 3609 N N . LEU B 1 183 ? -17.234 -26.422 -5.742 1 92.5 183 LEU B N 1
ATOM 3610 C CA . LEU B 1 183 ? -16.062 -26.062 -4.965 1 92.5 183 LEU B CA 1
ATOM 3611 C C . LEU B 1 183 ? -15.984 -26.891 -3.682 1 92.5 183 LEU B C 1
ATOM 3613 O O . LEU B 1 183 ? -14.891 -27.172 -3.188 1 92.5 183 LEU B O 1
ATOM 3617 N N . VAL B 1 184 ? -17.047 -27.266 -3.156 1 87.56 184 VAL B N 1
ATOM 3618 C CA . VAL B 1 184 ? -17.094 -28.016 -1.903 1 87.56 184 VAL B CA 1
ATOM 3619 C C . VAL B 1 184 ? -16.312 -29.312 -2.045 1 87.56 184 VAL B C 1
ATOM 3621 O O . VAL B 1 184 ? -15.82 -29.859 -1.056 1 87.56 184 VAL B O 1
ATOM 3624 N N . ASN B 1 185 ? -16.156 -29.75 -3.268 1 91.94 185 ASN B N 1
ATOM 3625 C CA . ASN B 1 185 ? -15.477 -31.016 -3.52 1 91.94 185 ASN B CA 1
ATOM 3626 C C . ASN B 1 185 ? -13.977 -30.922 -3.266 1 91.94 185 ASN B C 1
ATOM 3628 O O . ASN B 1 185 ? -13.281 -31.938 -3.205 1 91.94 185 ASN B O 1
ATOM 3632 N N . TYR B 1 186 ? -13.461 -29.703 -3.039 1 90.44 186 TYR B N 1
ATOM 3633 C CA . TYR B 1 186 ? -12.094 -29.562 -2.551 1 90.44 186 TYR B CA 1
ATOM 3634 C C . TYR B 1 186 ? -11.906 -30.312 -1.233 1 90.44 186 TYR B C 1
ATOM 3636 O O . TYR B 1 186 ? -10.805 -30.766 -0.923 1 90.44 186 TYR B O 1
ATOM 3644 N N . ASN B 1 187 ? -12.961 -30.453 -0.533 1 87 187 ASN B N 1
ATOM 3645 C CA . ASN B 1 187 ? -12.922 -31.094 0.775 1 87 187 ASN B CA 1
ATOM 3646 C C . ASN B 1 187 ? -12.594 -32.594 0.658 1 87 187 ASN B C 1
ATOM 3648 O O . ASN B 1 187 ? -12.25 -33.219 1.651 1 87 187 ASN B O 1
ATOM 3652 N N . LYS B 1 188 ? -12.703 -33.094 -0.479 1 87.31 188 LYS B N 1
ATOM 3653 C CA . LYS B 1 188 ? -12.336 -34.469 -0.709 1 87.31 188 LYS B CA 1
ATOM 3654 C C . LYS B 1 188 ? -10.828 -34.625 -0.879 1 87.31 188 LYS B C 1
ATOM 3656 O O . LYS B 1 188 ? -10.305 -35.75 -0.812 1 87.31 188 LYS B O 1
ATOM 3661 N N . VAL B 1 189 ? -10.148 -33.562 -1.041 1 91.69 189 VAL B N 1
ATOM 3662 C CA . VAL B 1 189 ? -8.75 -33.625 -1.45 1 91.69 189 VAL B CA 1
ATOM 3663 C C . VAL B 1 189 ? -7.859 -33.094 -0.343 1 91.69 189 VAL B C 1
ATOM 3665 O O . VAL B 1 189 ? -6.902 -33.75 0.079 1 91.69 189 VAL B O 1
ATOM 3668 N N . TRP B 1 190 ? -8.148 -31.938 0.211 1 91 190 TRP B N 1
ATOM 3669 C CA . TRP B 1 190 ? -7.262 -31.172 1.082 1 91 190 TRP B CA 1
ATOM 3670 C C . TRP B 1 190 ? -6.957 -31.938 2.363 1 91 190 TRP B C 1
ATOM 3672 O O . TRP B 1 190 ? -5.812 -31.969 2.818 1 91 190 TRP B O 1
ATOM 3682 N N . PRO B 1 191 ? -7.965 -32.625 2.92 1 86.25 191 PRO B N 1
ATOM 3683 C CA . PRO B 1 191 ? -7.633 -33.406 4.109 1 86.25 191 PRO B CA 1
ATOM 3684 C C . PRO B 1 191 ? -6.629 -34.531 3.816 1 86.25 191 PRO B C 1
ATOM 3686 O O . PRO B 1 191 ? -5.785 -34.844 4.66 1 86.25 191 PRO B O 1
ATOM 3689 N N . ARG B 1 192 ? -6.734 -35.094 2.676 1 88.62 192 ARG B N 1
ATOM 3690 C CA . ARG B 1 192 ? -5.793 -36.156 2.279 1 88.62 192 ARG B CA 1
ATOM 3691 C C . ARG B 1 192 ? -4.402 -35.562 2.043 1 88.62 192 ARG B C 1
ATOM 3693 O O . ARG B 1 192 ? -3.395 -36.219 2.312 1 88.62 192 ARG B O 1
ATOM 3700 N N . ASP B 1 193 ? -4.387 -34.375 1.511 1 92.69 193 ASP B N 1
ATOM 3701 C CA . ASP B 1 193 ? -3.119 -33.688 1.295 1 92.69 193 ASP B CA 1
ATOM 3702 C C . ASP B 1 193 ? -2.357 -33.5 2.607 1 92.69 193 ASP B C 1
ATOM 3704 O O . ASP B 1 193 ? -1.127 -33.562 2.629 1 92.69 193 ASP B O 1
ATOM 3708 N N . LEU B 1 194 ? -3.059 -33.312 3.691 1 88 194 LEU B N 1
ATOM 3709 C CA . LEU B 1 194 ? -2.441 -33.125 4.996 1 88 194 LEU B CA 1
ATOM 3710 C C . LEU B 1 194 ? -1.688 -34.375 5.434 1 88 194 LEU B C 1
ATOM 3712 O O . LEU B 1 194 ? -0.7 -34.281 6.164 1 88 194 LEU B O 1
ATOM 3716 N N . VAL B 1 195 ? -2.133 -35.438 4.906 1 88.25 195 VAL B N 1
ATOM 3717 C CA . VAL B 1 195 ? -1.577 -36.719 5.32 1 88.25 195 VAL B CA 1
ATOM 3718 C C . VAL B 1 195 ? -0.448 -37.125 4.375 1 88.25 195 VAL B C 1
ATOM 3720 O O . VAL B 1 195 ? 0.625 -37.562 4.824 1 88.25 195 VAL B O 1
ATOM 3723 N N . SER B 1 196 ? -0.684 -36.969 3.107 1 93.38 196 SER B N 1
ATOM 3724 C CA . SER B 1 196 ? 0.28 -37.438 2.113 1 93.38 196 SER B CA 1
ATOM 3725 C C . SER B 1 196 ? 0.461 -36.406 1 1 93.38 196 SER B C 1
ATOM 3727 O O . SER B 1 196 ? -0.491 -36.094 0.288 1 93.38 196 SER B O 1
ATOM 3729 N N . ALA B 1 197 ? 1.685 -36.031 0.817 1 96.56 197 ALA B N 1
ATOM 3730 C CA . ALA B 1 197 ? 2.01 -35.125 -0.281 1 96.56 197 ALA B CA 1
ATOM 3731 C C . ALA B 1 197 ? 2.045 -35.875 -1.613 1 96.56 197 ALA B C 1
ATOM 3733 O O . ALA B 1 197 ? 2.191 -35.25 -2.672 1 96.56 197 ALA B O 1
ATOM 3734 N N . LYS B 1 198 ? 1.824 -37.156 -1.604 1 96.31 198 LYS B N 1
ATOM 3735 C CA . LYS B 1 198 ? 2.043 -37.969 -2.793 1 96.31 198 LYS B CA 1
ATOM 3736 C C . LYS B 1 198 ? 0.729 -38.531 -3.318 1 96.31 198 LYS B C 1
ATOM 3738 O O . LYS B 1 198 ? 0.684 -39.125 -4.414 1 96.31 198 LYS B O 1
ATOM 3743 N N . HIS B 1 199 ? -0.33 -38.375 -2.549 1 93.44 199 HIS B N 1
ATOM 3744 C CA . HIS B 1 199 ? -1.566 -39.031 -2.947 1 93.44 199 HIS B CA 1
ATOM 3745 C C . HIS B 1 199 ? -2.109 -38.438 -4.246 1 93.44 199 HIS B C 1
ATOM 3747 O O . HIS B 1 199 ? -1.86 -37.281 -4.562 1 93.44 199 HIS B O 1
ATOM 3753 N N . THR B 1 200 ? -2.859 -39.25 -5.027 1 95.81 200 THR B N 1
ATOM 3754 C CA . THR B 1 200 ? -3.504 -38.875 -6.277 1 95.81 200 THR B CA 1
ATOM 3755 C C . THR B 1 200 ? -4.961 -39.312 -6.297 1 95.81 200 THR B C 1
ATOM 3757 O O . THR B 1 200 ? -5.508 -39.625 -7.359 1 95.81 200 THR B O 1
ATOM 3760 N N . ASN B 1 201 ? -5.523 -39.438 -5.117 1 91.5 201 ASN B N 1
ATOM 3761 C CA . ASN B 1 201 ? -6.934 -39.781 -5.027 1 91.5 201 ASN B CA 1
ATOM 3762 C C . ASN B 1 201 ? -7.809 -38.875 -5.887 1 91.5 201 ASN B C 1
ATOM 3764 O O . ASN B 1 201 ? -7.602 -37.656 -5.922 1 91.5 201 ASN B O 1
ATOM 3768 N N . CYS B 1 202 ? -8.82 -39.469 -6.605 1 93.44 202 CYS B N 1
ATOM 3769 C CA . CYS B 1 202 ? -9.719 -38.781 -7.512 1 93.44 202 CYS B CA 1
ATOM 3770 C C . CYS B 1 202 ? -8.984 -38.281 -8.75 1 93.44 202 CYS B C 1
ATOM 3772 O O . CYS B 1 202 ? -9.445 -37.375 -9.438 1 93.44 202 CYS B O 1
ATOM 3774 N N . GLY B 1 203 ? -7.699 -38.781 -8.969 1 96.44 203 GLY B N 1
ATOM 3775 C CA . GLY B 1 203 ? -6.93 -38.406 -10.141 1 96.44 203 GLY B CA 1
ATOM 3776 C C . GLY B 1 203 ? -6.281 -37.031 -10 1 96.44 203 GLY B C 1
ATOM 3777 O O . GLY B 1 203 ? -5.898 -36.438 -11 1 96.44 203 GLY B O 1
ATOM 3778 N N . VAL B 1 204 ? -6.176 -36.531 -8.812 1 97.5 204 VAL B N 1
ATOM 3779 C CA . VAL B 1 204 ? -5.656 -35.188 -8.609 1 97.5 204 VAL B CA 1
ATOM 3780 C C . VAL B 1 204 ? -4.133 -35.219 -8.719 1 97.5 204 VAL B C 1
ATOM 3782 O O . VAL B 1 204 ? -3.496 -36.25 -8.5 1 97.5 204 VAL B O 1
ATOM 3785 N N . GLU B 1 205 ? -3.59 -34.094 -9.188 1 98.44 205 GLU B N 1
ATOM 3786 C CA . GLU B 1 205 ? -2.15 -33.875 -9.078 1 98.44 205 GLU B CA 1
ATOM 3787 C C . GLU B 1 205 ? -1.71 -33.844 -7.617 1 98.44 205 GLU B C 1
ATOM 3789 O O . GLU B 1 205 ? -2.35 -33.188 -6.797 1 98.44 205 GLU B O 1
ATOM 3794 N N . SER B 1 206 ? -0.683 -34.562 -7.305 1 98 206 SER B N 1
ATOM 3795 C CA . SER B 1 206 ? -0.214 -34.594 -5.922 1 98 206 SER B CA 1
ATOM 3796 C C . SER B 1 206 ? 0.434 -33.25 -5.535 1 98 206 SER B C 1
ATOM 3798 O O . SER B 1 206 ? 0.891 -32.5 -6.402 1 98 206 SER B O 1
ATOM 3800 N N . VAL B 1 207 ? 0.482 -32.969 -4.23 1 98.38 207 VAL B N 1
ATOM 3801 C CA . VAL B 1 207 ? 1.166 -31.797 -3.709 1 98.38 207 VAL B CA 1
ATOM 3802 C C . VAL B 1 207 ? 2.639 -31.828 -4.113 1 98.38 207 VAL B C 1
ATOM 3804 O O . VAL B 1 207 ? 3.203 -30.812 -4.512 1 98.38 207 VAL B O 1
ATOM 3807 N N . GLU B 1 208 ? 3.223 -33.031 -4.062 1 98.5 208 GLU B N 1
ATOM 3808 C CA . GLU B 1 208 ? 4.625 -33.188 -4.434 1 98.5 208 GLU B CA 1
ATOM 3809 C C . GLU B 1 208 ? 4.859 -32.844 -5.895 1 98.5 208 GLU B C 1
ATOM 3811 O O . GLU B 1 208 ? 5.867 -32.219 -6.23 1 98.5 208 GLU B O 1
ATOM 3816 N N . SER B 1 209 ? 3.965 -33.25 -6.727 1 98.62 209 SER B N 1
ATOM 3817 C CA . SER B 1 209 ? 4.086 -32.938 -8.148 1 98.62 209 SER B CA 1
ATOM 3818 C C . SER B 1 209 ? 4.043 -31.422 -8.391 1 98.62 209 SER B C 1
ATOM 3820 O O . SER B 1 209 ? 4.82 -30.906 -9.195 1 98.62 209 SER B O 1
ATOM 3822 N N . VAL B 1 210 ? 3.156 -30.703 -7.715 1 98.75 210 VAL B N 1
ATOM 3823 C CA . VAL B 1 210 ? 3.08 -29.25 -7.828 1 98.75 210 VAL B CA 1
ATOM 3824 C C . VAL B 1 210 ? 4.379 -28.625 -7.332 1 98.75 210 VAL B C 1
ATOM 3826 O O . VAL B 1 210 ? 4.941 -27.75 -7.984 1 98.75 210 VAL B O 1
ATOM 3829 N N . ALA B 1 211 ? 4.879 -29.094 -6.207 1 98.56 211 ALA B N 1
ATOM 3830 C CA . ALA B 1 211 ? 6.137 -28.578 -5.668 1 98.56 211 ALA B CA 1
ATOM 3831 C C . ALA B 1 211 ? 7.277 -28.781 -6.66 1 98.56 211 ALA B C 1
ATOM 3833 O O . ALA B 1 211 ? 8.133 -27.906 -6.82 1 98.56 211 ALA B O 1
ATOM 3834 N N . THR B 1 212 ? 7.262 -29.922 -7.305 1 98.62 212 THR B N 1
ATOM 3835 C CA . THR B 1 212 ? 8.32 -30.266 -8.25 1 98.62 212 THR B CA 1
ATOM 3836 C C . THR B 1 212 ? 8.297 -29.312 -9.445 1 98.62 212 THR B C 1
ATOM 3838 O O . THR B 1 212 ? 9.344 -28.828 -9.867 1 98.62 212 THR B O 1
ATOM 3841 N N . ARG B 1 213 ? 7.129 -29.016 -10.008 1 98.38 213 ARG B N 1
ATOM 3842 C CA . ARG B 1 213 ? 7.102 -28.125 -11.156 1 98.38 213 ARG B CA 1
ATOM 3843 C C . ARG B 1 213 ? 7.371 -26.672 -10.734 1 98.38 213 ARG B C 1
ATOM 3845 O O . ARG B 1 213 ? 7.902 -25.891 -11.508 1 98.38 213 ARG B O 1
ATOM 3852 N N . VAL B 1 214 ? 7 -26.312 -9.555 1 98.44 214 VAL B N 1
ATOM 3853 C CA . VAL B 1 214 ? 7.367 -25.016 -9.031 1 98.44 214 VAL B CA 1
ATOM 3854 C C . VAL B 1 214 ? 8.883 -24.906 -8.914 1 98.44 214 VAL B C 1
ATOM 3856 O O . VAL B 1 214 ? 9.469 -23.875 -9.258 1 98.44 214 VAL B O 1
ATOM 3859 N N . ARG B 1 215 ? 9.492 -25.953 -8.391 1 98.69 215 ARG B N 1
ATOM 3860 C CA . ARG B 1 215 ? 10.953 -26 -8.32 1 98.69 215 ARG B CA 1
ATOM 3861 C C . ARG B 1 215 ? 11.57 -25.781 -9.703 1 98.69 215 ARG B C 1
ATOM 3863 O O . ARG B 1 215 ? 12.516 -25.016 -9.852 1 98.69 215 ARG B O 1
ATOM 3870 N N . GLU B 1 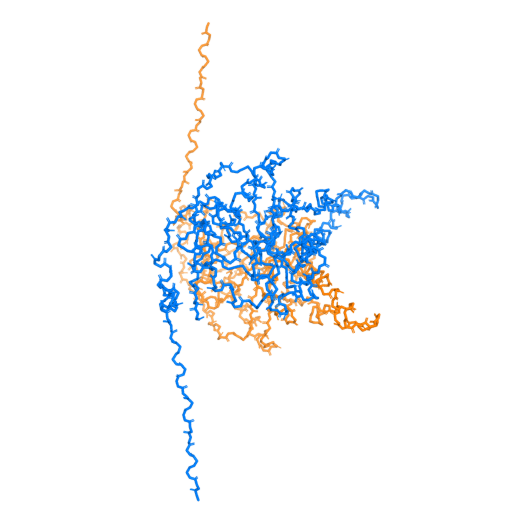216 ? 11.047 -26.469 -10.625 1 98.69 216 GLU B N 1
ATOM 3871 C CA . GLU B 1 216 ? 11.531 -26.328 -12 1 98.69 216 GLU B CA 1
ATOM 3872 C C . GLU B 1 216 ? 11.414 -24.891 -12.477 1 98.69 216 GLU B C 1
ATOM 3874 O O . GLU B 1 216 ? 12.367 -24.328 -13.031 1 98.69 216 GLU B O 1
ATOM 3879 N N . PHE B 1 217 ? 10.32 -24.266 -12.273 1 98.75 217 PHE B N 1
ATOM 3880 C CA . PHE B 1 217 ? 10.094 -22.875 -12.664 1 98.75 217 PHE B CA 1
ATOM 3881 C C . PHE B 1 217 ? 11.117 -21.953 -12 1 98.75 217 PHE B C 1
ATOM 3883 O O . PHE B 1 217 ? 11.734 -21.125 -12.672 1 98.75 217 PHE B O 1
ATOM 3890 N N . VAL B 1 218 ? 11.266 -22.094 -10.672 1 98.75 218 VAL B N 1
ATOM 3891 C CA . VAL B 1 218 ? 12.156 -21.219 -9.906 1 98.75 218 VAL B CA 1
ATOM 3892 C C . VAL B 1 218 ? 13.594 -21.375 -10.398 1 98.75 218 VAL B C 1
ATOM 3894 O O . VAL B 1 218 ? 14.289 -20.391 -10.641 1 98.75 218 VAL B O 1
ATOM 3897 N N . LEU B 1 219 ? 14.008 -22.625 -10.578 1 98.5 219 LEU B N 1
ATOM 3898 C CA . LEU B 1 219 ? 15.375 -22.875 -11.016 1 98.5 219 LEU B CA 1
ATOM 3899 C C . LEU B 1 219 ? 15.617 -22.312 -12.406 1 98.5 219 LEU B C 1
ATOM 3901 O O . LEU B 1 219 ? 16.672 -21.719 -12.672 1 98.5 219 LEU B O 1
ATOM 3905 N N . GLU B 1 220 ? 14.641 -22.469 -13.289 1 98.25 220 GLU B N 1
ATOM 3906 C CA . GLU B 1 220 ? 14.75 -21.891 -14.625 1 98.25 220 GLU B CA 1
ATOM 3907 C C . GLU B 1 220 ? 14.836 -20.359 -14.555 1 98.25 220 GLU B C 1
ATOM 3909 O O . GLU B 1 220 ? 15.617 -19.75 -15.281 1 98.25 220 GLU B O 1
ATOM 3914 N N . THR B 1 221 ? 14 -19.828 -13.789 1 97.75 221 THR B N 1
ATOM 3915 C CA . THR B 1 221 ? 13.961 -18.375 -13.641 1 97.75 221 THR B CA 1
ATOM 3916 C C . THR B 1 221 ? 15.266 -17.859 -13.055 1 97.75 221 THR B C 1
ATOM 3918 O O . THR B 1 221 ? 15.789 -16.844 -13.5 1 97.75 221 THR B O 1
ATOM 3921 N N . GLU B 1 222 ? 15.859 -18.562 -12.062 1 98.12 222 GLU B N 1
ATOM 3922 C CA . GLU B 1 222 ? 17.141 -18.188 -11.453 1 98.12 222 GLU B CA 1
ATOM 3923 C C . GLU B 1 222 ? 18.266 -18.234 -12.469 1 98.12 222 GLU B C 1
ATOM 3925 O O . GLU B 1 222 ? 19.25 -17.5 -12.352 1 98.12 222 GLU B O 1
ATOM 3930 N N . ALA B 1 223 ? 18.141 -19.109 -13.391 1 97.94 223 ALA B N 1
ATOM 3931 C CA . ALA B 1 223 ? 19.156 -19.203 -14.438 1 97.94 223 ALA B CA 1
ATOM 3932 C C . ALA B 1 223 ? 19.062 -18.047 -15.414 1 97.94 223 ALA B C 1
ATOM 3934 O O . ALA B 1 223 ? 20.062 -17.594 -15.969 1 97.94 223 ALA B O 1
ATOM 3935 N N . ARG B 1 224 ? 17.891 -17.484 -15.539 1 96.06 224 ARG B N 1
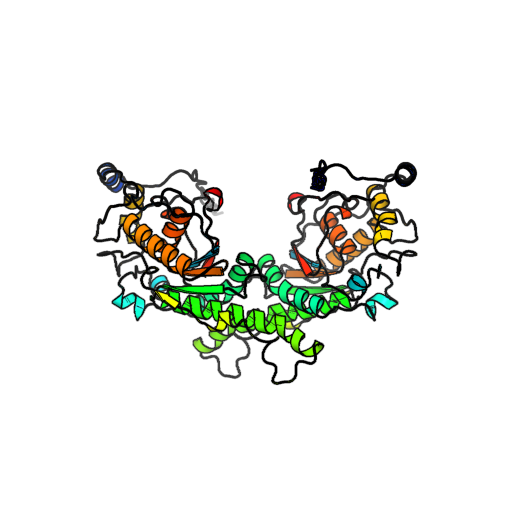ATOM 3936 C CA . ARG B 1 224 ? 17.609 -16.469 -16.547 1 96.06 224 ARG B CA 1
ATOM 3937 C C . ARG B 1 224 ? 17.781 -15.062 -15.977 1 96.06 224 ARG B C 1
ATOM 3939 O O . ARG B 1 224 ? 18.125 -14.125 -16.703 1 96.06 224 ARG B O 1
ATOM 3946 N N . HIS B 1 225 ? 17.469 -14.922 -14.703 1 95.31 225 HIS B N 1
ATOM 3947 C CA . HIS B 1 225 ? 17.438 -13.609 -14.078 1 95.31 225 HIS B CA 1
ATOM 3948 C C . HIS B 1 225 ? 18.344 -13.562 -12.852 1 95.31 225 HIS B C 1
ATOM 3950 O O . HIS B 1 225 ? 18.531 -14.578 -12.172 1 95.31 225 HIS B O 1
ATOM 3956 N N . LYS B 1 226 ? 18.938 -12.375 -12.547 1 95.81 226 LYS B N 1
ATOM 3957 C CA . LYS B 1 226 ? 19.75 -12.141 -11.352 1 95.81 226 LYS B CA 1
ATOM 3958 C C . LYS B 1 226 ? 19.406 -10.789 -10.727 1 95.81 226 LYS B C 1
ATOM 3960 O O . LYS B 1 226 ? 19.469 -9.758 -11.398 1 95.81 226 LYS B O 1
ATOM 3965 N N . GLY B 1 227 ? 19.031 -10.789 -9.5 1 95.56 227 GLY B N 1
ATOM 3966 C CA . GLY B 1 227 ? 18.734 -9.562 -8.773 1 95.56 227 GLY B CA 1
ATOM 3967 C C . GLY B 1 227 ? 17.438 -8.922 -9.203 1 95.56 227 GLY B C 1
ATOM 3968 O O . GLY B 1 227 ? 17.266 -7.703 -9.102 1 95.56 227 GLY B O 1
ATOM 3969 N N . CYS B 1 228 ? 16.5 -9.703 -9.742 1 95.62 228 CYS B N 1
ATOM 3970 C CA . CYS B 1 228 ? 15.25 -9.195 -10.281 1 95.62 228 CYS B CA 1
ATOM 3971 C C . CYS B 1 228 ? 14.078 -9.523 -9.359 1 95.62 228 CYS B C 1
ATOM 3973 O O . CYS B 1 228 ? 14.227 -10.305 -8.422 1 95.62 228 CYS B O 1
ATOM 3975 N N . SER B 1 229 ? 13.016 -8.766 -9.547 1 96.5 229 SER B N 1
ATOM 3976 C CA . SER B 1 229 ? 11.734 -9.078 -8.914 1 96.5 229 SER B CA 1
ATOM 3977 C C . SER B 1 229 ? 10.836 -9.867 -9.852 1 96.5 229 SER B C 1
ATOM 3979 O O . SER B 1 229 ? 10.516 -9.406 -10.945 1 96.5 229 SER B O 1
ATOM 3981 N N . ILE B 1 230 ? 10.492 -11.062 -9.391 1 97.62 230 ILE B N 1
ATOM 3982 C CA . ILE B 1 230 ? 9.727 -11.984 -10.234 1 97.62 230 ILE B CA 1
ATOM 3983 C C . ILE B 1 230 ? 8.32 -12.141 -9.672 1 97.62 230 ILE B C 1
ATOM 3985 O O . ILE B 1 230 ? 8.141 -12.547 -8.523 1 97.62 230 ILE B O 1
ATOM 3989 N N . VAL B 1 231 ? 7.312 -11.781 -10.5 1 98.25 231 VAL B N 1
ATOM 3990 C CA . VAL B 1 231 ? 5.922 -11.938 -10.094 1 98.25 231 VAL B CA 1
ATOM 3991 C C . VAL B 1 231 ? 5.352 -13.227 -10.688 1 98.25 231 VAL B C 1
ATOM 3993 O O . VAL B 1 231 ? 5.332 -13.398 -11.906 1 98.25 231 VAL B O 1
ATOM 3996 N N . LEU B 1 232 ? 4.898 -14.125 -9.758 1 98.62 232 LEU B N 1
ATOM 3997 C CA . LEU B 1 232 ? 4.203 -15.352 -10.141 1 98.62 232 LEU B CA 1
ATOM 3998 C C . LEU B 1 232 ? 2.691 -15.156 -10.078 1 98.62 232 LEU B C 1
ATOM 4000 O O . LEU B 1 232 ? 2.119 -15.031 -9 1 98.62 232 LEU B O 1
ATOM 4004 N N . VAL B 1 233 ? 2.076 -15.148 -11.242 1 98.88 233 VAL B N 1
ATOM 4005 C CA . VAL B 1 233 ? 0.622 -15.023 -11.281 1 98.88 233 VAL B CA 1
ATOM 4006 C C . VAL B 1 233 ? -0.002 -16.391 -11.539 1 98.88 233 VAL B C 1
ATOM 4008 O O . VAL B 1 233 ? 0.23 -17.016 -12.578 1 98.88 233 VAL B O 1
ATOM 4011 N N . SER B 1 234 ? -0.751 -16.828 -10.562 1 98.88 234 SER B N 1
ATOM 4012 C CA . SER B 1 234 ? -1.199 -18.219 -10.594 1 98.88 234 SER B CA 1
ATOM 4013 C C . SER B 1 234 ? -2.484 -18.406 -9.797 1 98.88 234 SER B C 1
ATOM 4015 O O . SER B 1 234 ? -3.363 -17.547 -9.812 1 98.88 234 SER B O 1
ATOM 4017 N N . HIS B 1 235 ? -2.629 -19.562 -9.258 1 98.75 235 HIS B N 1
ATOM 4018 C CA . HIS B 1 235 ? -3.865 -20 -8.617 1 98.75 235 HIS B CA 1
ATOM 4019 C C . HIS B 1 235 ? -3.639 -20.328 -7.145 1 98.75 235 HIS B C 1
ATOM 4021 O O . HIS B 1 235 ? -2.494 -20.391 -6.691 1 98.75 235 HIS B O 1
ATOM 4027 N N . ALA B 1 236 ? -4.73 -20.469 -6.449 1 97.69 236 ALA B N 1
ATOM 4028 C CA . ALA B 1 236 ? -4.668 -20.594 -4.996 1 97.69 236 ALA B CA 1
ATOM 4029 C C . ALA B 1 236 ? -3.814 -21.797 -4.582 1 97.69 236 ALA B C 1
ATOM 4031 O O . ALA B 1 236 ? -2.781 -21.625 -3.928 1 97.69 236 ALA B O 1
ATOM 4032 N N . ASP B 1 237 ? -4.164 -22.984 -4.992 1 98.06 237 ASP B N 1
ATOM 4033 C CA . ASP B 1 237 ? -3.436 -24.172 -4.566 1 98.06 237 ASP B CA 1
ATOM 4034 C C . ASP B 1 237 ? -1.96 -24.078 -4.949 1 98.06 237 ASP B C 1
ATOM 4036 O O . ASP B 1 237 ? -1.081 -24.344 -4.125 1 98.06 237 ASP B O 1
ATOM 4040 N N . THR B 1 238 ? -1.755 -23.734 -6.145 1 98.75 238 THR B N 1
ATOM 4041 C CA . THR B 1 238 ? -0.387 -23.672 -6.648 1 98.75 238 THR B CA 1
ATOM 4042 C C . THR B 1 238 ? 0.431 -22.656 -5.867 1 98.75 238 THR B C 1
ATOM 4044 O O . THR B 1 238 ? 1.55 -22.938 -5.438 1 98.75 238 THR B O 1
ATOM 4047 N N . LEU B 1 239 ? -0.111 -21.516 -5.617 1 98.69 239 LEU B N 1
ATOM 4048 C CA . LEU B 1 239 ? 0.617 -20.469 -4.91 1 98.69 239 LEU B CA 1
ATOM 4049 C C . LEU B 1 239 ? 0.812 -20.828 -3.443 1 98.69 239 LEU B C 1
ATOM 4051 O O . LEU B 1 239 ? 1.856 -20.531 -2.857 1 98.69 239 LEU B O 1
ATOM 4055 N N . GLN B 1 240 ? -0.187 -21.391 -2.869 1 97.88 240 GLN B N 1
ATOM 4056 C CA . GLN B 1 240 ? -0.081 -21.797 -1.471 1 97.88 240 GLN B CA 1
ATOM 4057 C C . GLN B 1 240 ? 0.986 -22.875 -1.287 1 97.88 240 GLN B C 1
ATOM 4059 O O . GLN B 1 240 ? 1.79 -22.797 -0.355 1 97.88 240 GLN B O 1
ATOM 4064 N N . ILE B 1 241 ? 1.007 -23.828 -2.18 1 98.38 241 ILE B N 1
ATOM 4065 C CA . ILE B 1 241 ? 2.043 -24.859 -2.15 1 98.38 241 ILE B CA 1
ATOM 4066 C C . ILE B 1 241 ? 3.408 -24.219 -2.402 1 98.38 241 ILE B C 1
ATOM 4068 O O . ILE B 1 241 ? 4.383 -24.531 -1.719 1 98.38 241 ILE B O 1
ATOM 4072 N N . SER B 1 242 ? 3.453 -23.297 -3.332 1 98.56 242 SER B N 1
ATOM 4073 C CA . SER B 1 242 ? 4.684 -22.594 -3.656 1 98.56 242 SER B CA 1
ATOM 4074 C C . SER B 1 242 ? 5.242 -21.859 -2.436 1 98.56 242 SER B C 1
ATOM 4076 O O . SER B 1 242 ? 6.441 -21.922 -2.164 1 98.56 242 SER B O 1
ATOM 4078 N N . GLN B 1 243 ? 4.398 -21.156 -1.749 1 98 243 GLN B N 1
ATOM 4079 C CA . GLN B 1 243 ? 4.855 -20.359 -0.61 1 98 243 GLN B CA 1
ATOM 4080 C C . GLN B 1 243 ? 5.418 -21.25 0.49 1 98 243 GLN B C 1
ATOM 4082 O O . GLN B 1 243 ? 6.441 -20.938 1.097 1 98 243 GLN B O 1
ATOM 4087 N N . CYS B 1 244 ? 4.766 -22.375 0.757 1 97.38 244 CYS B N 1
ATOM 4088 C CA . CYS B 1 244 ? 5.273 -23.344 1.731 1 97.38 244 CYS B CA 1
ATOM 4089 C C . CYS B 1 244 ? 6.605 -23.922 1.279 1 97.38 244 CYS B C 1
ATOM 4091 O O . CYS B 1 244 ? 7.551 -24 2.064 1 97.38 244 CYS B O 1
ATOM 4093 N N . TYR B 1 245 ? 6.66 -24.25 0.011 1 98.19 245 TYR B N 1
ATOM 4094 C CA . TYR B 1 245 ? 7.855 -24.859 -0.562 1 98.19 245 TYR B CA 1
ATOM 4095 C C . TYR B 1 245 ? 9.039 -23.906 -0.482 1 98.19 245 TYR B C 1
ATOM 4097 O O . TYR B 1 245 ? 10.125 -24.281 -0.039 1 98.19 245 TYR B O 1
ATOM 4105 N N . VAL B 1 246 ? 8.859 -22.719 -0.843 1 98.38 246 VAL B N 1
ATOM 4106 C CA . VAL B 1 246 ? 9.914 -21.703 -0.816 1 98.38 246 VAL B CA 1
ATOM 4107 C C . VAL B 1 246 ? 10.344 -21.453 0.626 1 98.38 246 VAL B C 1
ATOM 4109 O O . VAL B 1 246 ? 11.531 -21.297 0.907 1 98.38 246 VAL B O 1
ATOM 4112 N N . ALA B 1 247 ? 9.406 -21.438 1.514 1 97.69 247 ALA B N 1
ATOM 4113 C CA . ALA B 1 247 ? 9.68 -21.141 2.918 1 97.69 247 ALA B CA 1
ATOM 4114 C C . ALA B 1 247 ? 10.383 -22.312 3.6 1 97.69 247 ALA B C 1
ATOM 4116 O O . ALA B 1 247 ? 10.914 -22.172 4.703 1 97.69 247 ALA B O 1
ATOM 4117 N N . GLY B 1 248 ? 10.328 -23.469 2.988 1 96.5 248 GLY B N 1
ATOM 4118 C CA . GLY B 1 248 ? 10.945 -24.656 3.564 1 96.5 248 GLY B CA 1
ATOM 4119 C C . GLY B 1 248 ? 10.07 -25.344 4.605 1 96.5 248 GLY B C 1
ATOM 4120 O O . GLY B 1 248 ? 10.578 -26 5.508 1 96.5 248 GLY B O 1
ATOM 4121 N N . VAL B 1 249 ? 8.82 -25.031 4.547 1 94.88 249 VAL B N 1
ATOM 4122 C CA . VAL B 1 249 ? 7.879 -25.656 5.473 1 94.88 249 VAL B CA 1
ATOM 4123 C C . VAL B 1 249 ? 7.148 -26.797 4.781 1 94.88 249 VAL B C 1
ATOM 4125 O O . VAL B 1 249 ? 7.172 -26.906 3.555 1 94.88 249 VAL B O 1
ATOM 4128 N N . ASP B 1 250 ? 6.582 -27.688 5.586 1 94.56 250 ASP B N 1
ATOM 4129 C CA . ASP B 1 250 ? 5.879 -28.859 5.066 1 94.56 250 ASP B CA 1
ATOM 4130 C C . ASP B 1 250 ? 4.75 -28.453 4.121 1 94.56 250 ASP B C 1
ATOM 4132 O O . ASP B 1 250 ? 3.764 -27.844 4.555 1 94.56 250 ASP B O 1
ATOM 4136 N N . CYS B 1 251 ? 4.824 -28.766 2.848 1 96.56 251 CYS B N 1
ATOM 4137 C CA . CYS B 1 251 ? 3.877 -28.359 1.819 1 96.56 251 CYS B CA 1
ATOM 4138 C C . CYS B 1 251 ? 2.496 -28.953 2.084 1 96.56 251 CYS B C 1
ATOM 4140 O O . CYS B 1 251 ? 1.495 -28.453 1.558 1 96.56 251 CYS B O 1
ATOM 4142 N N . ARG B 1 252 ? 2.393 -29.969 2.859 1 93 252 ARG B N 1
ATOM 4143 C CA . ARG B 1 252 ? 1.111 -30.594 3.152 1 93 252 ARG B CA 1
ATOM 4144 C C . ARG B 1 252 ? 0.19 -29.641 3.906 1 93 252 ARG B C 1
ATOM 4146 O O . ARG B 1 252 ? -1.026 -29.844 3.934 1 93 252 ARG B O 1
ATOM 4153 N N . THR B 1 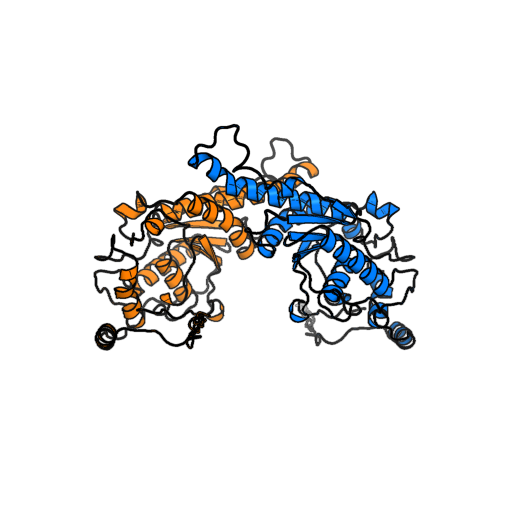253 ? 0.755 -28.578 4.465 1 91.38 253 THR B N 1
ATOM 4154 C CA . THR B 1 253 ? -0.024 -27.672 5.297 1 91.38 253 THR B CA 1
ATOM 4155 C C . THR B 1 253 ? -0.524 -26.469 4.48 1 91.38 253 THR B C 1
ATOM 4157 O O . THR B 1 253 ? -1.089 -25.531 5.031 1 91.38 253 THR B O 1
ATOM 4160 N N . PHE B 1 254 ? -0.381 -26.5 3.17 1 95.69 254 PHE B N 1
ATOM 4161 C CA . PHE B 1 254 ? -0.58 -25.344 2.301 1 95.69 254 PHE B CA 1
ATOM 4162 C C . PHE B 1 254 ? -2 -24.797 2.434 1 95.69 254 PHE B C 1
ATOM 4164 O O . PHE B 1 254 ? -2.221 -23.594 2.348 1 95.69 254 PHE B O 1
ATOM 4171 N N . SER B 1 255 ? -2.969 -25.672 2.682 1 92.31 255 SER B N 1
ATOM 4172 C CA . SER B 1 255 ? -4.375 -25.297 2.658 1 92.31 255 SER B CA 1
ATOM 4173 C C . SER B 1 255 ? -4.719 -24.391 3.844 1 92.31 255 SER B C 1
ATOM 4175 O O . SER B 1 255 ? -5.793 -23.797 3.881 1 92.31 255 SER B O 1
ATOM 4177 N N . GLN B 1 256 ? -3.852 -24.219 4.754 1 89.62 256 GLN B N 1
ATOM 4178 C CA . GLN B 1 256 ? -4.055 -23.359 5.922 1 89.62 256 GLN B CA 1
ATOM 4179 C C . GLN B 1 256 ? -3.705 -21.906 5.613 1 89.62 256 GLN B C 1
ATOM 4181 O O . GLN B 1 256 ? -3.918 -21.016 6.441 1 89.62 256 GLN B O 1
ATOM 4186 N N . TYR B 1 257 ? -3.166 -21.656 4.441 1 92.06 257 TYR B N 1
ATOM 4187 C CA . TYR B 1 257 ? -2.686 -20.344 4.062 1 92.06 257 TYR B CA 1
ATOM 4188 C C . TYR B 1 257 ? -3.424 -19.828 2.83 1 92.06 257 TYR B C 1
ATOM 4190 O O . TYR B 1 257 ? -2.803 -19.516 1.813 1 92.06 257 TYR B O 1
ATOM 4198 N N . ARG B 1 258 ? -4.617 -19.516 2.912 1 91.56 258 ARG B N 1
ATOM 4199 C CA . ARG B 1 258 ? -5.488 -19.219 1.78 1 91.56 258 ARG B CA 1
ATOM 4200 C C . ARG B 1 258 ? -5.156 -17.859 1.179 1 91.56 258 ARG B C 1
ATOM 4202 O O . ARG B 1 258 ? -4.883 -16.906 1.908 1 91.56 258 ARG B O 1
ATOM 4209 N N . PHE B 1 259 ? -5.148 -17.781 -0.117 1 94.06 259 PHE B N 1
ATOM 4210 C CA . PHE B 1 259 ? -5.004 -16.562 -0.896 1 94.06 259 PHE B CA 1
ATOM 4211 C C . PHE B 1 259 ? -6.367 -16.031 -1.311 1 94.06 259 PHE B C 1
ATOM 4213 O O . PHE B 1 259 ? -7.211 -16.766 -1.809 1 94.06 259 PHE B O 1
ATOM 4220 N N . GLN B 1 260 ? -6.562 -14.758 -1.153 1 95.75 260 GLN B N 1
ATOM 4221 C CA . GLN B 1 260 ? -7.711 -14.109 -1.779 1 95.75 260 GLN B CA 1
ATOM 4222 C C . GLN B 1 260 ? -7.441 -13.812 -3.25 1 95.75 260 GLN B C 1
ATOM 4224 O O . GLN B 1 260 ? -6.285 -13.789 -3.682 1 95.75 260 GLN B O 1
ATOM 4229 N N . ASN B 1 261 ? -8.523 -13.672 -4.008 1 98.06 261 ASN B N 1
ATOM 4230 C CA . ASN B 1 261 ? -8.359 -13.234 -5.391 1 98.06 261 ASN B CA 1
ATOM 4231 C C . ASN B 1 261 ? -7.609 -11.906 -5.473 1 98.06 261 ASN B C 1
ATOM 4233 O O . ASN B 1 261 ? -7.938 -10.961 -4.754 1 98.06 261 ASN B O 1
ATOM 4237 N N . ALA B 1 262 ? -6.582 -11.867 -6.285 1 98.12 262 ALA B N 1
ATOM 4238 C CA . ALA B 1 262 ? -5.766 -10.695 -6.586 1 98.12 262 ALA B CA 1
ATOM 4239 C C . ALA B 1 262 ? -4.895 -10.312 -5.391 1 98.12 262 ALA B C 1
ATOM 4241 O O . ALA B 1 262 ? -4.418 -9.18 -5.301 1 98.12 262 ALA B O 1
ATOM 4242 N N . GLU B 1 263 ? -4.762 -11.195 -4.484 1 97.88 263 GLU B N 1
ATOM 4243 C CA . GLU B 1 263 ? -3.877 -10.945 -3.35 1 97.88 263 GLU B CA 1
ATOM 4244 C C . GLU B 1 263 ? -2.412 -11.102 -3.744 1 97.88 263 GLU B C 1
ATOM 4246 O O . GLU B 1 263 ? -2.062 -12.023 -4.484 1 97.88 263 GLU B O 1
ATOM 4251 N N . VAL B 1 264 ? -1.584 -10.18 -3.227 1 98.19 264 VAL B N 1
ATOM 4252 C CA . VAL B 1 264 ? -0.143 -10.219 -3.453 1 98.19 264 VAL B CA 1
ATOM 4253 C C . VAL B 1 264 ? 0.573 -10.633 -2.17 1 98.19 264 VAL B C 1
ATOM 4255 O O . VAL B 1 264 ? 0.238 -10.156 -1.084 1 98.19 264 VAL B O 1
ATOM 4258 N N . ARG B 1 265 ? 1.585 -11.555 -2.291 1 98 265 ARG B N 1
ATOM 4259 C CA . ARG B 1 265 ? 2.443 -11.914 -1.165 1 98 265 ARG B CA 1
ATOM 4260 C C . ARG B 1 265 ? 3.896 -12.047 -1.606 1 98 265 ARG B C 1
ATOM 4262 O O . ARG B 1 265 ? 4.18 -12.594 -2.678 1 98 265 ARG B O 1
ATOM 4269 N N . LYS B 1 266 ? 4.746 -11.578 -0.745 1 98.06 266 LYS B N 1
ATOM 4270 C CA . LYS B 1 266 ? 6.164 -11.852 -0.941 1 98.06 266 LYS B CA 1
ATOM 4271 C C . LYS B 1 266 ? 6.508 -13.281 -0.523 1 98.06 266 LYS B C 1
ATOM 4273 O O . LYS B 1 266 ? 6.043 -13.758 0.515 1 98.06 266 LYS B O 1
ATOM 4278 N N . LEU B 1 267 ? 7.23 -13.992 -1.354 1 98.25 267 LEU B N 1
ATOM 4279 C CA . LEU B 1 267 ? 7.711 -15.328 -1.035 1 98.25 267 LEU B CA 1
ATOM 4280 C C . LEU B 1 267 ? 9.141 -15.281 -0.516 1 98.25 267 LEU B C 1
ATOM 4282 O O . LEU B 1 267 ? 10.039 -14.789 -1.201 1 98.25 267 LEU B O 1
ATOM 4286 N N . GLU B 1 268 ? 9.352 -15.797 0.675 1 97.5 268 GLU B N 1
ATOM 4287 C CA . GLU B 1 268 ? 10.672 -15.773 1.288 1 97.5 268 GLU B CA 1
ATOM 4288 C C . GLU B 1 268 ? 11.086 -17.172 1.757 1 97.5 268 GLU B C 1
ATOM 4290 O O . GLU B 1 268 ? 10.242 -18 2.082 1 97.5 268 GLU B O 1
ATOM 4295 N N . GLN B 1 269 ? 12.391 -17.344 1.817 1 97.75 269 GLN B N 1
ATOM 4296 C CA . GLN B 1 269 ? 12.93 -18.641 2.211 1 97.75 269 GLN B CA 1
ATOM 4297 C C . GLN B 1 269 ? 13.07 -18.75 3.729 1 97.75 269 GLN B C 1
ATOM 4299 O O . GLN B 1 269 ? 14.125 -19.125 4.238 1 97.75 269 GLN B O 1
ATOM 4304 N N . THR B 1 270 ? 12 -18.406 4.461 1 96.81 270 THR B N 1
ATOM 4305 C CA . THR B 1 270 ? 11.93 -18.531 5.914 1 96.81 270 THR B CA 1
ATOM 4306 C C . THR B 1 270 ? 10.508 -18.859 6.363 1 96.81 270 THR B C 1
ATOM 4308 O O . THR B 1 270 ? 9.547 -18.297 5.844 1 96.81 270 THR B O 1
ATOM 4311 N N . ALA B 1 271 ? 10.398 -19.656 7.348 1 94.31 271 ALA B N 1
ATOM 4312 C CA . ALA B 1 271 ? 9.094 -20.062 7.871 1 94.31 271 ALA B CA 1
ATOM 4313 C C . ALA B 1 271 ? 8.352 -18.875 8.469 1 94.31 271 ALA B C 1
ATOM 4315 O O . ALA B 1 271 ? 7.121 -18.828 8.445 1 94.31 271 ALA B O 1
ATOM 4316 N N . GLU B 1 272 ? 9.078 -17.891 8.914 1 92.5 272 GLU B N 1
ATOM 4317 C CA . GLU B 1 272 ? 8.508 -16.734 9.594 1 92.5 272 GLU B CA 1
ATOM 4318 C C . GLU B 1 272 ? 7.785 -15.82 8.609 1 92.5 272 GLU B C 1
ATOM 4320 O O . GLU B 1 272 ? 7 -14.961 9.008 1 92.5 272 GLU B O 1
ATOM 4325 N N . SER B 1 273 ? 8.039 -16.047 7.367 1 93.69 273 SER B N 1
ATOM 4326 C CA . SER B 1 273 ? 7.438 -15.188 6.348 1 93.69 273 SER B CA 1
ATOM 4327 C C . SER B 1 273 ? 5.992 -15.594 6.078 1 93.69 273 SER B C 1
ATOM 4329 O O . SER B 1 273 ? 5.242 -14.844 5.449 1 93.69 273 SER B O 1
ATOM 4331 N N . LEU B 1 274 ? 5.57 -16.766 6.539 1 94.31 274 LEU B N 1
ATOM 4332 C CA . LEU B 1 274 ? 4.207 -17.234 6.312 1 94.31 274 LEU B CA 1
ATOM 4333 C C . LEU B 1 274 ? 3.229 -16.516 7.238 1 94.31 274 LEU B C 1
ATOM 4335 O O . LEU B 1 274 ? 3.578 -16.156 8.367 1 94.31 274 LEU B O 1
ATOM 4339 N N . PRO B 1 275 ? 2.078 -16.266 6.711 1 92.44 275 PRO B N 1
ATOM 4340 C CA . PRO B 1 275 ? 1.067 -15.711 7.613 1 92.44 275 PRO B CA 1
ATOM 4341 C C . PRO B 1 275 ? 0.614 -16.703 8.68 1 92.44 275 PRO B C 1
ATOM 4343 O O . PRO B 1 275 ? 1.014 -17.875 8.648 1 92.44 275 PRO B O 1
ATOM 4346 N N . LYS B 1 276 ? -0.222 -16.172 9.602 1 87.62 276 LYS B N 1
ATOM 4347 C CA . LYS B 1 276 ? -0.812 -17.078 10.586 1 87.62 276 LYS B CA 1
ATOM 4348 C C . LYS B 1 276 ? -1.731 -18.094 9.914 1 87.62 276 LYS B C 1
ATOM 4350 O O . LYS B 1 276 ? -2.592 -17.734 9.109 1 87.62 276 LYS B O 1
ATOM 4355 N N . PRO B 1 277 ? -1.501 -19.328 10.195 1 88.19 277 PRO B N 1
ATOM 4356 C CA . PRO B 1 277 ? -2.336 -20.359 9.586 1 88.19 277 PRO B CA 1
ATOM 4357 C C . PRO B 1 277 ? -3.781 -20.328 10.078 1 88.19 277 PRO B C 1
ATOM 4359 O O . PRO B 1 277 ? -4.035 -19.969 11.227 1 88.19 277 PRO B O 1
ATOM 4362 N N . ILE B 1 278 ? -4.637 -20.531 9.172 1 82.44 278 ILE B N 1
ATOM 4363 C CA . ILE B 1 278 ? -6.051 -20.672 9.5 1 82.44 278 ILE B CA 1
ATOM 4364 C C . ILE B 1 278 ? -6.5 -22.109 9.234 1 82.44 278 ILE B C 1
ATOM 4366 O O . ILE B 1 278 ? -6.523 -22.547 8.086 1 82.44 278 ILE B O 1
ATOM 4370 N N . PRO B 1 279 ? -6.883 -22.703 10.297 1 70.75 279 PRO B N 1
ATOM 4371 C CA . PRO B 1 279 ? -7.262 -24.109 10.094 1 70.75 279 PRO B CA 1
ATOM 4372 C C . PRO B 1 279 ? -8.539 -24.25 9.266 1 70.75 279 PRO B C 1
ATOM 4374 O O . PRO B 1 279 ? -9.414 -23.391 9.32 1 70.75 279 PRO B O 1
ATOM 4377 N N . LEU B 1 280 ? -8.523 -25.25 8.383 1 65.62 280 LEU B N 1
ATOM 4378 C CA . LEU B 1 280 ? -9.695 -25.516 7.559 1 65.62 280 LEU B CA 1
ATOM 4379 C C . LEU B 1 280 ? -10.734 -26.312 8.336 1 65.62 280 LEU B C 1
ATOM 4381 O O . LEU B 1 280 ? -10.383 -27.141 9.18 1 65.62 280 LEU B O 1
ATOM 4385 N N . SER B 1 281 ? -12.023 -25.766 8.273 1 57.66 281 SER B N 1
ATOM 4386 C CA . SER B 1 281 ? -13.141 -26.562 8.75 1 57.66 281 SER B CA 1
ATOM 4387 C C . SER B 1 281 ? -13.781 -27.359 7.613 1 57.66 281 SER B C 1
ATOM 4389 O O . SER B 1 281 ? -14.148 -26.781 6.586 1 57.66 281 SER B O 1
ATOM 4391 N N . TYR B 1 282 ? -13.453 -28.641 7.633 1 52.12 282 TYR B N 1
ATOM 4392 C CA . TYR B 1 282 ? -14.047 -29.484 6.602 1 52.12 282 TYR B CA 1
ATOM 4393 C C . TYR B 1 282 ? -15.352 -30.094 7.086 1 52.12 282 TYR B C 1
ATOM 4395 O O . TYR B 1 282 ? -15.375 -30.828 8.086 1 52.12 282 TYR B O 1
ATOM 4403 N N . LEU B 1 283 ? -16.453 -29.297 6.996 1 43.47 283 LEU B N 1
ATOM 4404 C CA . LEU B 1 283 ? -17.734 -29.891 7.371 1 43.47 283 LEU B CA 1
ATOM 4405 C C . LEU B 1 283 ? -18.203 -30.859 6.301 1 43.47 283 LEU B C 1
ATOM 4407 O O . LEU B 1 283 ? -17.969 -30.656 5.109 1 43.47 283 LEU B O 1
#

Foldseek 3Di:
DDPPPPPPPPPPPPCPPDLPDAADDPVVVVVLVPFAFAFFPADADDDFQEWEKEWEFFQWPCVVVQAAAFDPVDQLPHTAHDPRRLVLLLVLLVVVCVVCPVVQQLQEAAEFENGRRQLSSQQSSLVSVLVVLLVVQVVVCVPVVNPPPNCPSSDDRVNSVVGYHYDNLQGDWFQAQRGGHGNLCVLVPLSNLLRHQCDCPNNTDGLNNLLNSLSVVSVVVSVVDGHHYYYYGHHFLSVLLNLCSQLVHGSSLSVQQTDDHRDMAIRHNHPVRGDDGRHDHSD/DDPPPPPPPPDPPPCPPDLPDAADDPVVVVVLVPFAFAFFPADADDDFQEWEKEWEFFQWPCVVVQAAAFDPVDQLPHTAHDPRRLVLLLVLLVVVCVVCPVVQQLQEAAEFENGRRQLSSQQSSLVSVLVVLLVVQVVVCVPVVNDPPPCPSSDDRVNSVVGYHYDNLQGDWFQAQRGGHGNLCVLVPLSNLLRHQCDCPNNTDGLNNLLNSLSVVSVVVSVVDGHHYYYYGHHFLSVLLNLCSQLVHGSSLSVQQTDDHRDMAIRHNHPVRGDDGGHHHSD

Solvent-accessible surface area (backbone atoms only — not comparable to full-atom values): 29774 Å² total; per-residue (Å²): 131,84,79,74,78,75,76,70,75,78,78,76,75,75,71,77,65,66,72,79,56,61,48,65,52,69,69,56,46,56,52,48,70,67,47,67,72,32,76,60,81,59,77,81,78,71,90,72,67,48,46,42,31,41,29,26,23,18,44,21,45,33,63,75,71,40,33,33,75,30,48,64,81,48,27,49,74,37,50,34,55,35,76,67,10,46,32,38,10,21,56,29,21,54,55,42,43,65,72,64,32,78,88,43,56,60,42,38,43,43,38,14,7,52,30,30,19,15,37,51,21,45,50,36,18,50,50,32,42,42,51,51,50,31,63,42,28,47,60,56,29,67,72,72,59,48,54,97,78,56,63,64,67,46,36,56,43,68,40,65,66,69,51,72,44,70,36,76,59,38,35,51,60,38,39,45,74,50,41,71,33,53,54,75,58,51,62,75,45,55,67,47,30,57,44,15,13,69,52,43,76,64,59,22,58,23,58,31,57,52,47,42,37,41,49,50,48,51,55,54,46,56,74,74,46,74,72,30,36,38,34,42,18,23,28,55,68,40,48,24,30,45,45,25,46,52,17,70,41,71,46,42,55,21,77,23,50,79,66,53,65,24,37,67,43,74,53,43,79,38,64,81,64,54,74,82,71,44,60,54,71,42,126,132,84,80,74,77,76,76,72,74,77,80,77,74,72,73,76,65,66,71,79,58,60,48,66,52,69,70,58,47,55,53,49,70,67,47,67,72,33,76,60,80,61,78,80,75,72,90,72,68,48,45,42,30,40,29,28,24,19,43,23,44,33,63,76,70,41,34,35,75,30,49,64,82,48,27,49,74,36,50,34,55,36,77,65,10,46,31,39,10,22,55,29,19,54,55,42,44,66,71,66,34,76,90,44,54,60,43,39,44,42,38,15,6,53,30,32,20,15,38,51,22,45,50,35,18,51,49,32,42,42,52,50,50,30,62,44,28,49,61,57,29,67,73,74,58,48,54,97,76,56,61,65,66,48,38,56,42,68,41,66,67,70,50,71,43,70,37,75,59,38,34,51,59,37,40,46,75,49,40,70,33,53,54,73,58,51,62,73,45,55,66,48,29,56,43,15,14,68,53,42,76,65,59,22,58,22,58,29,56,53,48,43,37,42,49,51,48,51,54,53,46,56,74,73,46,74,72,28,36,38,34,42,18,22,28,54,67,40,49,25,30,46,44,25,49,53,16,71,40,72,45,41,56,23,77,24,50,80,66,53,67,24,36,67,44,75,52,43,80,36,64,82,64,54,75,83,70,43,58,55,71,42,127